Protein AF-Q15386-2-F1 (afdb_monomer)

pLDDT: mean 84.94, std 17.44, range [29.58, 98.19]

Nearest PDB structures (foldseek):
  5a7d-assembly4_D  TM=3.825E-01  e=9.193E-01  Drosophila melanogaster
  2c0m-assembly4_F  TM=2.247E-01  e=6.221E+00  Homo sapiens
  1qqe-assembly1_A  TM=2.413E-01  e=8.661E+00  Saccharomyces cerevisiae

Secondary structure (DSSP, 8-state):
--------SPPP------SS----HHHHHHHHHHHHHHHHHHHHHHHHHHHHHHHHHHHHHHHHHHHHHHHHHHHHHHHHHTT-S--SS-HHHHHHHHHHHHHH--HHHHHHHHHHHHHHHHHTHHHHHGGGGSTTHHHHHHHHHHHHHHHHHHHTTTT-TT--THHHHHHHHHHH-HHHHHHHH--HHHHHHHHHHHHHHHHHTTHHHHHHHHHHHHS-TTS--S-GGG-HHHHHHHHHHHGGGG---TTS-TTHHHHHHHHHIIIIISSPPBHHIIIIIHHHHHSGGG---HHHHHHHHHHHHHH--S--TTHHHHHHHHHHHHHHHGGG--HHHHHHHHHHHHHHHHHSPPPGGGTS--S------------------TTSBPPHHHHHHHHHHHHTSHHHHHHHHHHHHSTT--HHHHHHHHHHHHHHHHTS---GGG-HHHHHHHT-HHHHHHHHHHHHH-EEE-TTS-EEEHHHHHHHT----HHHHHHHHHHHHHHHHHHHHHHHH--HHHHHT-----TT-----S-SS-HHHHHHHHHHHHHHHHHHHHHH-GGG-HHHHHHHHHHHHHTT--SHHHHHHHHHHHHHHHHHHHHHHHHHHHHHHHHHHHS--SPTTTTS-TT------TTHHHHHHTT--

Mean predicted aligned error: 12.51 Å

Sequence (649 aa):
MFSFEGDFKTRPKVSLGGASRKEEKASLLHRTQEERRKREEERRRLKNAIIIQSFIRGYRDRKQQYSIQRSAFDRCATLSQSGGAFPIANGPNLTLLVRQLLFFYKQNEDSKRLIWLYQNLIKHSSLFVKQLDGSERLTCLFQIKRLMSLCCRLLQNCNDDSLNVALPMRMLEVFSSENTYLPVLQDASYVVSVIEQILHYMIHNGYYRSLYLLINSKLPSSIEYSDLSRVPIAKILLENVLKPLHFTYNSCPEGARQQVFTAFTEEFLAAPFTDQIFHFIIPALADAQTVFPYEPFLNALLLIESRCSRKSGGAPWLFYFVLTVGENYLGALSEEGLLVYLRVLQTFLSQLPVSPASASCHDSASDSEEESEEADKPSSPEDGRLSVSYITEECLKKLDTKQQTNTLLNLVWRDSASEEVFTTMASVCHTLMVQHRMMVPKVRLLYSLAFNARFLRHLWFLISSMSTRMITGSMVPLLQVISRGSPMSFEDSSRIIPLFYLFSSLFSHSLISIHDNEFFGDPIEVVGQRQSSMMPFTLEELIMLSRCLRDACLGIIKLAYPETKPEVREEYITAFQSIGVTTSSEMQQCIQMEQKRWIQLFKVITNLVKMLKSRDTRRNFCPPNHWLSEQEDIKADKVLLKDLFNIYH

Solvent-accessible surface area (backbone atoms only — not comparable to full-atom values): 37294 Å² total; per-residue (Å²): 139,86,87,78,90,72,96,82,72,84,75,82,8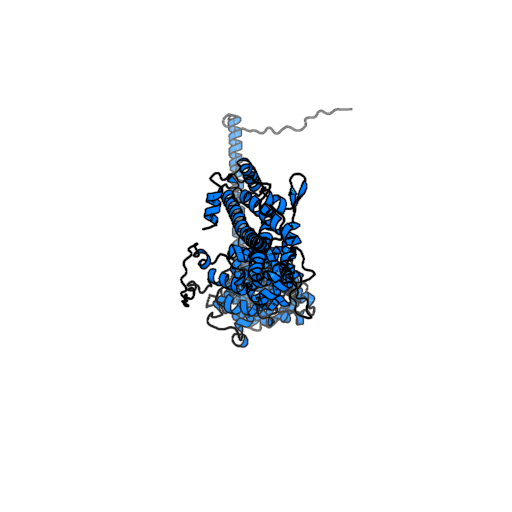3,77,81,89,69,83,91,71,79,93,69,54,70,66,59,53,48,50,51,53,49,51,52,46,50,51,52,51,52,50,52,49,51,50,52,52,49,49,53,53,50,51,50,52,48,53,51,51,52,50,54,50,49,33,52,52,44,51,52,51,47,52,50,50,54,52,32,38,73,72,74,41,99,40,62,69,94,33,35,71,53,45,53,48,51,52,54,43,45,72,72,52,65,42,73,94,82,34,48,71,60,50,53,55,48,49,57,51,45,66,76,38,37,55,48,52,54,46,38,56,80,46,95,51,20,70,58,44,50,52,49,52,39,52,53,49,31,50,35,26,57,55,41,59,45,62,85,42,88,86,56,74,58,66,61,48,51,50,50,53,53,50,79,60,35,62,81,54,40,36,86,63,68,72,41,66,69,58,40,51,39,51,41,41,51,38,49,55,50,25,49,81,46,42,33,51,54,16,50,51,50,39,47,69,73,75,48,69,68,89,61,83,61,87,59,44,86,82,38,59,68,58,44,53,52,50,51,62,65,49,53,68,66,76,51,73,34,83,75,46,63,91,63,44,44,44,52,52,51,47,51,46,39,60,62,68,32,37,50,75,42,40,49,51,45,59,66,37,51,47,55,51,52,23,35,68,89,64,62,58,60,55,60,67,46,53,57,39,48,53,55,52,53,76,69,46,93,57,90,55,91,21,34,45,48,42,42,35,49,51,55,58,30,36,68,65,45,63,87,73,48,50,77,66,39,49,51,51,49,49,52,49,50,39,54,36,59,72,59,44,74,69,54,69,83,69,68,71,71,63,96,66,98,67,97,72,95,73,93,73,94,80,82,76,82,78,78,62,51,96,83,56,29,60,54,70,61,58,43,43,53,50,39,56,55,50,60,52,30,68,66,49,28,52,54,58,49,54,54,67,69,39,92,82,51,48,72,63,56,57,54,46,49,26,43,38,51,30,42,41,39,69,68,65,62,48,54,51,89,83,31,61,52,50,40,55,50,30,75,30,41,68,57,50,50,51,42,52,49,50,53,67,66,38,60,44,72,45,96,86,66,50,77,42,43,45,55,59,38,37,31,72,28,51,89,75,54,71,68,57,51,64,59,46,48,28,40,51,41,42,43,27,47,30,51,44,56,38,57,72,76,52,49,70,53,55,62,74,62,56,83,73,90,52,94,90,60,88,73,80,70,82,47,64,59,53,70,71,55,43,45,56,49,52,45,52,49,54,40,30,47,61,5,33,54,41,57,41,46,51,88,83,40,78,76,56,54,57,56,52,53,52,56,45,47,74,74,66,51,84,44,76,64,59,47,50,51,52,52,52,53,52,26,52,52,36,49,55,40,40,55,38,43,49,50,31,50,51,53,55,50,53,51,32,72,76,55,77,77,62,62,89,67,62,91,57,66,93,88,58,87,80,72,87,74,82,55,66,62,58,63,53,48,69,71,76,110

Structure (mmCIF, N/CA/C/O backbone):
data_AF-Q15386-2-F1
#
_entry.id   AF-Q15386-2-F1
#
loop_
_atom_site.group_PDB
_atom_site.id
_atom_site.type_symbol
_atom_site.label_atom_id
_atom_site.label_alt_id
_atom_site.label_comp_id
_atom_site.label_asym_id
_atom_site.label_entity_id
_atom_site.label_seq_id
_atom_site.pdbx_PDB_ins_code
_atom_site.Cartn_x
_atom_site.Cartn_y
_atom_site.Cartn_z
_atom_site.occupancy
_atom_site.B_iso_or_equiv
_atom_site.auth_seq_id
_atom_site.auth_comp_id
_atom_site.auth_asym_id
_atom_site.auth_atom_id
_atom_site.pdbx_PDB_model_num
ATOM 1 N N . MET A 1 1 ? 17.214 49.643 78.135 1.00 43.56 1 MET A N 1
ATOM 2 C CA . MET A 1 1 ? 18.385 48.926 78.697 1.00 43.56 1 MET A CA 1
ATOM 3 C C . MET A 1 1 ? 17.911 47.542 79.122 1.00 43.56 1 MET A C 1
ATOM 5 O O . MET A 1 1 ? 16.727 47.443 79.390 1.00 43.56 1 MET A O 1
ATOM 9 N N . PHE A 1 2 ? 18.788 46.534 79.162 1.00 44.19 2 PHE A N 1
ATOM 10 C CA . PHE A 1 2 ? 18.537 45.095 79.414 1.00 44.19 2 PHE A CA 1
ATOM 11 C C . PHE A 1 2 ? 18.506 44.201 78.161 1.00 44.19 2 PHE A C 1
ATOM 13 O O . PHE A 1 2 ? 17.491 44.014 77.499 1.00 44.19 2 PHE A O 1
ATOM 20 N N . SER A 1 3 ? 19.699 43.667 77.884 1.00 41.84 3 SER A N 1
ATOM 21 C CA . SER A 1 3 ? 19.974 42.409 77.187 1.00 41.84 3 SER A CA 1
ATOM 22 C C . SER A 1 3 ? 19.427 41.241 78.020 1.00 41.84 3 SER A C 1
ATOM 24 O O . SER A 1 3 ? 19.584 41.256 79.241 1.00 41.84 3 SER A O 1
ATOM 26 N N . PHE A 1 4 ? 18.788 40.255 77.384 1.00 52.22 4 PHE A N 1
ATOM 27 C CA . PHE A 1 4 ? 18.269 39.052 78.042 1.00 52.22 4 PHE A CA 1
ATOM 28 C C . PHE A 1 4 ? 18.776 37.809 77.297 1.00 52.22 4 PHE A C 1
ATOM 30 O O . PHE A 1 4 ? 18.149 37.306 76.366 1.00 52.22 4 PHE A O 1
ATOM 37 N N . GLU A 1 5 ? 19.954 37.340 77.703 1.00 42.62 5 GLU A N 1
ATOM 38 C CA . GLU A 1 5 ? 20.366 35.945 77.555 1.00 42.62 5 GLU A CA 1
ATOM 39 C C . GLU A 1 5 ? 19.415 35.098 78.417 1.00 42.62 5 GLU A C 1
ATOM 41 O O . GLU A 1 5 ? 19.264 35.353 79.610 1.00 42.62 5 GLU A O 1
ATOM 46 N N . GLY A 1 6 ? 18.702 34.137 77.828 1.00 50.94 6 GLY A N 1
ATOM 47 C CA . GLY A 1 6 ? 17.632 33.438 78.542 1.00 50.94 6 GLY A CA 1
ATOM 48 C C . GLY A 1 6 ? 17.259 32.105 77.916 1.00 50.94 6 GLY A C 1
ATOM 49 O O . GLY A 1 6 ? 16.213 31.977 77.283 1.00 50.94 6 GLY A O 1
ATOM 50 N N . ASP A 1 7 ? 18.112 31.106 78.130 1.00 50.28 7 ASP A N 1
ATOM 51 C CA . ASP A 1 7 ? 17.807 29.681 77.984 1.00 50.28 7 ASP A CA 1
ATOM 52 C C . ASP A 1 7 ? 16.589 29.314 78.866 1.00 50.28 7 ASP A C 1
ATOM 54 O O . ASP A 1 7 ? 16.721 29.061 80.061 1.00 50.28 7 ASP A O 1
ATOM 58 N N . PHE A 1 8 ? 15.376 29.317 78.295 1.00 56.50 8 PHE A N 1
ATOM 59 C CA . PHE A 1 8 ? 14.116 29.156 79.052 1.00 56.50 8 PHE A CA 1
ATOM 60 C C . PHE A 1 8 ? 13.284 27.908 78.712 1.00 56.50 8 PHE A C 1
ATOM 62 O O . PHE A 1 8 ? 12.115 27.821 79.092 1.00 56.50 8 PHE A O 1
ATOM 69 N N . LYS A 1 9 ? 13.855 26.893 78.045 1.00 55.59 9 LYS A N 1
ATOM 70 C CA . LYS A 1 9 ? 13.205 25.573 77.923 1.00 55.59 9 LYS A CA 1
ATOM 71 C C . LYS A 1 9 ? 14.201 24.431 78.100 1.00 55.59 9 LYS A C 1
ATOM 73 O O . LYS A 1 9 ? 15.047 24.174 77.248 1.00 55.59 9 LYS A O 1
ATOM 78 N N . THR A 1 10 ? 14.051 23.712 79.209 1.00 55.41 10 THR A N 1
ATOM 79 C CA . THR A 1 10 ? 14.711 22.438 79.501 1.00 55.41 10 THR A CA 1
ATOM 80 C C . THR A 1 10 ? 14.543 21.467 78.329 1.00 55.41 10 THR A C 1
ATOM 82 O O . THR A 1 10 ? 13.433 21.062 77.983 1.00 55.41 10 THR A O 1
ATOM 85 N N . ARG A 1 11 ? 15.660 21.082 77.695 1.00 61.84 11 ARG A N 1
ATOM 86 C CA . ARG A 1 11 ? 15.668 20.023 76.676 1.00 61.84 11 ARG A CA 1
ATOM 87 C C . ARG A 1 11 ? 15.174 18.720 77.322 1.00 61.84 11 ARG A C 1
ATOM 89 O O . ARG A 1 11 ? 15.683 18.365 78.389 1.00 61.84 11 ARG A O 1
ATOM 96 N N . PRO A 1 12 ? 14.226 17.990 76.711 1.00 60.09 12 PRO A N 1
ATOM 97 C CA . PRO A 1 12 ? 13.741 16.745 77.283 1.00 60.09 12 PRO A CA 1
ATOM 98 C C . PRO A 1 12 ? 14.901 15.749 77.400 1.00 60.09 12 PRO A C 1
ATOM 100 O O . PRO A 1 12 ? 15.501 15.361 76.396 1.00 60.09 12 PRO A O 1
ATOM 103 N N . LYS A 1 13 ? 15.233 15.338 78.632 1.00 56.06 13 LYS A N 1
ATOM 104 C CA . LYS A 1 13 ? 16.114 14.192 78.893 1.00 56.06 13 LYS A CA 1
ATOM 105 C C . LYS A 1 13 ? 15.381 12.934 78.432 1.00 56.06 13 LYS A C 1
ATOM 107 O O . LYS A 1 13 ? 14.579 12.368 79.167 1.00 56.06 13 LYS A O 1
ATOM 112 N N . VAL A 1 14 ? 15.639 12.522 77.195 1.00 61.50 14 VAL A N 1
ATOM 113 C CA . VAL A 1 14 ? 15.156 11.255 76.640 1.00 61.50 14 VAL A CA 1
ATOM 114 C C . VAL A 1 14 ? 15.919 10.122 77.332 1.00 61.50 14 VAL A C 1
ATOM 116 O O . VAL A 1 14 ? 17.101 9.905 77.065 1.00 61.50 14 VAL A O 1
ATOM 119 N N . SER A 1 15 ? 15.262 9.424 78.259 1.00 52.19 15 SER A N 1
ATOM 120 C CA . SER A 1 15 ? 15.796 8.242 78.937 1.00 52.19 15 SER A CA 1
ATOM 121 C C . SER A 1 15 ? 15.825 7.045 77.980 1.00 52.19 15 SER A C 1
ATOM 123 O O . SER A 1 15 ? 14.895 6.248 77.890 1.00 52.19 15 SER A O 1
ATOM 125 N N . LEU A 1 16 ? 16.931 6.903 77.253 1.00 56.09 16 LEU A N 1
ATOM 126 C CA . LEU A 1 16 ? 17.274 5.688 76.513 1.00 56.09 16 LEU A CA 1
ATOM 127 C C . LEU A 1 16 ? 17.830 4.645 77.500 1.00 56.09 16 LEU A C 1
ATOM 129 O O . LEU A 1 16 ? 19.042 4.498 77.617 1.00 56.09 16 LEU A O 1
ATOM 133 N N . GLY A 1 17 ? 16.984 3.968 78.282 1.00 48.38 17 GLY A N 1
ATOM 134 C CA . GLY A 1 17 ? 17.501 2.959 79.216 1.00 48.38 17 GLY A CA 1
ATOM 135 C C . GLY A 1 17 ? 16.480 2.347 80.164 1.00 48.38 17 GLY A C 1
ATOM 136 O O . GLY A 1 17 ? 16.483 2.645 81.354 1.00 48.38 17 GLY A O 1
ATOM 137 N N . GLY A 1 18 ? 15.637 1.449 79.655 1.00 51.06 18 GLY A N 1
ATOM 138 C CA . GLY A 1 18 ? 14.900 0.507 80.495 1.00 51.06 18 GLY A CA 1
ATOM 139 C C . GLY A 1 18 ? 15.844 -0.565 81.055 1.00 51.06 18 GLY A C 1
ATOM 140 O O . GLY A 1 18 ? 16.132 -1.541 80.378 1.00 51.06 18 GLY A O 1
ATOM 141 N N . ALA A 1 19 ? 16.346 -0.347 82.270 1.00 48.72 19 ALA A N 1
ATOM 142 C CA . ALA A 1 19 ? 16.799 -1.320 83.279 1.00 48.72 19 ALA A CA 1
ATOM 143 C C . ALA A 1 19 ? 17.746 -2.508 82.941 1.00 48.72 19 ALA A C 1
ATOM 145 O O . ALA A 1 19 ? 18.034 -3.278 83.854 1.00 48.72 19 ALA A O 1
ATOM 146 N N . SER A 1 20 ? 18.304 -2.697 81.738 1.00 50.03 20 SER A N 1
ATOM 147 C CA . SER A 1 20 ? 19.262 -3.803 81.520 1.00 50.03 20 SER A CA 1
ATOM 148 C C . SER A 1 20 ? 20.256 -3.558 80.376 1.00 50.03 20 SER A C 1
ATOM 150 O O . SER A 1 20 ? 19.858 -3.418 79.227 1.00 50.03 20 SER A O 1
ATOM 152 N N . ARG A 1 21 ? 21.555 -3.578 80.727 1.00 57.00 21 ARG A N 1
ATOM 153 C CA . ARG A 1 21 ? 22.778 -3.588 79.886 1.00 57.00 21 ARG A CA 1
ATOM 154 C C . ARG A 1 21 ? 23.115 -2.310 79.083 1.00 57.00 21 ARG A C 1
ATOM 156 O O . ARG A 1 21 ? 22.336 -1.819 78.278 1.00 57.00 21 ARG A O 1
ATOM 163 N N . LYS A 1 22 ? 24.350 -1.810 79.275 1.00 56.09 22 LYS A N 1
ATOM 164 C CA . LYS A 1 22 ? 25.016 -0.804 78.422 1.00 56.09 22 LYS A CA 1
ATOM 165 C C . LYS A 1 22 ? 25.202 -1.390 77.016 1.00 56.09 22 LYS A C 1
ATOM 167 O O . LYS A 1 22 ? 26.171 -2.098 76.769 1.00 56.09 22 LYS A O 1
ATOM 172 N N . GLU A 1 23 ? 24.258 -1.137 76.122 1.00 61.94 23 GLU A N 1
ATOM 173 C CA . GLU A 1 23 ? 24.368 -1.487 74.703 1.00 61.94 23 GLU A CA 1
ATOM 174 C C . GLU A 1 23 ? 25.289 -0.465 74.000 1.00 61.94 23 GLU A C 1
ATOM 176 O O . GLU A 1 23 ? 25.187 0.740 74.246 1.00 61.94 23 GLU A O 1
ATOM 181 N N . GLU A 1 24 ? 26.227 -0.918 73.158 1.00 68.81 24 GLU A N 1
ATOM 182 C CA . GLU A 1 24 ? 27.095 -0.020 72.381 1.00 68.81 24 GLU A CA 1
ATOM 183 C C . GLU A 1 24 ? 26.262 0.869 71.448 1.00 68.81 24 GLU A C 1
ATOM 185 O O . GLU A 1 24 ? 25.329 0.407 70.7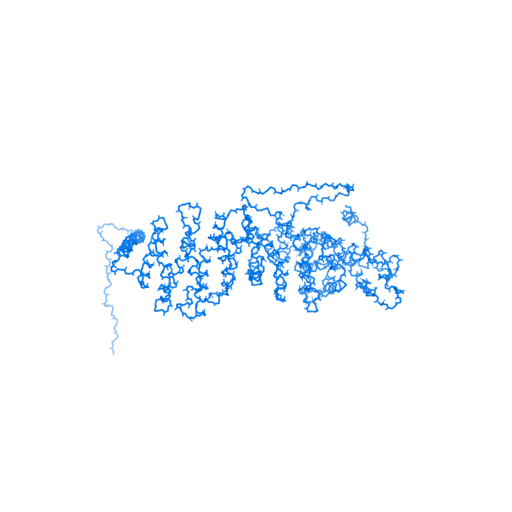89 1.00 68.81 24 GLU A O 1
ATOM 190 N N . LYS A 1 25 ? 26.625 2.157 71.342 1.00 73.75 25 LYS A N 1
ATOM 191 C CA . LYS A 1 25 ? 25.900 3.152 70.530 1.00 73.75 25 LYS A CA 1
ATOM 192 C C . LYS A 1 25 ? 25.688 2.688 69.081 1.00 73.75 25 LYS A C 1
ATOM 194 O O . LYS A 1 25 ? 24.630 2.949 68.516 1.00 73.75 25 LYS A O 1
ATOM 199 N N . ALA A 1 26 ? 26.669 1.997 68.495 1.00 79.00 26 ALA A N 1
ATOM 200 C CA . ALA A 1 26 ? 26.577 1.442 67.144 1.00 79.00 26 ALA A CA 1
ATOM 201 C C . ALA A 1 26 ? 25.516 0.331 67.046 1.00 79.00 26 ALA A C 1
ATOM 203 O O . ALA A 1 26 ? 24.672 0.370 66.152 1.00 79.00 26 ALA A O 1
ATOM 204 N N . SER A 1 27 ? 25.495 -0.595 68.007 1.00 77.69 27 SER A N 1
ATOM 205 C CA . SER A 1 27 ? 24.507 -1.678 68.097 1.00 77.69 27 SER A CA 1
ATOM 206 C C . SER A 1 27 ? 23.089 -1.143 68.310 1.00 77.69 27 SER A C 1
ATOM 208 O O . SER A 1 27 ? 22.155 -1.581 67.639 1.00 77.69 27 SER A O 1
ATOM 210 N N . LEU A 1 28 ? 22.932 -0.120 69.157 1.00 77.62 28 LEU A N 1
ATOM 211 C CA . LEU A 1 28 ? 21.650 0.551 69.382 1.00 77.62 28 LEU A CA 1
ATOM 212 C C . LEU A 1 28 ? 21.147 1.277 68.118 1.00 77.62 28 LEU A C 1
ATOM 214 O O . LEU A 1 28 ? 19.958 1.212 67.791 1.00 77.62 28 LEU A O 1
ATOM 218 N N . LEU A 1 29 ? 22.042 1.933 67.367 1.00 82.00 29 LEU A N 1
ATOM 219 C CA . LEU A 1 29 ? 21.711 2.563 66.083 1.00 82.00 29 LEU A CA 1
ATOM 220 C C . LEU A 1 29 ? 21.320 1.528 65.020 1.00 82.00 29 LEU A C 1
ATOM 222 O O . LEU A 1 29 ? 20.292 1.711 64.366 1.00 82.00 29 LEU A O 1
ATOM 226 N N . HIS A 1 30 ? 22.077 0.433 64.887 1.00 82.69 30 HIS A N 1
ATOM 227 C CA . HIS A 1 30 ? 21.770 -0.652 63.951 1.00 82.69 30 HIS A CA 1
ATOM 228 C C . HIS A 1 30 ? 20.410 -1.286 64.264 1.00 82.69 30 HIS A C 1
ATOM 230 O O . HIS A 1 30 ? 19.563 -1.396 63.379 1.00 82.69 30 HIS A O 1
ATOM 236 N N . ARG A 1 31 ? 20.144 -1.612 65.536 1.00 82.00 31 ARG A N 1
ATOM 237 C CA . ARG A 1 31 ? 18.843 -2.127 65.983 1.00 82.00 31 ARG A CA 1
ATOM 238 C C . ARG A 1 31 ? 17.709 -1.149 65.673 1.00 82.00 31 ARG A C 1
ATOM 240 O O . ARG A 1 31 ? 16.682 -1.549 65.134 1.00 82.00 31 ARG A O 1
ATOM 247 N N . THR A 1 32 ? 17.909 0.143 65.934 1.00 84.31 32 THR A N 1
ATOM 248 C CA . THR A 1 32 ? 16.916 1.184 65.618 1.00 84.31 32 THR A CA 1
ATOM 249 C C . THR A 1 32 ? 16.653 1.282 64.110 1.00 84.31 32 THR A C 1
ATOM 251 O O . THR A 1 32 ? 15.507 1.478 63.697 1.00 84.31 32 THR A O 1
ATOM 254 N N . GLN A 1 33 ? 17.690 1.151 63.277 1.00 85.50 33 GLN A N 1
ATOM 255 C CA . GLN A 1 33 ? 17.581 1.175 61.817 1.00 85.50 33 GLN A CA 1
ATOM 256 C C . GLN A 1 33 ? 16.897 -0.085 61.277 1.00 85.50 33 GLN A C 1
ATOM 258 O O . GLN A 1 33 ? 16.032 0.021 60.410 1.00 85.50 33 GLN A O 1
ATOM 263 N N . GLU A 1 34 ? 17.209 -1.261 61.818 1.00 87.19 34 GLU A N 1
ATOM 264 C CA . GLU A 1 34 ? 16.560 -2.513 61.436 1.00 87.19 34 GLU A CA 1
ATOM 265 C C . GLU A 1 34 ? 15.083 -2.530 61.853 1.00 87.19 34 GLU A C 1
ATOM 267 O O . GLU A 1 34 ? 14.221 -2.913 61.062 1.00 87.19 34 GLU A O 1
ATOM 272 N N . GLU A 1 35 ? 14.752 -2.038 63.051 1.00 87.19 35 GLU A N 1
ATOM 273 C CA . GLU A 1 35 ? 13.362 -1.845 63.469 1.00 87.19 35 GLU A CA 1
ATOM 274 C C . GLU A 1 35 ? 12.635 -0.815 62.588 1.00 87.19 35 GLU A C 1
ATOM 276 O O . GLU A 1 35 ? 11.458 -0.999 62.279 1.00 87.19 35 GLU A O 1
ATOM 281 N N . ARG A 1 36 ? 13.310 0.256 62.135 1.00 87.94 36 ARG A N 1
ATOM 282 C CA . ARG A 1 36 ? 12.749 1.192 61.140 1.00 87.94 36 ARG A CA 1
ATOM 283 C C . ARG A 1 36 ? 12.479 0.498 59.808 1.00 87.94 36 ARG A C 1
ATOM 285 O O . ARG A 1 36 ? 11.365 0.626 59.310 1.00 87.94 36 ARG A O 1
ATOM 292 N N . ARG A 1 37 ? 13.428 -0.288 59.290 1.00 91.06 37 ARG A N 1
ATOM 293 C CA . ARG A 1 37 ? 13.261 -1.060 58.050 1.00 91.06 37 ARG A CA 1
ATOM 294 C C . ARG A 1 37 ? 12.102 -2.053 58.162 1.00 91.06 37 ARG A C 1
ATOM 296 O O . ARG A 1 37 ? 11.261 -2.092 57.274 1.00 91.06 37 ARG A O 1
ATOM 303 N N . LYS A 1 38 ? 11.994 -2.793 59.274 1.00 92.25 38 LYS A N 1
ATOM 304 C CA . LYS A 1 38 ? 10.861 -3.701 59.542 1.00 92.25 38 LYS A CA 1
ATOM 305 C C . LYS A 1 38 ? 9.529 -2.944 59.568 1.00 92.25 38 LYS A C 1
ATOM 307 O O . LYS A 1 38 ? 8.583 -3.366 58.909 1.00 92.25 38 LYS A O 1
ATOM 312 N N . ARG A 1 39 ? 9.469 -1.782 60.235 1.00 91.56 39 ARG A N 1
ATOM 313 C CA . ARG A 1 39 ? 8.275 -0.914 60.244 1.00 91.56 39 ARG A CA 1
ATOM 314 C C . ARG A 1 39 ? 7.925 -0.378 58.850 1.00 91.56 39 ARG A C 1
ATOM 316 O O . ARG A 1 39 ? 6.748 -0.278 58.518 1.00 91.56 39 ARG A O 1
ATOM 323 N N . GLU A 1 40 ? 8.909 -0.030 58.026 1.00 92.25 40 GLU A N 1
ATOM 324 C CA . GLU A 1 40 ? 8.699 0.413 56.639 1.00 92.25 40 GLU A CA 1
ATOM 325 C C . GLU A 1 40 ? 8.229 -0.726 55.728 1.00 92.25 40 GLU A C 1
ATOM 327 O O . GLU A 1 40 ? 7.294 -0.542 54.947 1.00 92.25 40 GLU A O 1
ATOM 332 N N . GLU A 1 41 ? 8.815 -1.916 55.856 1.0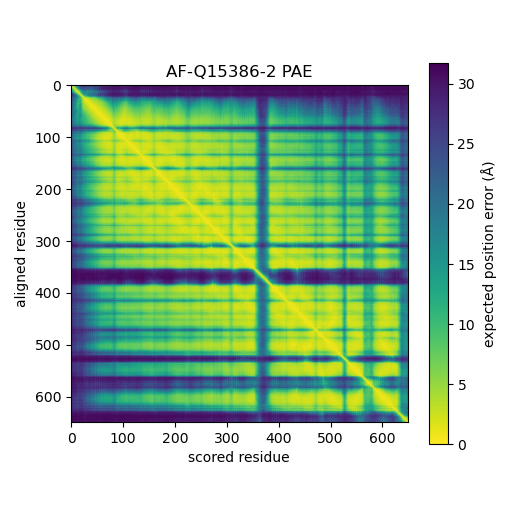0 94.06 41 GLU A N 1
ATOM 333 C CA . GLU A 1 41 ? 8.379 -3.116 55.144 1.00 94.06 41 GLU A CA 1
ATOM 334 C C . GLU A 1 41 ? 6.948 -3.506 55.518 1.00 94.06 41 GLU A C 1
ATOM 336 O O . GLU A 1 41 ? 6.153 -3.822 54.632 1.00 94.06 41 GLU A O 1
ATOM 341 N N . GLU A 1 42 ? 6.590 -3.436 56.799 1.00 94.12 42 GLU A N 1
ATOM 342 C CA . GLU A 1 42 ? 5.235 -3.705 57.277 1.00 94.12 42 GLU A CA 1
ATOM 343 C C . GLU A 1 42 ? 4.238 -2.651 56.784 1.00 94.12 42 GLU A C 1
ATOM 345 O O . GLU A 1 42 ? 3.186 -3.005 56.252 1.00 94.12 42 GLU A O 1
ATOM 350 N N . ARG A 1 43 ? 4.599 -1.359 56.814 1.00 94.75 43 ARG A N 1
ATOM 351 C CA . ARG A 1 43 ? 3.805 -0.287 56.182 1.00 94.75 43 ARG A CA 1
ATOM 352 C C . ARG A 1 43 ? 3.610 -0.529 54.686 1.00 94.75 43 ARG A C 1
ATOM 354 O O . ARG A 1 43 ? 2.507 -0.332 54.178 1.00 94.75 43 ARG A O 1
ATOM 361 N N . ARG A 1 44 ? 4.648 -0.979 53.973 1.00 94.50 44 ARG A N 1
ATOM 362 C CA . ARG A 1 44 ? 4.569 -1.320 52.545 1.00 94.50 44 ARG A CA 1
ATOM 363 C C . ARG A 1 44 ? 3.655 -2.523 52.309 1.00 94.50 44 ARG A C 1
ATOM 365 O O . ARG A 1 44 ? 2.823 -2.472 51.408 1.00 94.50 44 ARG A O 1
ATOM 372 N N . ARG A 1 45 ? 3.759 -3.575 53.129 1.00 95.75 45 ARG A N 1
ATOM 373 C CA . ARG A 1 45 ? 2.865 -4.746 53.075 1.00 95.75 45 ARG A CA 1
ATOM 374 C C . ARG A 1 45 ? 1.411 -4.348 53.320 1.00 95.75 45 ARG A C 1
ATOM 376 O O . ARG A 1 45 ? 0.554 -4.732 52.533 1.00 95.75 45 ARG A O 1
ATOM 383 N N . LEU A 1 46 ? 1.145 -3.529 54.339 1.00 96.62 46 LEU A N 1
ATOM 384 C CA . LEU A 1 46 ? -0.192 -3.008 54.639 1.00 96.62 46 LEU A CA 1
ATOM 385 C C . LEU A 1 46 ? -0.739 -2.153 53.491 1.00 96.62 46 LEU A C 1
ATOM 387 O O . LEU A 1 46 ? -1.868 -2.367 53.061 1.00 96.62 46 LEU A O 1
ATOM 391 N N . LYS A 1 47 ? 0.067 -1.242 52.930 1.00 96.69 47 LYS A N 1
ATOM 392 C CA . LYS A 1 47 ? -0.323 -0.437 51.762 1.00 96.69 47 LYS A CA 1
ATOM 393 C C . LYS A 1 47 ? -0.687 -1.319 50.564 1.00 96.69 47 LYS A C 1
ATOM 395 O O . LYS A 1 47 ? -1.730 -1.110 49.951 1.00 96.69 47 LYS A O 1
ATOM 400 N N . ASN A 1 48 ? 0.131 -2.326 50.257 1.00 96.75 48 ASN A N 1
ATOM 401 C CA . ASN A 1 48 ? -0.135 -3.264 49.165 1.00 96.75 48 ASN A CA 1
ATOM 402 C C . ASN A 1 48 ? -1.401 -4.094 49.424 1.00 96.75 48 ASN A C 1
ATOM 404 O O . ASN A 1 48 ? -2.223 -4.254 48.523 1.00 96.75 48 ASN A O 1
ATOM 408 N N . ALA A 1 49 ? -1.598 -4.569 50.657 1.00 97.50 49 ALA A N 1
ATOM 409 C CA . ALA A 1 49 ? -2.809 -5.280 51.052 1.00 97.50 49 ALA A CA 1
ATOM 410 C C . ALA A 1 49 ? -4.059 -4.403 50.878 1.00 97.50 49 ALA A C 1
ATOM 412 O O . ALA A 1 49 ? -5.053 -4.875 50.331 1.00 97.50 49 ALA A O 1
ATOM 413 N N . ILE A 1 50 ? -4.000 -3.121 51.258 1.00 97.19 50 ILE A N 1
ATOM 414 C CA . ILE A 1 50 ? -5.098 -2.162 51.062 1.00 97.19 50 ILE A CA 1
ATOM 415 C C . ILE A 1 50 ? -5.415 -1.981 49.574 1.00 97.19 50 ILE A C 1
ATOM 417 O O . ILE A 1 50 ? -6.590 -1.984 49.219 1.00 97.19 50 ILE A O 1
ATOM 421 N N . ILE A 1 51 ? -4.407 -1.867 48.701 1.00 97.00 51 ILE A N 1
ATOM 422 C CA . ILE A 1 51 ? -4.604 -1.731 47.245 1.00 97.00 51 ILE A CA 1
ATOM 423 C C . ILE A 1 51 ? -5.298 -2.970 46.663 1.00 97.00 51 ILE A C 1
ATOM 425 O O . ILE A 1 51 ? -6.265 -2.850 45.913 1.00 97.00 51 ILE A O 1
ATOM 429 N N . ILE A 1 52 ? -4.843 -4.171 47.032 1.00 96.88 52 ILE A N 1
ATOM 430 C CA . ILE A 1 52 ? -5.453 -5.424 46.563 1.00 96.88 52 ILE A CA 1
ATOM 431 C C . ILE A 1 52 ? -6.892 -5.539 47.082 1.00 96.88 52 ILE A C 1
ATOM 433 O O . ILE A 1 52 ? -7.814 -5.843 46.325 1.00 96.88 52 ILE A O 1
ATOM 437 N N . GLN A 1 53 ? -7.109 -5.268 48.370 1.00 97.56 53 GLN A N 1
ATOM 438 C CA . GLN A 1 53 ? -8.433 -5.346 48.980 1.00 97.56 53 GLN A CA 1
ATOM 439 C C . GLN A 1 53 ? -9.398 -4.308 48.402 1.00 97.56 53 GLN A C 1
ATOM 441 O O . GLN A 1 53 ? -10.555 -4.648 48.161 1.00 97.56 53 GLN A O 1
ATOM 446 N N . SER A 1 54 ? -8.957 -3.070 48.162 1.00 97.00 54 SER A N 1
ATOM 447 C CA . SER A 1 54 ? -9.798 -2.027 47.565 1.00 97.00 54 SER A CA 1
ATOM 448 C C . SER A 1 54 ? -10.176 -2.376 46.127 1.00 97.00 54 SER A C 1
ATOM 450 O O . SER A 1 54 ? -11.339 -2.220 45.757 1.00 97.00 54 SER A O 1
ATOM 452 N N . PHE A 1 55 ? -9.249 -2.952 45.354 1.00 97.06 55 PHE A N 1
ATOM 453 C CA . PHE A 1 55 ? -9.531 -3.461 44.014 1.00 97.06 55 PHE A CA 1
ATOM 454 C C . PHE A 1 55 ? -10.566 -4.597 44.038 1.00 97.06 55 PHE A C 1
ATOM 456 O O . PHE A 1 55 ? -11.545 -4.556 43.293 1.00 97.06 55 PHE A O 1
ATOM 463 N N . ILE A 1 56 ? -10.407 -5.583 44.933 1.00 97.06 56 ILE A N 1
ATOM 464 C CA . ILE A 1 56 ? -11.353 -6.704 45.074 1.00 97.06 56 ILE A CA 1
ATOM 465 C C . ILE A 1 56 ? -12.737 -6.214 45.518 1.00 97.06 56 ILE A C 1
ATOM 467 O O . ILE A 1 56 ? -13.742 -6.661 44.961 1.00 97.06 56 ILE A O 1
ATOM 471 N N . ARG A 1 57 ? -12.811 -5.302 46.499 1.00 97.56 57 ARG A N 1
ATOM 472 C CA . ARG A 1 57 ? -14.080 -4.696 46.942 1.00 97.56 57 ARG A CA 1
ATOM 473 C C . ARG A 1 57 ? -14.749 -3.956 45.785 1.00 97.56 57 ARG A C 1
ATOM 475 O O . ARG A 1 57 ? -15.880 -4.280 45.452 1.00 97.56 57 ARG A O 1
ATOM 482 N N . GLY A 1 58 ? -14.012 -3.096 45.078 1.00 97.38 58 GLY A N 1
ATOM 483 C CA . GLY A 1 58 ? -14.532 -2.372 43.916 1.00 97.38 58 GLY A CA 1
ATOM 484 C C . GLY A 1 58 ? -15.013 -3.290 42.785 1.00 97.38 58 GLY A C 1
ATOM 485 O O . GLY A 1 58 ? -16.022 -3.004 42.140 1.00 97.38 58 GLY A O 1
ATOM 486 N N . TYR A 1 59 ? -14.342 -4.423 42.556 1.00 96.06 59 TYR A N 1
ATOM 487 C CA . TYR A 1 59 ? -14.802 -5.431 41.598 1.00 96.06 59 TYR A CA 1
ATOM 488 C C . TYR A 1 59 ? -16.107 -6.108 42.048 1.00 96.06 59 TYR A C 1
ATOM 490 O O . TYR A 1 59 ? -17.031 -6.260 41.243 1.00 96.06 59 TYR A O 1
ATOM 498 N N . ARG A 1 60 ? -16.208 -6.497 43.328 1.00 97.06 60 ARG A N 1
ATOM 499 C CA . ARG A 1 60 ? -17.428 -7.091 43.901 1.00 97.06 60 ARG A CA 1
ATOM 500 C C . ARG A 1 60 ? -18.603 -6.121 43.834 1.00 97.06 60 ARG A C 1
ATOM 502 O O . ARG A 1 60 ? -19.659 -6.509 43.337 1.00 97.06 60 ARG A O 1
ATOM 509 N N . ASP A 1 61 ? -18.388 -4.870 44.225 1.00 96.75 61 ASP A N 1
ATOM 510 C CA . ASP A 1 61 ? -19.403 -3.817 44.188 1.00 96.75 61 ASP A CA 1
ATOM 511 C C . ASP A 1 61 ? -19.878 -3.576 42.752 1.00 96.75 61 ASP A C 1
ATOM 513 O O . ASP A 1 61 ? -21.079 -3.539 42.491 1.00 96.75 61 ASP A O 1
ATOM 517 N N . ARG A 1 62 ? -18.961 -3.519 41.776 1.00 95.06 62 ARG A N 1
ATOM 518 C CA . ARG A 1 62 ? -19.321 -3.399 40.354 1.00 95.06 62 ARG A CA 1
ATOM 519 C C . ARG A 1 62 ? -20.164 -4.579 39.874 1.00 95.06 62 ARG A C 1
ATOM 521 O O . ARG A 1 62 ? -21.165 -4.370 39.194 1.00 95.06 62 ARG A O 1
ATOM 528 N N . LYS A 1 63 ? -19.801 -5.815 40.237 1.00 94.88 63 LYS A N 1
ATOM 529 C CA . LYS A 1 63 ? -20.575 -7.018 39.880 1.00 94.88 63 LYS A CA 1
ATOM 530 C C . LYS A 1 63 ? -21.966 -7.004 40.524 1.00 94.88 63 LYS A C 1
ATOM 532 O O . LYS A 1 63 ? -22.940 -7.365 39.863 1.00 94.88 63 LYS A O 1
ATOM 537 N N . GLN A 1 64 ? -22.071 -6.554 41.774 1.00 96.88 64 GLN A N 1
ATOM 538 C CA . GLN A 1 64 ? -23.353 -6.364 42.451 1.00 96.88 64 GLN A CA 1
ATOM 539 C C . GLN A 1 64 ? -24.200 -5.308 41.731 1.00 96.88 64 GLN A C 1
ATOM 541 O O . GLN A 1 64 ? -25.359 -5.574 41.421 1.00 96.88 64 GLN A O 1
ATOM 546 N N . GLN A 1 65 ? -23.617 -4.159 41.379 1.00 97.00 65 GLN A N 1
ATOM 547 C CA . GLN A 1 65 ? -24.306 -3.121 40.612 1.00 97.00 65 GLN A CA 1
ATOM 548 C C . GLN A 1 65 ? -24.752 -3.621 39.236 1.00 97.00 65 GLN A C 1
ATOM 550 O O . GLN A 1 65 ? -25.875 -3.346 38.830 1.00 97.00 65 GLN A O 1
ATOM 555 N N . TYR A 1 66 ? -23.946 -4.427 38.540 1.00 96.81 66 TYR A N 1
ATOM 556 C CA . TYR A 1 66 ? -24.373 -5.068 37.293 1.00 96.81 66 TYR A CA 1
ATOM 557 C C . TYR A 1 66 ? -25.587 -5.974 37.491 1.00 96.81 66 TYR A C 1
ATOM 559 O O . TYR A 1 66 ? -26.501 -5.936 36.676 1.00 96.81 66 TYR A O 1
ATOM 567 N N . SER A 1 67 ? -25.632 -6.759 38.569 1.00 96.62 67 SER A N 1
ATOM 568 C CA . SER A 1 67 ? -26.798 -7.593 38.887 1.00 96.62 67 SER A CA 1
ATOM 569 C C . SER A 1 67 ? -28.052 -6.752 39.169 1.00 96.62 67 SER A C 1
ATOM 571 O O . SER A 1 67 ? -29.126 -7.033 38.633 1.00 96.62 67 SER A O 1
ATOM 573 N N . ILE A 1 68 ? -27.905 -5.669 39.944 1.00 97.31 68 ILE A N 1
ATOM 574 C CA . ILE A 1 68 ? -28.994 -4.736 40.269 1.00 97.31 68 ILE A CA 1
ATOM 575 C C . ILE A 1 68 ? -29.534 -4.074 38.997 1.00 97.31 68 ILE A C 1
ATOM 577 O O . ILE A 1 68 ? -30.743 -4.092 38.765 1.00 97.31 68 ILE A O 1
ATOM 581 N N . GLN A 1 69 ? -28.651 -3.521 38.161 1.00 96.75 69 GLN A N 1
ATOM 582 C CA . GLN A 1 69 ? -29.038 -2.831 36.930 1.00 96.75 69 GLN A CA 1
ATOM 583 C C . GLN A 1 69 ? -29.611 -3.793 35.886 1.00 96.75 69 GLN A C 1
ATOM 585 O O . GLN A 1 69 ? -30.590 -3.449 35.232 1.00 96.75 69 GLN A O 1
ATOM 590 N N . ARG A 1 70 ? -29.085 -5.020 35.780 1.00 97.00 70 ARG A N 1
ATOM 591 C CA . ARG A 1 70 ? -29.657 -6.071 34.922 1.00 97.00 70 ARG A CA 1
ATOM 592 C C . ARG A 1 70 ? -31.071 -6.442 35.363 1.00 97.00 70 ARG A C 1
ATOM 594 O O . ARG A 1 70 ? -31.979 -6.468 34.543 1.00 97.00 70 ARG A O 1
ATOM 601 N N . SER A 1 71 ? -31.284 -6.617 36.666 1.00 96.81 71 SER A N 1
ATOM 602 C CA . SER A 1 71 ? -32.620 -6.873 37.219 1.00 96.81 71 SER A CA 1
ATOM 603 C C . SER A 1 71 ? -33.570 -5.690 36.996 1.00 96.81 71 SER A C 1
ATOM 605 O O . SER A 1 71 ? -34.754 -5.887 36.740 1.00 96.81 71 SER A O 1
ATOM 607 N N . ALA A 1 72 ? -33.076 -4.451 37.093 1.00 95.69 72 ALA A N 1
ATOM 608 C CA . ALA A 1 72 ? -33.867 -3.253 36.812 1.00 95.69 72 ALA A CA 1
ATOM 609 C C . ALA A 1 72 ? -34.266 -3.157 35.333 1.00 95.69 72 ALA A C 1
ATOM 611 O O . ALA A 1 72 ? -35.430 -2.878 35.046 1.00 95.69 72 ALA A O 1
ATOM 612 N N . PHE A 1 73 ? -33.334 -3.450 34.424 1.00 96.50 73 PHE A N 1
ATOM 613 C CA . PHE A 1 73 ? -33.591 -3.543 32.990 1.00 96.50 73 PHE A CA 1
ATOM 614 C C . PHE A 1 73 ? -34.660 -4.601 32.695 1.00 96.50 73 PHE A C 1
ATOM 616 O O . PHE A 1 73 ? -35.652 -4.295 32.040 1.00 96.50 73 PHE A O 1
ATOM 623 N N . ASP A 1 74 ? -34.515 -5.811 33.246 1.00 95.69 74 ASP A N 1
ATOM 624 C CA . ASP A 1 74 ? -35.455 -6.917 33.024 1.00 95.69 74 ASP A CA 1
ATOM 625 C C . ASP A 1 74 ? -36.862 -6.593 33.548 1.00 95.69 74 ASP A C 1
ATOM 627 O O . ASP A 1 74 ? -37.858 -6.899 32.888 1.00 95.69 74 ASP A O 1
ATOM 631 N N . ARG A 1 75 ? -36.967 -5.903 34.694 1.00 94.38 75 ARG A N 1
ATOM 632 C CA . ARG A 1 75 ? -38.253 -5.395 35.199 1.00 94.38 75 ARG A CA 1
ATOM 633 C C . ARG A 1 75 ? -38.885 -4.395 34.232 1.00 94.38 75 ARG A C 1
ATOM 635 O O . ARG A 1 75 ? -40.063 -4.535 33.919 1.00 94.38 75 ARG A O 1
ATOM 642 N N . CYS A 1 76 ? -38.122 -3.417 33.742 1.00 93.00 76 CYS A N 1
ATOM 643 C CA . CYS A 1 76 ? -38.630 -2.422 32.791 1.00 93.00 76 CYS A CA 1
ATOM 644 C C . CYS A 1 76 ? -39.052 -3.077 31.465 1.00 93.00 76 CYS A C 1
ATOM 646 O O . CYS A 1 76 ? -40.121 -2.770 30.939 1.00 93.00 76 CYS A O 1
ATOM 648 N N . ALA A 1 77 ? -38.260 -4.029 30.963 1.00 91.44 77 ALA A N 1
ATOM 649 C CA . ALA A 1 77 ? -38.574 -4.795 29.762 1.00 91.44 77 ALA A CA 1
ATOM 650 C C . ALA A 1 77 ? -39.869 -5.607 29.931 1.00 91.44 77 ALA A C 1
ATOM 652 O O . ALA A 1 77 ? -40.746 -5.544 29.072 1.00 91.44 77 ALA A O 1
ATOM 653 N N . THR A 1 78 ? -40.044 -6.288 31.067 1.00 91.12 78 THR A N 1
ATOM 654 C CA . THR A 1 78 ? -41.263 -7.061 31.368 1.00 91.12 78 THR A CA 1
ATOM 655 C C . THR A 1 78 ? -42.497 -6.158 31.461 1.00 91.12 78 THR A C 1
ATOM 657 O O . THR A 1 78 ? -43.516 -6.446 30.839 1.00 91.12 78 THR A O 1
ATOM 660 N N . LEU A 1 79 ? -42.396 -5.026 32.171 1.00 90.44 79 LEU A N 1
ATOM 661 C CA . LEU A 1 79 ? -43.487 -4.049 32.299 1.00 90.44 79 LEU A CA 1
ATOM 662 C C . LEU A 1 79 ? -43.897 -3.437 30.954 1.00 90.44 79 LEU A C 1
ATOM 664 O O . LEU A 1 79 ? -45.067 -3.121 30.757 1.00 90.44 79 LEU A O 1
ATOM 668 N N . SER A 1 80 ? -42.951 -3.281 30.026 1.00 86.62 80 SER A N 1
ATOM 669 C CA . SER A 1 80 ? -43.248 -2.764 28.688 1.00 86.62 80 SER A CA 1
ATOM 670 C C . SER A 1 80 ? -44.023 -3.754 27.812 1.00 86.62 80 SER A C 1
ATOM 672 O O . SER A 1 80 ? -44.813 -3.337 26.969 1.00 86.62 80 SER A O 1
ATOM 674 N N . GLN A 1 81 ? -43.832 -5.062 28.023 1.00 80.88 81 GLN A N 1
ATOM 675 C CA . GLN A 1 81 ? -44.505 -6.114 27.254 1.00 80.88 81 GLN A CA 1
ATOM 676 C C . GLN A 1 81 ? -45.939 -6.359 27.736 1.00 80.88 81 GLN A C 1
ATOM 678 O O . GLN A 1 81 ? -46.802 -6.694 26.932 1.00 80.88 81 GLN A O 1
ATOM 683 N N . SER A 1 82 ? -46.213 -6.158 29.027 1.00 77.81 82 SER A N 1
ATOM 684 C CA . SER A 1 82 ? -47.540 -6.354 29.624 1.00 77.81 82 SER A CA 1
ATOM 685 C C . SER A 1 82 ? -48.484 -5.150 29.480 1.00 77.81 82 SER A C 1
ATOM 687 O O . SER A 1 82 ? -49.538 -5.128 30.110 1.00 77.81 82 SER A O 1
ATOM 689 N N . GLY A 1 83 ? -48.118 -4.137 28.681 1.00 70.75 83 GLY A N 1
ATOM 690 C CA . GLY A 1 83 ? -48.884 -2.889 28.555 1.00 70.75 83 GLY A CA 1
ATOM 691 C C . GLY A 1 83 ? -48.862 -2.024 29.823 1.00 70.75 83 GLY A C 1
ATOM 692 O O . GLY A 1 83 ? -49.753 -1.204 30.026 1.00 70.75 83 GLY A O 1
ATOM 693 N N . GLY A 1 84 ? -47.874 -2.233 30.699 1.00 66.25 84 GLY A N 1
ATOM 694 C CA . GLY A 1 84 ? -47.775 -1.583 32.001 1.00 66.25 84 GLY A CA 1
ATOM 695 C C . GLY A 1 84 ? -47.257 -0.139 31.965 1.00 66.25 84 GLY A C 1
ATOM 696 O O . GLY A 1 84 ? -47.051 0.468 30.917 1.00 66.25 84 GLY A O 1
ATOM 697 N N . ALA A 1 85 ? -46.986 0.400 33.158 1.00 78.00 85 ALA A N 1
ATOM 698 C CA . ALA A 1 85 ? -46.613 1.799 33.419 1.00 78.00 85 ALA A CA 1
ATOM 699 C C . ALA A 1 85 ? -45.271 2.278 32.812 1.00 78.00 85 ALA A C 1
ATOM 701 O O . ALA A 1 85 ? -44.866 3.415 33.049 1.00 78.00 85 ALA A O 1
ATOM 702 N N . PHE A 1 86 ? -44.564 1.438 32.047 1.00 84.12 86 PHE A N 1
ATOM 703 C CA . PHE A 1 86 ? -43.303 1.792 31.391 1.00 84.12 86 PHE A CA 1
ATOM 704 C C . PHE A 1 86 ? -43.466 1.762 29.860 1.00 84.12 86 PHE A C 1
ATOM 706 O O . PHE A 1 86 ? -43.192 0.737 29.229 1.00 84.12 86 PHE A O 1
ATOM 713 N N . PRO A 1 87 ? -43.921 2.865 29.232 1.00 87.12 87 PRO A N 1
ATOM 714 C CA . PRO A 1 87 ? -44.121 2.903 27.789 1.00 87.12 87 PRO A CA 1
ATOM 715 C C . PRO A 1 87 ? -42.768 2.887 27.070 1.00 87.12 87 PRO A C 1
ATOM 717 O O . PRO A 1 87 ? -41.958 3.802 27.234 1.00 87.12 87 PRO A O 1
ATOM 720 N N . ILE A 1 88 ? -42.528 1.855 26.257 1.00 87.50 88 ILE A N 1
ATOM 721 C CA . ILE A 1 88 ? -41.295 1.726 25.462 1.00 87.50 88 ILE A CA 1
ATOM 722 C C . ILE A 1 88 ? -41.218 2.763 24.334 1.00 87.50 88 ILE A C 1
ATOM 724 O O . ILE A 1 88 ? -40.131 3.190 23.955 1.00 87.50 88 ILE A O 1
ATOM 728 N N . ALA A 1 89 ? -42.371 3.225 23.841 1.00 88.06 89 ALA A N 1
ATOM 729 C CA . ALA A 1 89 ? -42.500 4.291 22.849 1.00 88.06 89 ALA A CA 1
ATOM 730 C C . ALA A 1 89 ? -42.290 5.684 23.480 1.00 88.06 89 ALA A C 1
ATOM 732 O O . ALA A 1 89 ? -43.099 6.592 23.304 1.00 88.06 89 ALA A O 1
ATOM 733 N N . ASN A 1 90 ? -41.218 5.842 24.259 1.00 90.62 90 ASN A N 1
ATOM 734 C CA . ASN A 1 90 ? -40.846 7.085 24.923 1.00 90.62 90 ASN A CA 1
ATOM 735 C C . ASN A 1 90 ? -39.316 7.250 24.907 1.00 90.62 90 ASN A C 1
ATOM 737 O O . ASN A 1 90 ? -38.590 6.374 25.378 1.00 90.62 90 ASN A O 1
ATOM 741 N N . GLY A 1 91 ? -38.823 8.374 24.377 1.00 90.94 91 GLY A N 1
ATOM 742 C CA . GLY A 1 91 ? -37.391 8.631 24.164 1.00 90.94 91 GLY A CA 1
ATOM 743 C C . GLY A 1 91 ? -36.538 8.472 25.433 1.00 90.94 91 GLY A C 1
ATOM 744 O O . GLY A 1 91 ? -35.658 7.614 25.447 1.00 90.94 91 GLY A O 1
ATOM 745 N N . PRO A 1 92 ? -36.828 9.200 26.529 1.00 92.12 92 PRO A N 1
ATOM 746 C CA . PRO A 1 92 ? -36.144 9.043 27.816 1.00 92.12 92 PRO A CA 1
ATOM 747 C C . PRO A 1 92 ? -36.120 7.611 28.372 1.00 92.12 92 PRO A C 1
ATOM 749 O O . PRO A 1 92 ? -35.114 7.186 28.943 1.00 92.12 92 PRO A O 1
ATOM 752 N N . ASN A 1 93 ? -37.193 6.838 28.179 1.00 93.50 93 ASN A N 1
ATOM 753 C CA . ASN A 1 93 ? -37.250 5.441 28.619 1.00 93.50 93 ASN A CA 1
ATOM 754 C C . ASN A 1 93 ? -36.293 4.558 27.806 1.00 93.50 93 ASN A C 1
ATOM 756 O O . ASN A 1 93 ? -35.585 3.730 28.381 1.00 93.50 93 ASN A O 1
ATOM 760 N N . LEU A 1 94 ? -36.221 4.765 26.486 1.00 93.88 94 LEU A N 1
ATOM 761 C CA . LEU A 1 94 ? -35.229 4.109 25.629 1.00 93.88 94 LEU A CA 1
ATOM 762 C C . LEU A 1 94 ? -33.807 4.504 26.044 1.00 93.88 94 LEU A C 1
ATOM 764 O O . LEU A 1 94 ? -32.971 3.624 26.245 1.00 93.88 94 LEU A O 1
ATOM 768 N N . THR A 1 95 ? -33.544 5.795 26.272 1.00 93.69 95 THR A N 1
ATOM 769 C CA . THR A 1 95 ? -32.248 6.294 26.763 1.00 93.69 95 THR A CA 1
ATOM 770 C C . THR A 1 95 ? -31.836 5.631 28.076 1.00 93.69 95 THR A C 1
ATOM 772 O O . THR A 1 95 ? -30.665 5.269 28.241 1.00 93.69 95 THR A O 1
ATOM 775 N N . LEU A 1 96 ? -32.775 5.438 29.009 1.00 93.94 96 LEU A N 1
ATOM 776 C CA . LEU A 1 96 ? -32.534 4.753 30.278 1.00 93.94 96 LEU A CA 1
ATOM 777 C C . LEU A 1 96 ? -32.170 3.279 30.068 1.00 93.94 96 LEU A C 1
ATOM 779 O O . LEU A 1 96 ? -31.160 2.824 30.606 1.00 93.94 96 LEU A O 1
ATOM 783 N N . LEU A 1 97 ? -32.950 2.546 29.268 1.00 95.75 97 LEU A N 1
ATOM 784 C CA . LEU A 1 97 ? -32.691 1.134 28.968 1.00 95.75 97 LEU A CA 1
ATOM 785 C C . LEU A 1 97 ? -31.338 0.941 28.278 1.00 95.75 97 LEU A C 1
ATOM 787 O O . LEU A 1 97 ? -30.574 0.051 28.652 1.00 95.75 97 LEU A O 1
ATOM 791 N N . VAL A 1 98 ? -31.005 1.809 27.320 1.00 96.69 98 VAL A N 1
ATOM 792 C CA . VAL A 1 98 ? -29.699 1.820 26.651 1.00 96.69 98 VAL A CA 1
ATOM 793 C C . VAL A 1 98 ? -28.581 2.085 27.658 1.00 96.69 98 VAL A C 1
ATOM 795 O O . VAL A 1 98 ? -27.588 1.359 27.676 1.00 96.69 98 VAL A O 1
ATOM 798 N N . ARG A 1 99 ? -28.739 3.083 28.537 1.00 95.50 99 ARG A N 1
ATOM 799 C CA . ARG A 1 99 ? -27.755 3.415 29.582 1.00 95.50 99 ARG A CA 1
ATOM 800 C C . ARG A 1 99 ? -27.503 2.230 30.513 1.00 95.50 99 ARG A C 1
ATOM 802 O O . ARG A 1 99 ? -26.348 1.920 30.797 1.00 95.50 99 ARG A O 1
ATOM 809 N N . GLN A 1 100 ? -28.569 1.568 30.961 1.00 96.06 100 GLN A N 1
ATOM 810 C CA . GLN A 1 100 ? -28.481 0.385 31.812 1.00 96.06 100 GLN A CA 1
ATOM 811 C C . GLN A 1 100 ? -27.772 -0.758 31.089 1.00 96.06 100 GLN A C 1
ATOM 813 O O . GLN A 1 100 ? -26.776 -1.263 31.604 1.00 96.06 100 GLN A O 1
ATOM 818 N N . LEU A 1 101 ? -28.231 -1.122 29.886 1.00 96.94 101 LEU A N 1
ATOM 819 C CA . LEU A 1 101 ? -27.649 -2.227 29.129 1.00 96.94 101 LEU A CA 1
ATOM 820 C C . LEU A 1 101 ? -26.160 -1.987 28.868 1.00 96.94 101 LEU A C 1
ATOM 822 O O . LEU A 1 101 ? -25.344 -2.837 29.208 1.00 96.94 101 LEU A O 1
ATOM 826 N N . LEU A 1 102 ? -25.782 -0.813 28.352 1.00 96.88 102 LEU A N 1
ATOM 827 C CA . LEU A 1 102 ? -24.382 -0.479 28.069 1.00 96.88 102 LEU A CA 1
ATOM 828 C C . LEU A 1 102 ? -23.480 -0.526 29.313 1.00 96.88 102 LEU A C 1
ATOM 830 O O . LEU A 1 102 ? -22.279 -0.759 29.172 1.00 96.88 102 LEU A O 1
ATOM 834 N N . PHE A 1 103 ? -24.033 -0.311 30.510 1.00 95.94 103 PHE A N 1
ATOM 835 C CA . PHE A 1 103 ? -23.286 -0.370 31.764 1.00 95.94 103 PHE A CA 1
ATOM 836 C C . PHE A 1 103 ? -22.927 -1.805 32.171 1.00 95.94 103 PHE A C 1
ATOM 838 O O . PHE A 1 103 ? -21.796 -2.034 32.601 1.00 95.94 103 PHE A O 1
ATOM 845 N N . PHE A 1 104 ? -23.854 -2.764 32.034 1.00 95.75 104 PHE A N 1
ATOM 846 C CA . PHE A 1 104 ? -23.653 -4.150 32.489 1.00 95.75 104 PHE A CA 1
ATOM 847 C C . PHE A 1 104 ? -23.359 -5.169 31.378 1.00 95.75 104 PHE A C 1
ATOM 849 O O . PHE A 1 104 ? -23.057 -6.318 31.711 1.00 95.75 104 PHE A O 1
ATOM 856 N N . TYR A 1 105 ? -23.474 -4.780 30.101 1.00 95.88 105 TYR A N 1
ATOM 857 C CA . TYR A 1 105 ? -23.469 -5.692 28.954 1.00 95.88 105 TYR A CA 1
ATOM 858 C C . TYR A 1 105 ? -22.259 -6.623 28.928 1.00 95.88 105 TYR A C 1
ATOM 860 O O . TYR A 1 105 ? -21.103 -6.188 28.881 1.00 95.88 105 TYR A O 1
ATOM 868 N N . LYS A 1 106 ? -22.545 -7.919 28.835 1.00 93.12 106 LYS A N 1
ATOM 869 C CA . LYS A 1 106 ? -21.586 -8.948 28.449 1.00 93.12 106 LYS A CA 1
ATOM 870 C C . LYS A 1 106 ? -22.168 -9.798 27.334 1.00 93.12 106 LYS A C 1
ATOM 872 O O . LYS A 1 106 ? -23.246 -10.360 27.490 1.00 93.12 106 LYS A O 1
ATOM 877 N N . GLN A 1 107 ? -21.404 -9.970 26.261 1.00 89.19 107 GLN A N 1
ATOM 878 C CA . GLN A 1 107 ? -21.796 -10.728 25.070 1.00 89.19 107 GLN A CA 1
ATOM 879 C C . GLN A 1 107 ? -22.439 -12.087 25.409 1.00 89.19 107 GLN A C 1
ATOM 881 O O . GLN A 1 107 ? -23.568 -12.356 25.008 1.00 89.19 107 GLN A O 1
ATOM 886 N N . ASN A 1 108 ? -21.770 -12.899 26.227 1.00 87.44 108 ASN A N 1
ATOM 887 C CA . ASN A 1 108 ? -22.203 -14.270 26.524 1.00 87.44 108 ASN A CA 1
ATOM 888 C C . ASN A 1 108 ? -23.468 -14.346 27.402 1.00 87.44 108 ASN A C 1
ATOM 890 O O . ASN A 1 108 ? -24.151 -15.363 27.397 1.00 87.44 108 ASN A O 1
ATOM 894 N N . GLU A 1 109 ? -23.783 -13.296 28.169 1.00 92.06 109 GLU A N 1
ATOM 895 C CA . GLU A 1 109 ? -24.906 -13.286 29.124 1.00 92.06 109 GLU A CA 1
ATOM 896 C C . GLU A 1 109 ? -26.105 -12.462 28.609 1.00 92.06 109 GLU A C 1
ATOM 898 O O . GLU A 1 109 ? -27.259 -12.769 28.910 1.00 92.06 109 GLU A O 1
ATOM 903 N N . ASP A 1 110 ? -25.845 -11.403 27.835 1.00 94.56 110 ASP A N 1
ATOM 904 C CA . ASP A 1 110 ? -26.804 -10.329 27.556 1.00 94.56 110 ASP A CA 1
ATOM 905 C C . ASP A 1 110 ? -27.138 -10.149 26.069 1.00 94.56 110 ASP A C 1
ATOM 907 O O . ASP A 1 110 ? -27.921 -9.258 25.737 1.00 94.56 110 ASP A O 1
ATOM 911 N N . SER A 1 111 ? -26.620 -10.993 25.167 1.00 91.31 111 SER A N 1
ATOM 912 C CA . SER A 1 111 ? -26.922 -10.898 23.725 1.00 91.31 111 SER A CA 1
ATOM 913 C C . SER A 1 111 ? -28.428 -10.862 23.443 1.00 91.31 111 SER A C 1
ATOM 915 O O . SER A 1 111 ? -28.891 -10.017 22.684 1.00 91.31 111 SER A O 1
ATOM 917 N N . LYS A 1 112 ? -29.231 -11.691 24.128 1.00 92.06 112 LYS A N 1
ATOM 918 C CA . LYS A 1 112 ? -30.701 -11.687 23.984 1.00 92.06 112 LYS A CA 1
ATOM 919 C C . LYS A 1 112 ? -31.336 -10.350 24.393 1.00 92.06 112 LYS A C 1
ATOM 921 O O . LYS A 1 112 ? -32.247 -9.880 23.716 1.00 92.06 112 LYS A O 1
ATOM 926 N N . ARG A 1 113 ? -30.837 -9.714 25.464 1.00 95.38 113 ARG A N 1
ATOM 927 C CA . ARG A 1 113 ? -31.302 -8.388 25.919 1.00 95.38 113 ARG A CA 1
ATOM 928 C C . ARG A 1 113 ? -30.953 -7.303 24.906 1.00 95.38 113 ARG A C 1
ATOM 930 O O . ARG A 1 113 ? -31.768 -6.422 24.656 1.00 95.38 113 ARG A O 1
ATOM 937 N N . LEU A 1 114 ? -29.763 -7.385 24.311 1.00 95.38 114 LEU A N 1
ATOM 938 C CA . LEU A 1 114 ? -29.325 -6.454 23.275 1.00 95.38 114 LEU A CA 1
ATOM 939 C C . LEU A 1 114 ? -30.154 -6.589 21.997 1.00 95.38 114 LEU A C 1
ATOM 941 O O . LEU A 1 114 ? -30.624 -5.580 21.485 1.00 95.38 114 LEU A O 1
ATOM 945 N N . ILE A 1 115 ? -30.408 -7.815 21.537 1.00 93.88 115 ILE A N 1
ATOM 946 C CA . ILE A 1 115 ? -31.302 -8.092 20.404 1.00 93.88 115 ILE A CA 1
ATOM 947 C C . ILE A 1 115 ? -32.708 -7.541 20.682 1.00 93.88 115 ILE A C 1
ATOM 949 O O . ILE A 1 115 ? -33.253 -6.812 19.858 1.00 93.88 115 ILE A O 1
ATOM 953 N N . TRP A 1 116 ? -33.278 -7.791 21.864 1.00 94.62 116 TRP A N 1
ATOM 954 C CA . TRP A 1 116 ? -34.572 -7.211 22.239 1.00 94.62 116 TRP A CA 1
ATOM 955 C C . TRP A 1 116 ? -34.550 -5.673 22.224 1.00 94.62 116 TRP A C 1
ATOM 957 O O . TRP A 1 116 ? -35.471 -5.034 21.712 1.00 94.62 116 TRP A O 1
ATOM 967 N N . LEU A 1 117 ? -33.483 -5.055 22.738 1.00 95.81 117 LEU A N 1
ATOM 968 C CA . LEU A 1 117 ? -33.347 -3.601 22.726 1.00 95.81 117 LEU A CA 1
ATOM 969 C C . LEU A 1 117 ? -33.237 -3.054 21.295 1.00 95.81 117 LEU A C 1
ATOM 971 O O . LEU A 1 117 ? -33.904 -2.075 20.977 1.00 95.81 117 LEU A O 1
ATOM 975 N N . TYR A 1 118 ? -32.463 -3.699 20.418 1.00 96.31 118 TYR A N 1
ATOM 976 C CA . TYR A 1 118 ? -32.358 -3.329 19.004 1.00 96.31 118 TYR A CA 1
ATOM 977 C C . TYR A 1 118 ? -33.709 -3.373 18.291 1.00 96.31 118 TYR A C 1
ATOM 979 O O . TYR A 1 118 ? -34.034 -2.424 17.583 1.00 96.31 118 TYR A O 1
ATOM 987 N N . GLN A 1 119 ? -34.538 -4.400 18.518 1.00 95.38 119 GLN A N 1
ATOM 988 C CA . GLN A 1 119 ? -35.892 -4.452 17.941 1.00 95.38 119 GLN A CA 1
ATOM 989 C C . GLN A 1 119 ? -36.711 -3.209 18.309 1.00 95.38 119 GLN A C 1
ATOM 991 O O . GLN A 1 119 ? -37.344 -2.599 17.447 1.00 95.38 119 GLN A O 1
ATOM 996 N N . ASN A 1 120 ? -36.665 -2.800 19.579 1.00 95.38 120 ASN A N 1
ATOM 997 C CA . ASN A 1 120 ? -37.403 -1.634 20.058 1.00 95.38 120 ASN A CA 1
ATOM 998 C C . ASN A 1 120 ? -36.811 -0.311 19.554 1.00 95.38 120 ASN A C 1
ATOM 1000 O O . ASN A 1 120 ? -37.564 0.586 19.181 1.00 95.38 120 ASN A O 1
ATOM 1004 N N . LEU A 1 121 ? -35.482 -0.197 19.489 1.00 96.62 121 LEU A N 1
ATOM 1005 C CA . LEU A 1 121 ? -34.803 0.984 18.954 1.00 96.62 121 LEU A CA 1
ATOM 1006 C C . LEU A 1 121 ? -35.070 1.178 17.462 1.00 96.62 121 LEU A C 1
ATOM 1008 O O . LEU A 1 121 ? -35.276 2.305 17.033 1.00 96.62 121 LEU A O 1
ATOM 1012 N N . ILE A 1 122 ? -35.109 0.100 16.678 1.00 96.19 122 ILE A N 1
ATOM 1013 C CA . ILE A 1 122 ? -35.442 0.162 15.250 1.00 96.19 122 ILE A CA 1
ATOM 1014 C C . ILE A 1 122 ? -36.907 0.573 15.066 1.00 96.19 122 ILE A C 1
ATOM 1016 O O . ILE A 1 122 ? -37.199 1.459 14.266 1.00 96.19 122 ILE A O 1
ATOM 1020 N N . LYS A 1 123 ? -37.827 -0.022 15.837 1.00 95.19 123 LYS A N 1
ATOM 1021 C CA . LYS A 1 123 ? -39.264 0.297 15.784 1.00 95.19 123 LYS A CA 1
ATOM 1022 C C . LYS A 1 123 ? -39.570 1.747 16.179 1.00 95.19 123 LYS A C 1
ATOM 1024 O O . LYS A 1 123 ? -40.499 2.345 15.643 1.00 95.19 123 LYS A O 1
ATOM 1029 N N . HIS A 1 124 ? -38.808 2.303 17.118 1.00 95.00 124 HIS A N 1
ATOM 1030 C CA . HIS A 1 124 ? -39.015 3.639 17.683 1.00 95.00 124 HIS A CA 1
ATOM 1031 C C . HIS A 1 124 ? -37.833 4.581 17.410 1.00 95.00 124 HIS A C 1
ATOM 1033 O O . HIS A 1 124 ? -37.526 5.453 18.227 1.00 95.00 124 HIS A O 1
ATOM 1039 N N . SER A 1 125 ? -37.176 4.412 16.259 1.00 95.81 125 SER A N 1
ATOM 1040 C CA . SER A 1 125 ? -35.944 5.127 15.906 1.00 95.81 125 SER A CA 1
ATOM 1041 C C . SER A 1 125 ? -36.115 6.642 15.970 1.00 95.81 125 SER A C 1
ATOM 1043 O O . SER A 1 125 ? -35.285 7.318 16.572 1.00 95.81 125 SER A O 1
ATOM 1045 N N . SER A 1 126 ? -37.233 7.172 15.466 1.00 95.06 126 SER A N 1
ATOM 1046 C CA . SER A 1 126 ? -37.523 8.609 15.475 1.00 95.06 126 SER A CA 1
ATOM 1047 C C . SER A 1 126 ? -37.577 9.210 16.884 1.00 95.06 126 SER A C 1
ATOM 1049 O O . SER A 1 126 ? -37.055 10.299 17.113 1.00 95.06 126 SER A O 1
ATOM 1051 N N . LEU A 1 127 ? -38.147 8.490 17.856 1.00 94.44 127 LEU A N 1
ATOM 1052 C CA . LEU A 1 127 ? -38.250 8.944 19.247 1.00 94.44 127 LEU A CA 1
ATOM 1053 C C . LEU A 1 127 ? -36.889 8.966 19.946 1.00 94.44 127 LEU A C 1
ATOM 1055 O O . LEU A 1 127 ? -36.616 9.868 20.743 1.00 94.44 127 LEU A O 1
ATOM 1059 N N . PHE A 1 128 ? -36.045 7.975 19.652 1.00 94.88 128 PHE A N 1
ATOM 1060 C CA . PHE A 1 128 ? -34.697 7.903 20.203 1.00 94.88 128 PHE A CA 1
ATOM 1061 C C . PHE A 1 128 ? -33.774 8.944 19.559 1.00 94.88 128 PHE A C 1
ATOM 1063 O O . PHE A 1 128 ? -33.080 9.666 20.268 1.00 94.88 128 PHE A O 1
ATOM 1070 N N . VAL A 1 129 ? -33.837 9.106 18.235 1.00 95.69 129 VAL A N 1
ATOM 1071 C CA . VAL A 1 129 ? -33.078 10.123 17.493 1.00 95.69 129 VAL A CA 1
ATOM 1072 C C . VAL A 1 129 ? -33.459 11.540 17.915 1.00 95.69 129 VAL A C 1
ATOM 1074 O O . VAL A 1 129 ? -32.579 12.389 18.014 1.00 95.69 129 VAL A O 1
ATOM 1077 N N . LYS A 1 130 ? -34.725 11.801 18.265 1.00 95.00 130 LYS A N 1
ATOM 1078 C CA . LYS A 1 130 ? -35.168 13.114 18.768 1.00 95.00 130 LYS A CA 1
ATOM 1079 C C . LYS A 1 130 ? -34.403 13.572 20.019 1.00 95.00 130 LYS A C 1
ATOM 1081 O O . LYS A 1 130 ? -34.320 14.767 20.281 1.00 95.00 130 LYS A O 1
ATOM 1086 N N . GLN A 1 131 ? -33.794 12.654 20.776 1.00 94.06 131 GLN A N 1
ATOM 1087 C CA . GLN A 1 131 ? -32.951 13.013 21.924 1.00 94.06 131 GLN A CA 1
ATOM 1088 C C . GLN A 1 131 ? -31.652 13.742 21.517 1.00 94.06 131 GLN A C 1
ATOM 1090 O O . GLN A 1 131 ? -31.017 14.367 22.365 1.00 94.06 131 GLN A O 1
ATOM 1095 N N . LEU A 1 132 ? -31.265 13.710 20.234 1.00 94.69 132 LEU A N 1
ATOM 1096 C CA . LEU A 1 132 ? -30.129 14.464 19.686 1.00 94.69 132 LEU A CA 1
ATOM 1097 C C . LEU A 1 132 ? -30.396 15.966 19.511 1.00 94.69 132 LEU A C 1
ATOM 1099 O O . LEU A 1 132 ? -29.439 16.705 19.279 1.00 94.69 132 LEU A O 1
ATOM 1103 N N . ASP A 1 133 ? -31.650 16.405 19.627 1.00 91.62 133 ASP A N 1
ATOM 1104 C CA . ASP A 1 133 ? -32.063 17.816 19.562 1.00 91.62 133 ASP A CA 1
ATOM 1105 C C . ASP A 1 133 ? -32.213 18.452 20.965 1.00 91.62 133 ASP A C 1
ATOM 1107 O O . ASP A 1 133 ? -32.440 19.646 21.124 1.00 91.62 133 ASP A O 1
ATOM 1111 N N . GLY A 1 134 ? -32.078 17.647 22.026 1.00 87.56 134 GLY A N 1
ATOM 1112 C CA . GLY A 1 134 ? -32.279 18.075 23.410 1.00 87.56 134 GLY A CA 1
ATOM 1113 C C . GLY A 1 134 ? -30.992 18.300 24.209 1.00 87.56 134 GLY A C 1
ATOM 1114 O O . GLY A 1 134 ? -29.868 18.162 23.724 1.00 87.56 134 GLY A O 1
ATOM 1115 N N . SER A 1 135 ? -31.161 18.559 25.508 1.00 89.06 135 SER A N 1
ATOM 1116 C CA . SER A 1 135 ? -30.058 18.695 26.473 1.00 89.06 135 SER A CA 1
ATOM 1117 C C . SER A 1 135 ? -29.200 17.428 26.609 1.00 89.06 135 SER A C 1
ATOM 1119 O O . SER A 1 135 ? -28.021 17.511 26.948 1.00 89.06 135 SER A O 1
ATOM 1121 N N . GLU A 1 136 ? -29.755 16.250 26.305 1.00 86.00 136 GLU A N 1
ATOM 1122 C CA . GLU A 1 136 ? -29.040 14.968 26.343 1.00 86.00 136 GLU A CA 1
ATOM 1123 C C . GLU A 1 136 ? -28.290 14.627 25.038 1.00 86.00 136 GLU A C 1
ATOM 1125 O O . GLU A 1 136 ? -27.759 13.518 24.924 1.00 86.00 136 GLU A O 1
ATOM 1130 N N . ARG A 1 137 ? -28.176 15.559 24.076 1.00 92.44 137 ARG A N 1
ATOM 1131 C CA . ARG A 1 137 ? -27.564 15.345 22.746 1.00 92.44 137 ARG A CA 1
ATOM 1132 C C . ARG A 1 137 ? -26.258 14.550 22.777 1.00 92.44 137 ARG A C 1
ATOM 1134 O O . ARG A 1 137 ? -26.134 13.535 22.095 1.00 92.44 137 ARG A O 1
ATOM 1141 N N . LEU A 1 138 ? -25.285 14.978 23.587 1.00 93.50 138 LEU A N 1
ATOM 1142 C CA . LEU A 1 138 ? -23.975 14.316 23.673 1.00 93.50 138 LEU A CA 1
ATOM 1143 C C . LEU A 1 138 ? -24.079 12.889 24.232 1.00 93.50 138 LEU A C 1
ATOM 1145 O O . LEU A 1 138 ? -23.390 11.982 23.763 1.00 93.50 138 LEU A O 1
ATOM 1149 N N . THR A 1 139 ? -24.970 12.679 25.203 1.00 93.50 139 THR A N 1
ATOM 1150 C CA . THR A 1 139 ? -25.213 11.364 25.808 1.00 93.50 139 THR A CA 1
ATOM 1151 C C . THR A 1 139 ? -25.868 10.424 24.806 1.00 93.50 139 THR A C 1
ATOM 1153 O O . THR A 1 139 ? -25.410 9.294 24.648 1.00 93.50 139 THR A O 1
ATOM 1156 N N . CYS A 1 140 ? -26.899 10.888 24.096 1.00 95.50 140 CYS A N 1
ATOM 1157 C CA . CYS A 1 140 ? -27.574 10.106 23.064 1.00 95.50 140 CYS A CA 1
ATOM 1158 C C . CYS A 1 140 ? -26.605 9.724 21.933 1.00 95.50 140 CYS A C 1
ATOM 1160 O O . CYS A 1 140 ? -26.515 8.553 21.563 1.00 95.50 140 CYS A O 1
ATOM 1162 N N . LEU A 1 141 ? -25.788 10.668 21.452 1.00 96.44 141 LEU A N 1
ATOM 1163 C CA . LEU A 1 141 ? -24.790 10.389 20.418 1.00 96.44 141 LEU A CA 1
ATOM 1164 C C . LEU A 1 141 ? -23.763 9.342 20.874 1.00 96.44 141 LEU A C 1
ATOM 1166 O O . LEU A 1 141 ? -23.447 8.411 20.132 1.00 96.44 141 LEU A O 1
ATOM 1170 N N . PHE A 1 142 ? -23.260 9.459 22.107 1.00 96.25 142 PHE A N 1
ATOM 1171 C CA . PHE A 1 142 ? -22.359 8.463 22.687 1.00 96.25 142 PHE A CA 1
ATOM 1172 C C . PHE A 1 142 ? -23.022 7.084 22.791 1.00 96.25 142 PHE A C 1
ATOM 1174 O O . PHE A 1 142 ? -22.403 6.068 22.469 1.00 96.25 142 PHE A O 1
ATOM 1181 N N . GLN A 1 143 ? -24.289 7.039 23.204 1.00 96.88 143 GLN A N 1
ATOM 1182 C CA . GLN A 1 143 ? -25.062 5.805 23.277 1.00 96.88 143 GLN A CA 1
ATOM 1183 C C . GLN A 1 143 ? -25.218 5.144 21.906 1.00 96.88 143 GLN A C 1
ATOM 1185 O O . GLN A 1 143 ? -24.948 3.949 21.796 1.00 96.88 143 GLN A O 1
ATOM 1190 N N . ILE A 1 144 ? -25.574 5.901 20.862 1.00 97.25 144 ILE A N 1
ATOM 1191 C CA . ILE A 1 144 ? -25.667 5.386 19.488 1.00 97.25 144 ILE A CA 1
ATOM 1192 C C . ILE A 1 144 ? -24.315 4.810 19.056 1.00 97.25 144 ILE A C 1
ATOM 1194 O O . ILE A 1 144 ? -24.242 3.636 18.703 1.00 97.25 144 ILE A O 1
ATOM 1198 N N . LYS A 1 145 ? -23.221 5.575 19.185 1.00 97.44 145 LYS A N 1
ATOM 1199 C CA . LYS A 1 145 ? -21.857 5.114 18.859 1.00 97.44 145 LYS A CA 1
ATOM 1200 C C . LYS A 1 145 ? -21.520 3.780 19.541 1.00 97.44 145 LYS A C 1
ATOM 1202 O O . LYS A 1 145 ? -21.073 2.830 18.897 1.00 97.44 145 LYS A O 1
ATOM 1207 N N . ARG A 1 146 ? -21.784 3.674 20.848 1.00 97.12 146 ARG A N 1
ATOM 1208 C CA . ARG A 1 146 ? -21.544 2.456 21.640 1.00 97.12 146 ARG A CA 1
ATOM 1209 C C . ARG A 1 146 ? -22.409 1.279 21.197 1.00 97.12 146 ARG A C 1
ATOM 1211 O O . ARG A 1 146 ? -21.890 0.170 21.097 1.00 97.12 146 ARG A O 1
ATOM 1218 N N . LEU A 1 147 ? -23.692 1.507 20.926 1.00 97.25 147 LEU A N 1
ATOM 1219 C CA . LEU A 1 147 ? -24.599 0.477 20.419 1.00 97.25 147 LEU A CA 1
ATOM 1220 C C . LEU A 1 147 ? -24.144 -0.047 19.056 1.00 97.25 147 LEU A C 1
ATOM 1222 O O . LEU A 1 147 ? -24.178 -1.256 18.848 1.00 97.25 147 LEU A O 1
ATOM 1226 N N . MET A 1 148 ? -23.668 0.828 18.170 1.00 96.50 148 MET A N 1
ATOM 1227 C CA . MET A 1 148 ? -23.165 0.435 16.853 1.00 96.50 148 MET A CA 1
ATOM 1228 C C . MET A 1 148 ? -21.853 -0.356 16.944 1.00 96.50 148 MET A C 1
ATOM 1230 O O . MET A 1 148 ? -21.692 -1.351 16.249 1.00 96.50 148 MET A O 1
ATOM 1234 N N . SER A 1 149 ? -20.949 -0.004 17.866 1.00 95.69 149 SER A N 1
ATOM 1235 C CA . SER A 1 149 ? -19.746 -0.812 18.151 1.00 95.69 149 SER A CA 1
ATOM 1236 C C . SER A 1 149 ? -20.090 -2.211 18.685 1.00 95.69 149 SER A C 1
ATOM 1238 O O . SER A 1 149 ? -19.496 -3.203 18.257 1.00 95.69 149 SER A O 1
ATOM 1240 N N . LEU A 1 150 ? -21.091 -2.331 19.570 1.00 95.44 150 LEU A N 1
ATOM 1241 C CA . LEU A 1 150 ? -21.598 -3.645 19.992 1.00 95.44 150 LEU A CA 1
ATOM 1242 C C . LEU A 1 150 ? -22.224 -4.421 18.827 1.00 95.44 150 LEU A C 1
ATOM 1244 O O . LEU A 1 150 ? -22.075 -5.639 18.771 1.00 95.44 150 LEU A O 1
ATOM 1248 N N . CYS A 1 151 ? -22.866 -3.723 17.890 1.00 95.31 151 CYS A N 1
ATOM 1249 C CA . CYS A 1 151 ? -23.442 -4.317 16.690 1.00 95.31 151 CYS A CA 1
ATOM 1250 C C . CYS A 1 151 ? -22.359 -4.915 15.780 1.00 95.31 151 CYS A C 1
ATOM 1252 O O . CYS A 1 151 ? -22.475 -6.070 15.379 1.00 95.31 151 CYS A O 1
ATOM 1254 N N . CYS A 1 152 ? -21.269 -4.182 15.528 1.00 95.06 152 CYS A N 1
ATOM 1255 C CA . CYS A 1 152 ? -20.100 -4.698 14.808 1.00 95.06 152 CYS A CA 1
ATOM 1256 C C . CYS A 1 152 ? -19.538 -5.954 15.494 1.00 95.06 152 CYS A C 1
ATOM 1258 O O . CYS A 1 152 ? -19.376 -6.994 14.865 1.00 95.06 152 CYS A O 1
ATOM 1260 N N . ARG A 1 153 ? -19.328 -5.903 16.816 1.00 93.56 153 ARG A N 1
ATOM 1261 C CA . ARG A 1 153 ? -18.804 -7.047 17.582 1.00 93.56 153 ARG A CA 1
ATOM 1262 C C . ARG A 1 153 ? -19.715 -8.274 17.532 1.00 93.56 153 ARG A C 1
ATOM 1264 O O . ARG A 1 153 ? -19.214 -9.390 17.465 1.00 93.56 153 ARG A O 1
ATOM 1271 N N . LEU A 1 154 ? -21.034 -8.080 17.585 1.00 92.75 154 LEU A N 1
ATOM 1272 C CA . LEU A 1 154 ? -22.004 -9.159 17.388 1.00 92.75 154 LEU A CA 1
ATOM 1273 C C . LEU A 1 154 ? -21.815 -9.804 16.012 1.00 92.75 154 LEU A C 1
ATOM 1275 O O . LEU A 1 154 ? -21.697 -11.020 15.927 1.00 92.75 154 LEU A O 1
ATOM 1279 N N . LEU A 1 155 ? -21.748 -8.988 14.959 1.00 93.50 155 LEU A N 1
ATOM 1280 C CA . LEU A 1 155 ? -21.639 -9.444 13.573 1.00 93.50 155 LEU A CA 1
ATOM 1281 C C . LEU A 1 155 ? -20.319 -10.152 13.255 1.00 93.50 155 LEU A C 1
ATOM 1283 O O . LEU A 1 155 ? -20.304 -11.016 12.389 1.00 93.50 155 LEU A O 1
ATOM 1287 N N . GLN A 1 156 ? -19.237 -9.860 13.978 1.00 93.00 156 GLN A N 1
ATOM 1288 C CA . GLN A 1 156 ? -17.979 -10.609 13.852 1.00 93.00 156 GLN A CA 1
ATOM 1289 C C . GLN A 1 156 ? -18.114 -12.088 14.258 1.00 93.00 156 GLN A C 1
ATOM 1291 O O . GLN A 1 156 ? -17.302 -12.904 13.835 1.00 93.00 156 GLN A O 1
ATOM 1296 N N . ASN A 1 157 ? -19.151 -12.457 15.019 1.00 91.12 157 ASN A N 1
ATOM 1297 C CA . ASN A 1 157 ? -19.459 -13.846 15.371 1.00 91.12 157 ASN A CA 1
ATOM 1298 C C . ASN A 1 157 ? -20.443 -14.499 14.377 1.00 91.12 157 ASN A C 1
ATOM 1300 O O . ASN A 1 157 ? -21.171 -15.412 14.746 1.00 91.12 157 ASN A O 1
ATOM 1304 N N . CYS A 1 158 ? -20.509 -14.042 13.122 1.00 89.56 158 CYS A N 1
ATOM 1305 C CA . CYS A 1 158 ? -21.447 -14.538 12.102 1.00 89.56 158 CYS A CA 1
ATOM 1306 C C . CYS A 1 158 ? -21.302 -16.025 11.730 1.00 89.56 158 CYS A C 1
ATOM 1308 O O . CYS A 1 158 ? -22.213 -16.573 11.102 1.00 89.56 158 CYS A O 1
ATOM 1310 N N . ASN A 1 159 ? -20.179 -16.645 12.103 1.00 86.56 159 ASN A N 1
ATOM 1311 C CA . ASN A 1 159 ? -19.912 -18.076 11.941 1.00 86.56 159 ASN A CA 1
ATOM 1312 C C . ASN A 1 159 ? -20.587 -18.932 13.027 1.00 86.56 159 ASN A C 1
ATOM 1314 O O . ASN A 1 159 ? -20.606 -20.150 12.912 1.00 86.56 159 ASN A O 1
ATOM 1318 N N . ASP A 1 160 ? -21.109 -18.314 14.089 1.00 86.00 160 ASP A N 1
ATOM 1319 C CA . ASP A 1 160 ? -21.952 -18.996 15.066 1.00 86.00 160 ASP A CA 1
ATOM 1320 C C . ASP A 1 160 ? -23.374 -19.110 14.498 1.00 86.00 160 ASP A C 1
ATOM 1322 O O . ASP A 1 160 ? -24.092 -18.112 14.389 1.00 86.00 160 ASP A O 1
ATOM 1326 N N . ASP A 1 161 ? -23.787 -20.329 14.146 1.00 79.19 161 ASP A N 1
ATOM 1327 C CA . ASP A 1 161 ? -25.113 -20.620 13.584 1.00 79.19 161 ASP A CA 1
ATOM 1328 C C . ASP A 1 161 ? -26.271 -20.202 14.506 1.00 79.19 161 ASP A C 1
ATOM 1330 O O . ASP A 1 161 ? -27.402 -20.018 14.051 1.00 79.19 161 ASP A O 1
ATOM 1334 N N . SER A 1 162 ? -26.012 -20.004 15.805 1.00 82.81 162 SER A N 1
ATOM 1335 C CA . SER A 1 162 ? -27.022 -19.524 16.751 1.00 82.81 162 SER A CA 1
ATOM 1336 C C . SER A 1 162 ? -27.346 -18.030 16.600 1.00 82.81 162 SER A C 1
ATOM 1338 O O . SER A 1 162 ? -28.391 -17.567 17.078 1.00 82.81 162 SER A O 1
ATOM 1340 N N . LEU A 1 163 ? -26.483 -17.255 15.931 1.00 84.31 163 LEU A N 1
ATOM 1341 C CA . LEU A 1 163 ? -26.652 -15.818 15.756 1.00 84.31 163 LEU A CA 1
ATOM 1342 C C . LEU A 1 163 ? -27.487 -15.495 14.511 1.00 84.31 163 LEU A C 1
ATOM 1344 O O . LEU A 1 163 ? -27.029 -15.582 13.372 1.00 84.31 163 LEU A O 1
ATOM 1348 N N . ASN A 1 164 ? -28.692 -14.966 14.726 1.00 87.81 164 ASN A N 1
ATOM 1349 C CA . ASN A 1 164 ? -29.450 -14.338 13.648 1.00 87.81 164 ASN A CA 1
ATOM 1350 C C . ASN A 1 164 ? -28.880 -12.941 13.329 1.00 87.81 164 ASN A C 1
ATOM 1352 O O . ASN A 1 164 ? -29.136 -11.968 14.044 1.00 87.81 164 ASN A O 1
ATOM 1356 N N . VAL A 1 165 ? -28.129 -12.845 12.229 1.00 91.19 165 VAL A N 1
ATOM 1357 C CA . VAL A 1 165 ? -27.485 -11.602 11.765 1.00 91.19 165 VAL A CA 1
ATOM 1358 C C . VAL A 1 165 ? -28.464 -10.546 11.240 1.00 91.19 165 VAL A C 1
ATOM 1360 O O . VAL A 1 165 ? -28.089 -9.379 11.153 1.00 91.19 165 VAL A O 1
ATOM 1363 N N . ALA A 1 166 ? -29.718 -10.904 10.932 1.00 91.38 166 ALA A N 1
ATOM 1364 C CA . ALA A 1 166 ? -30.667 -9.998 10.281 1.00 91.38 166 ALA A CA 1
ATOM 1365 C C . ALA A 1 166 ? -30.966 -8.749 11.122 1.00 91.38 166 ALA A C 1
ATOM 1367 O O . ALA A 1 166 ? -31.016 -7.639 10.597 1.00 91.38 166 ALA A O 1
ATOM 1368 N N . LEU A 1 167 ? -31.132 -8.907 12.439 1.00 92.75 167 LEU A N 1
ATOM 1369 C CA . LEU A 1 167 ? -31.443 -7.771 13.302 1.00 92.75 167 LEU A CA 1
ATOM 1370 C C . LEU A 1 167 ? -30.234 -6.845 13.532 1.00 92.75 167 LEU A C 1
ATOM 1372 O O . LEU A 1 167 ? -30.409 -5.635 13.383 1.00 92.75 167 LEU A O 1
ATOM 1376 N N . PRO A 1 168 ? -29.023 -7.343 13.858 1.00 93.69 168 PRO A N 1
ATOM 1377 C CA . PRO A 1 168 ? -27.832 -6.496 13.873 1.00 93.69 168 PRO A CA 1
ATOM 1378 C C . PRO A 1 168 ? -27.581 -5.792 12.527 1.00 93.69 168 PRO A C 1
ATOM 1380 O O . PRO A 1 168 ? -27.311 -4.595 12.511 1.00 93.69 168 PRO A O 1
ATOM 1383 N N . MET A 1 169 ? -27.762 -6.471 11.390 1.00 93.25 169 MET A N 1
ATOM 1384 C CA . MET A 1 169 ? -27.671 -5.828 10.069 1.00 93.25 169 MET A CA 1
ATOM 1385 C C . MET A 1 169 ? -28.697 -4.702 9.908 1.00 93.25 169 MET A C 1
ATOM 1387 O O . MET A 1 169 ? -28.343 -3.588 9.529 1.00 93.25 169 MET A O 1
ATOM 1391 N N . ARG A 1 170 ? -29.954 -4.935 10.306 1.00 94.12 170 ARG A N 1
ATOM 1392 C CA . ARG A 1 170 ? -30.986 -3.895 10.255 1.00 94.12 170 ARG A CA 1
ATOM 1393 C C . ARG A 1 170 ? -30.675 -2.712 11.174 1.00 94.12 170 ARG A C 1
ATOM 1395 O O . ARG A 1 170 ? -30.971 -1.572 10.824 1.00 94.12 170 ARG A O 1
ATOM 1402 N N . MET A 1 171 ? -30.069 -2.964 12.334 1.00 95.81 171 MET A N 1
ATOM 1403 C CA . MET A 1 171 ? -29.587 -1.914 13.234 1.00 95.81 171 MET A CA 1
ATOM 1404 C C . MET A 1 171 ? -28.507 -1.063 12.550 1.00 95.81 171 MET A C 1
ATOM 1406 O O . MET A 1 171 ? -28.599 0.165 12.592 1.00 95.81 171 MET A O 1
ATOM 1410 N N . LEU A 1 172 ? -27.534 -1.700 11.879 1.00 94.44 172 LEU A N 1
ATOM 1411 C CA . LEU A 1 172 ? -26.507 -1.004 11.098 1.00 94.44 172 LEU A CA 1
ATOM 1412 C C . LEU A 1 172 ? -27.119 -0.120 10.010 1.00 94.44 172 LEU A C 1
ATOM 1414 O O . LEU A 1 172 ? -26.769 1.055 9.909 1.00 94.44 172 LEU A O 1
ATOM 1418 N N . GLU A 1 173 ? -28.053 -0.655 9.226 1.00 93.25 173 GLU A N 1
ATOM 1419 C CA . GLU A 1 173 ? -28.727 0.079 8.152 1.00 93.25 173 GLU A CA 1
ATOM 1420 C C . GLU A 1 173 ? -29.480 1.305 8.680 1.00 93.25 173 GLU A C 1
ATOM 1422 O O . GLU A 1 173 ? -29.284 2.418 8.192 1.00 93.25 173 GLU A O 1
ATOM 1427 N N . VAL A 1 174 ? -30.327 1.117 9.697 1.00 95.62 174 VAL A N 1
ATOM 1428 C CA . VAL A 1 174 ? -31.212 2.171 10.209 1.00 95.62 174 VAL A CA 1
ATOM 1429 C C . VAL A 1 174 ? -30.404 3.279 10.877 1.00 95.62 174 VAL A C 1
ATOM 1431 O O . VAL A 1 174 ? -30.584 4.446 10.543 1.00 95.62 174 VAL A O 1
ATOM 1434 N N . PHE A 1 175 ? -29.478 2.946 11.776 1.00 96.31 175 PHE A N 1
ATOM 1435 C CA . PHE A 1 175 ? -28.745 3.949 12.560 1.00 96.31 175 PHE A CA 1
ATOM 1436 C C . PHE A 1 175 ? -27.500 4.509 11.868 1.00 96.31 175 PHE A C 1
ATOM 1438 O O . PHE A 1 175 ? -26.858 5.409 12.402 1.00 96.31 175 PHE A O 1
ATOM 1445 N N . SER A 1 176 ? -27.162 4.030 10.670 1.00 94.31 176 SER A N 1
ATOM 1446 C CA . SER A 1 176 ? -26.205 4.721 9.802 1.00 94.31 176 SER A CA 1
ATOM 1447 C C . SER A 1 176 ? -26.891 5.589 8.744 1.00 94.31 176 SER A C 1
ATOM 1449 O O . SER A 1 176 ? -26.219 6.380 8.090 1.00 94.31 176 SER A O 1
ATOM 1451 N N . SER A 1 177 ? -28.188 5.406 8.467 1.00 94.69 177 SER A N 1
ATOM 1452 C CA . SER A 1 177 ? -28.885 6.066 7.351 1.00 94.69 177 SER A CA 1
ATOM 1453 C C . SER A 1 177 ? -29.313 7.488 7.683 1.00 94.69 177 SER A C 1
ATOM 1455 O O . SER A 1 177 ? -30.041 7.697 8.648 1.00 94.69 177 SER A O 1
ATOM 1457 N N . GLU A 1 178 ? -28.960 8.445 6.824 1.00 94.81 178 GLU A N 1
ATOM 1458 C CA . GLU A 1 178 ? -29.434 9.832 6.907 1.00 94.81 178 GLU A CA 1
ATOM 1459 C C . GLU A 1 178 ? -30.969 9.920 6.927 1.00 94.81 178 GLU A C 1
ATOM 1461 O O . GLU A 1 178 ? -31.522 10.741 7.657 1.00 94.81 178 GLU A O 1
ATOM 1466 N N . ASN A 1 179 ? -31.665 9.003 6.239 1.00 95.00 179 ASN A N 1
ATOM 1467 C CA . ASN A 1 179 ? -33.133 8.931 6.196 1.00 95.00 179 ASN A CA 1
ATOM 1468 C C . ASN A 1 179 ? -33.775 8.710 7.574 1.00 95.00 179 ASN A C 1
ATOM 1470 O O . ASN A 1 179 ? -34.940 9.047 7.772 1.00 95.00 179 ASN A O 1
ATOM 1474 N N . THR A 1 180 ? -33.036 8.151 8.534 1.00 96.00 180 THR A N 1
ATOM 1475 C CA . THR A 1 180 ? -33.514 7.965 9.911 1.00 96.00 180 THR A CA 1
ATOM 1476 C C . THR A 1 180 ? -33.435 9.262 10.720 1.00 96.00 180 THR A C 1
ATOM 1478 O O . THR A 1 180 ? -34.229 9.464 11.639 1.00 96.00 180 THR A O 1
ATOM 1481 N N . TYR A 1 181 ? -32.494 10.148 10.385 1.00 97.19 181 TYR A N 1
ATOM 1482 C CA . TYR A 1 181 ? -32.189 11.350 11.163 1.00 97.19 181 TYR A CA 1
ATOM 1483 C C . TYR A 1 181 ? -32.803 12.613 10.567 1.00 97.19 181 TYR A C 1
ATOM 1485 O O . TYR A 1 181 ? -33.341 13.433 11.311 1.00 97.19 181 TYR A O 1
ATOM 1493 N N . LEU A 1 182 ? -32.771 12.755 9.241 1.00 96.38 182 LEU A N 1
ATOM 1494 C CA . LEU A 1 182 ? -33.208 13.958 8.538 1.00 96.38 182 LEU A CA 1
ATOM 1495 C C . LEU A 1 182 ? -34.669 14.348 8.828 1.00 96.38 182 LEU A C 1
ATOM 1497 O O . LEU A 1 182 ? -34.892 15.513 9.156 1.00 96.38 182 LEU A O 1
ATOM 1501 N N . PRO A 1 183 ? -35.656 13.426 8.834 1.00 95.44 183 PRO A N 1
ATOM 1502 C CA . PRO A 1 183 ? -37.041 13.787 9.153 1.00 95.44 183 PRO A CA 1
ATOM 1503 C C . PRO A 1 183 ? -37.240 14.293 10.590 1.00 95.44 183 PRO A C 1
ATOM 1505 O O . PRO A 1 183 ? -38.228 14.967 10.875 1.00 95.44 183 PRO A O 1
ATOM 1508 N N . VAL A 1 184 ? -36.330 13.939 11.505 1.00 95.06 184 VAL A N 1
ATOM 1509 C CA . VAL A 1 184 ? -36.439 14.242 12.939 1.00 95.06 184 VAL A CA 1
ATOM 1510 C C . VAL A 1 184 ? -35.680 15.512 13.305 1.00 95.06 184 VAL A C 1
ATOM 1512 O O . VAL A 1 184 ? -36.214 16.330 14.045 1.00 95.06 184 VAL A O 1
ATOM 1515 N N . LEU A 1 185 ? -34.448 15.664 12.810 1.00 94.69 185 LEU A N 1
ATOM 1516 C CA . LEU A 1 185 ? -33.560 16.781 13.151 1.00 94.69 185 LEU A CA 1
ATOM 1517 C C . LEU A 1 185 ? -33.704 17.975 12.205 1.00 94.69 185 LEU A C 1
ATOM 1519 O O . LEU A 1 185 ? -33.336 19.078 12.585 1.00 94.69 185 LEU A O 1
ATOM 1523 N N . GLN A 1 186 ? -34.219 17.763 10.988 1.00 93.25 186 GLN A N 1
ATOM 1524 C CA . GLN A 1 186 ? -34.532 18.799 9.990 1.00 93.25 186 GLN A CA 1
ATOM 1525 C C . GLN A 1 186 ? -33.351 19.685 9.527 1.00 93.25 186 GLN A C 1
ATOM 1527 O O . GLN A 1 186 ? -33.537 20.534 8.661 1.00 93.25 186 GLN A O 1
ATOM 1532 N N . ASP A 1 187 ? -32.133 19.451 10.023 1.00 94.62 187 ASP A N 1
ATOM 1533 C CA . ASP A 1 187 ? -30.887 20.096 9.596 1.00 94.62 187 ASP A CA 1
ATOM 1534 C C . ASP A 1 187 ? -29.957 19.072 8.928 1.00 94.62 187 ASP A C 1
ATOM 1536 O O . ASP A 1 187 ? -29.346 18.228 9.590 1.00 94.62 187 ASP A O 1
ATOM 1540 N N . ALA A 1 188 ? -29.831 19.157 7.601 1.00 95.50 188 ALA A N 1
ATOM 1541 C CA . ALA A 1 188 ? -29.005 18.246 6.811 1.00 95.50 188 ALA A CA 1
ATOM 1542 C C . ALA A 1 188 ? -27.513 18.314 7.186 1.00 95.50 188 ALA A C 1
ATOM 1544 O O . ALA A 1 188 ? -26.849 17.280 7.240 1.00 95.50 188 ALA A O 1
ATOM 1545 N N . SER A 1 189 ? -26.988 19.503 7.500 1.00 95.62 189 SER A N 1
ATOM 1546 C CA . SER A 1 189 ? -25.573 19.677 7.854 1.00 95.62 189 SER A CA 1
ATOM 1547 C C . SER A 1 189 ? -25.249 19.006 9.190 1.00 95.62 189 SER A C 1
ATOM 1549 O O . SER A 1 189 ? -24.245 18.298 9.325 1.00 95.62 189 SER A O 1
ATOM 1551 N N . TYR A 1 190 ? -26.155 19.142 10.161 1.00 95.62 190 TYR A N 1
ATOM 1552 C CA . TYR A 1 190 ? -26.029 18.479 11.449 1.00 95.62 190 TYR A CA 1
ATOM 1553 C C . TYR A 1 190 ? -26.193 16.958 11.327 1.00 95.62 190 TYR A C 1
ATOM 1555 O O . TYR A 1 190 ? -25.438 16.210 11.951 1.00 95.62 190 TYR A O 1
ATOM 1563 N N . VAL A 1 191 ? -27.119 16.484 10.487 1.00 96.75 191 VAL A N 1
ATOM 1564 C CA . VAL A 1 191 ? -27.297 15.048 10.212 1.00 96.75 191 VAL A CA 1
ATOM 1565 C C . VAL A 1 191 ? -26.022 14.441 9.634 1.00 96.75 191 VAL A C 1
ATOM 1567 O O . VAL A 1 191 ? -25.540 13.444 10.175 1.00 96.75 191 VAL A O 1
ATOM 1570 N N . VAL A 1 192 ? -25.428 15.065 8.611 1.00 96.19 192 VAL A N 1
ATOM 1571 C CA . VAL A 1 192 ? -24.146 14.623 8.037 1.00 96.19 192 VAL A CA 1
ATOM 1572 C C . VAL A 1 192 ? -23.076 14.556 9.126 1.00 96.19 192 VAL A C 1
ATOM 1574 O O . VAL A 1 192 ? -22.414 13.531 9.267 1.00 96.19 192 VAL A O 1
ATOM 1577 N N . SER A 1 193 ? -22.976 15.579 9.981 1.00 96.31 193 SER A N 1
ATOM 1578 C CA . SER A 1 193 ? -22.027 15.595 11.101 1.00 96.31 193 SER A CA 1
ATOM 1579 C C . SER A 1 193 ? -22.212 14.432 12.084 1.00 96.31 193 SER A C 1
ATOM 1581 O O . SER A 1 193 ? -21.238 13.824 12.540 1.00 96.31 193 SER A O 1
ATOM 1583 N N . VAL A 1 194 ? -23.460 14.095 12.418 1.00 96.62 194 VAL A N 1
ATOM 1584 C CA . VAL A 1 194 ? -23.787 12.964 13.297 1.00 96.62 194 VAL A CA 1
ATOM 1585 C C . VAL A 1 194 ? -23.398 11.639 12.645 1.00 96.62 194 VAL A C 1
ATOM 1587 O O . VAL A 1 194 ? -22.770 10.806 13.304 1.00 96.62 194 VAL A O 1
ATOM 1590 N N . ILE A 1 195 ? -23.728 11.448 11.366 1.00 97.12 195 ILE A N 1
ATOM 1591 C CA . ILE A 1 195 ? -23.411 10.220 10.630 1.00 97.12 195 ILE A CA 1
ATOM 1592 C C . ILE A 1 195 ? -21.898 10.053 10.460 1.00 97.12 195 ILE A C 1
ATOM 1594 O O . ILE A 1 195 ? -21.389 8.976 10.771 1.00 97.12 195 ILE A O 1
ATOM 1598 N N . GLU A 1 196 ? -21.164 11.105 10.079 1.00 97.38 196 GLU A N 1
ATOM 1599 C CA . GLU A 1 196 ? -19.694 11.095 10.001 1.00 97.38 196 GLU A CA 1
ATOM 1600 C C . GLU A 1 196 ? -19.082 10.595 11.315 1.00 97.38 196 GLU A C 1
ATOM 1602 O O . GLU A 1 196 ? -18.268 9.672 11.332 1.00 97.38 196 GLU A O 1
ATOM 1607 N N . GLN A 1 197 ? -19.537 11.147 12.440 1.00 97.00 197 GLN A N 1
ATOM 1608 C CA . GLN A 1 197 ? -19.048 10.775 13.761 1.00 97.00 197 GLN A CA 1
ATOM 1609 C C . GLN A 1 197 ? -19.409 9.341 14.177 1.00 97.00 197 GLN A C 1
ATOM 1611 O O . GLN A 1 197 ? -18.643 8.704 14.908 1.00 97.00 197 GLN A O 1
ATOM 1616 N N . ILE A 1 198 ? -20.584 8.841 13.786 1.00 97.25 198 ILE A N 1
ATOM 1617 C CA . ILE A 1 198 ? -21.002 7.457 14.052 1.00 97.25 198 ILE A CA 1
ATOM 1618 C C . ILE A 1 198 ? -20.155 6.493 13.219 1.00 97.25 198 ILE A C 1
ATOM 1620 O O . ILE A 1 198 ? -19.580 5.561 13.782 1.00 97.25 198 ILE A O 1
ATOM 1624 N N . LEU A 1 199 ? -20.026 6.742 11.914 1.00 97.44 199 LEU A N 1
ATOM 1625 C CA . LEU A 1 199 ? -19.252 5.907 10.996 1.00 97.44 199 LEU A CA 1
ATOM 1626 C C . LEU A 1 199 ? -17.769 5.881 11.378 1.00 97.44 199 LEU A C 1
ATOM 1628 O O . LEU A 1 199 ? -17.193 4.800 11.482 1.00 97.44 199 LEU A O 1
ATOM 1632 N N . HIS A 1 200 ? -17.166 7.039 11.674 1.00 97.38 200 HIS A N 1
ATOM 1633 C CA . HIS A 1 200 ? -15.770 7.123 12.122 1.00 97.38 200 HIS A CA 1
ATOM 1634 C C . HIS A 1 200 ? -15.537 6.300 13.395 1.00 97.38 200 HIS A C 1
ATOM 1636 O O . HIS A 1 200 ? -14.598 5.503 13.466 1.00 97.38 200 HIS A O 1
ATOM 1642 N N . TYR A 1 201 ? -16.451 6.395 14.369 1.00 97.12 201 TYR A N 1
ATOM 1643 C CA . TYR A 1 201 ? -16.386 5.576 15.579 1.00 97.12 201 TYR A CA 1
ATOM 1644 C C . TYR A 1 201 ? -16.509 4.079 15.271 1.00 97.12 201 TYR A C 1
ATOM 1646 O O . TYR A 1 201 ? -15.752 3.277 15.814 1.00 97.12 201 TYR A O 1
ATOM 1654 N N . MET A 1 202 ? -17.447 3.680 14.411 1.00 97.00 202 MET A N 1
ATOM 1655 C CA . MET A 1 202 ? -17.652 2.278 14.039 1.00 97.00 202 MET A CA 1
ATOM 1656 C C . MET A 1 202 ? -16.430 1.680 13.340 1.00 97.00 202 MET A C 1
ATOM 1658 O O . MET A 1 202 ? -16.044 0.557 13.664 1.00 97.00 202 MET A O 1
ATOM 1662 N N . ILE A 1 203 ? -15.799 2.428 12.433 1.00 97.19 203 ILE A N 1
ATOM 1663 C CA . ILE A 1 203 ? -14.593 2.003 11.711 1.00 97.19 203 ILE A CA 1
ATOM 1664 C C . ILE A 1 203 ? -13.464 1.688 12.687 1.00 97.19 203 ILE A C 1
ATOM 1666 O O . ILE A 1 203 ? -12.933 0.579 12.660 1.00 97.19 203 ILE A O 1
ATOM 1670 N N . HIS A 1 204 ? -13.200 2.581 13.645 1.00 95.19 204 HIS A N 1
ATOM 1671 C CA . HIS A 1 204 ? -12.209 2.345 14.700 1.00 95.19 204 HIS A CA 1
ATOM 1672 C C . HIS A 1 204 ? -12.576 1.160 15.627 1.00 95.19 204 HIS A C 1
ATOM 1674 O O . HIS A 1 204 ? -11.752 0.663 16.393 1.00 95.19 204 HIS A O 1
ATOM 1680 N N . ASN A 1 205 ? -13.824 0.688 15.586 1.00 95.06 205 ASN A N 1
ATOM 1681 C CA . ASN A 1 205 ? -14.316 -0.450 16.362 1.00 95.06 205 ASN A CA 1
ATOM 1682 C C . ASN A 1 205 ? -14.547 -1.710 15.498 1.00 95.06 205 ASN A C 1
ATOM 1684 O O . ASN A 1 205 ? -15.322 -2.585 15.887 1.00 95.06 205 ASN A O 1
ATOM 1688 N N . GLY A 1 206 ? -13.874 -1.827 14.347 1.00 95.12 206 GLY A N 1
ATOM 1689 C CA . GLY A 1 206 ? -13.873 -3.044 13.528 1.00 95.12 206 GLY A CA 1
ATOM 1690 C C . GLY A 1 206 ? -15.084 -3.186 12.604 1.00 95.12 206 GLY A C 1
ATOM 1691 O O . GLY A 1 206 ? -15.549 -4.301 12.366 1.00 95.12 206 GLY A O 1
ATOM 1692 N N . TYR A 1 207 ? -15.625 -2.078 12.090 1.00 97.12 207 TYR A N 1
ATOM 1693 C CA . TYR A 1 207 ? -16.727 -2.100 11.120 1.00 97.12 207 TYR A CA 1
ATOM 1694 C C . TYR A 1 207 ? -16.377 -2.879 9.847 1.00 97.12 207 TYR A C 1
ATOM 1696 O O . TYR A 1 207 ? -17.045 -3.868 9.551 1.00 97.12 207 TYR A O 1
ATOM 1704 N N . TYR A 1 208 ? -15.297 -2.504 9.150 1.00 97.50 208 TYR A N 1
ATOM 1705 C CA . TYR A 1 208 ? -14.873 -3.197 7.928 1.00 97.50 208 TYR A CA 1
ATOM 1706 C C . TYR A 1 208 ? -14.530 -4.663 8.188 1.00 97.50 208 TYR A C 1
ATOM 1708 O O . TYR A 1 208 ? -14.961 -5.517 7.423 1.00 97.50 208 TYR A O 1
ATOM 1716 N N . ARG A 1 209 ? -13.902 -4.980 9.329 1.00 96.44 209 ARG A N 1
ATOM 1717 C CA . ARG A 1 209 ? -13.698 -6.369 9.765 1.00 96.44 209 ARG A CA 1
ATOM 1718 C C . ARG A 1 209 ? -15.007 -7.157 9.840 1.00 96.44 209 ARG A C 1
ATOM 1720 O O . ARG A 1 209 ? -15.077 -8.299 9.398 1.00 96.44 209 ARG A O 1
ATOM 1727 N N . SER A 1 210 ? -16.048 -6.548 10.406 1.00 95.69 210 SER A N 1
ATOM 1728 C CA . SER A 1 210 ? -17.370 -7.174 10.543 1.00 95.69 210 SER A CA 1
ATOM 1729 C C . SER A 1 210 ? -18.002 -7.431 9.175 1.00 95.69 210 SER A C 1
ATOM 1731 O O . SER A 1 210 ? -18.514 -8.521 8.937 1.00 95.69 210 SER A O 1
ATOM 1733 N N . LEU A 1 211 ? -17.927 -6.454 8.264 1.00 96.62 211 LEU A N 1
ATOM 1734 C CA . LEU A 1 211 ? -18.428 -6.595 6.895 1.00 96.62 211 LEU A CA 1
ATOM 1735 C C . LEU A 1 211 ? -17.652 -7.654 6.108 1.00 96.62 211 LEU A C 1
ATOM 1737 O O . LEU A 1 211 ? -18.270 -8.483 5.451 1.00 96.62 211 LEU A O 1
ATOM 1741 N N . TYR A 1 212 ? -16.323 -7.674 6.220 1.00 96.00 212 TYR A N 1
ATOM 1742 C CA . TYR A 1 212 ? -15.469 -8.675 5.585 1.00 96.00 212 TYR A CA 1
ATOM 1743 C C . TYR A 1 212 ? -15.847 -10.097 6.026 1.00 96.00 212 TYR A C 1
ATOM 1745 O O . TYR A 1 212 ? -16.019 -10.984 5.191 1.00 96.00 212 TYR A O 1
ATOM 1753 N N . LEU A 1 213 ? -16.034 -10.325 7.331 1.00 95.06 213 LEU A N 1
ATOM 1754 C CA . LEU A 1 213 ? -16.450 -11.633 7.851 1.00 95.06 213 LEU A CA 1
ATOM 1755 C C . LEU A 1 213 ? -17.861 -12.020 7.383 1.00 95.06 213 LEU A C 1
ATOM 1757 O O . LEU A 1 213 ? -18.096 -13.172 7.021 1.00 95.06 213 LEU A O 1
ATOM 1761 N N . LEU A 1 214 ? -18.795 -11.068 7.338 1.00 94.31 214 LEU A N 1
ATOM 1762 C CA . LEU A 1 214 ? -20.148 -11.306 6.829 1.00 94.31 214 LEU A CA 1
ATOM 1763 C C . LEU A 1 214 ? -20.160 -11.656 5.342 1.00 94.31 214 LEU A C 1
ATOM 1765 O O . LEU A 1 214 ? -20.849 -12.594 4.954 1.00 94.31 214 LEU A O 1
ATOM 1769 N N . ILE A 1 215 ? -19.389 -10.937 4.526 1.00 94.38 215 ILE A N 1
ATOM 1770 C CA . ILE A 1 215 ? -19.248 -11.200 3.091 1.00 94.38 215 ILE A CA 1
ATOM 1771 C C . ILE A 1 215 ? -18.732 -12.622 2.882 1.00 94.38 215 ILE A C 1
ATOM 1773 O O . ILE A 1 215 ? -19.384 -13.411 2.212 1.00 94.38 215 ILE A O 1
ATOM 1777 N N . ASN A 1 216 ? -17.629 -12.993 3.530 1.00 92.81 216 ASN A N 1
ATOM 1778 C CA . ASN A 1 216 ? -17.031 -14.313 3.329 1.00 92.81 216 ASN A CA 1
ATOM 1779 C C . ASN A 1 216 ? -17.850 -15.470 3.930 1.00 92.81 216 ASN A C 1
ATOM 1781 O O . ASN A 1 216 ? -17.720 -16.599 3.473 1.00 92.81 216 ASN A O 1
ATOM 1785 N N . SER A 1 217 ? -18.690 -15.218 4.942 1.00 91.69 217 SER A N 1
ATOM 1786 C CA . SER A 1 217 ? -19.499 -16.268 5.587 1.00 91.69 217 SER A CA 1
ATOM 1787 C C . SER A 1 217 ? -20.912 -16.419 5.021 1.00 91.69 217 SER A C 1
ATOM 1789 O O . SER A 1 217 ? -21.462 -17.517 5.053 1.00 91.69 217 SER A O 1
ATOM 1791 N N . LYS A 1 218 ? -21.542 -15.333 4.554 1.00 89.75 218 LYS A N 1
ATOM 1792 C CA . LYS A 1 218 ? -22.949 -15.333 4.110 1.00 89.75 218 LYS A CA 1
ATOM 1793 C C . LYS A 1 218 ? -23.113 -15.264 2.596 1.00 89.75 218 LYS A C 1
ATOM 1795 O O . LYS A 1 218 ? -24.213 -15.537 2.119 1.00 89.75 218 LYS A O 1
ATOM 1800 N N . LEU A 1 219 ? -22.067 -14.911 1.846 1.00 90.88 219 LEU A N 1
ATOM 1801 C CA . LEU A 1 219 ? -22.100 -14.887 0.385 1.00 90.88 219 LEU A CA 1
ATOM 1802 C C . LEU A 1 219 ? -21.368 -16.119 -0.182 1.00 90.88 219 LEU A C 1
ATOM 1804 O O . LEU A 1 219 ? -20.168 -16.274 0.055 1.00 90.88 219 LEU A O 1
ATOM 1808 N N . PRO A 1 220 ? -22.062 -17.017 -0.904 1.00 87.81 220 PRO A N 1
ATOM 1809 C CA . PRO A 1 220 ? -21.438 -18.201 -1.496 1.00 87.81 220 PRO A CA 1
ATOM 1810 C C . PRO A 1 220 ? -20.511 -17.830 -2.663 1.00 87.81 220 PRO A C 1
ATOM 1812 O O . PRO A 1 220 ? -20.911 -17.111 -3.570 1.00 87.81 220 PRO A O 1
ATOM 1815 N N . SER A 1 221 ? -19.295 -18.379 -2.699 1.00 82.75 221 SER A N 1
ATOM 1816 C CA . SER A 1 221 ? -18.313 -18.094 -3.761 1.00 82.75 221 SER A CA 1
ATOM 1817 C C . SER A 1 221 ? -18.746 -18.550 -5.161 1.00 82.75 221 SER A C 1
ATOM 1819 O O . SER A 1 221 ? -18.262 -18.022 -6.154 1.00 82.75 221 SER A O 1
ATOM 1821 N N . SER A 1 222 ? -19.682 -19.499 -5.260 1.00 77.12 222 SER A N 1
ATOM 1822 C CA . SER A 1 222 ? -20.128 -20.098 -6.525 1.00 77.12 222 SER A CA 1
ATOM 1823 C C . SER A 1 222 ? -21.180 -19.289 -7.295 1.00 77.12 222 SER A C 1
ATOM 1825 O O . SER A 1 222 ? -21.661 -19.762 -8.324 1.00 77.12 222 SER A O 1
ATOM 1827 N N . ILE A 1 223 ? -21.624 -18.138 -6.781 1.00 79.69 223 ILE A N 1
ATOM 1828 C CA . ILE A 1 223 ? -22.671 -17.321 -7.411 1.00 79.69 223 ILE A CA 1
ATOM 1829 C C . ILE A 1 223 ? -22.042 -16.139 -8.148 1.00 79.69 223 ILE A C 1
ATOM 1831 O O . ILE A 1 223 ? -21.197 -15.434 -7.607 1.00 79.69 223 ILE A O 1
ATOM 1835 N N . GLU A 1 224 ? -22.510 -15.876 -9.367 1.00 81.81 224 GLU A N 1
ATOM 1836 C CA . GLU A 1 224 ? -22.212 -14.633 -10.076 1.00 81.81 224 GLU A CA 1
ATOM 1837 C C . GLU A 1 224 ? -23.066 -13.482 -9.527 1.00 81.81 224 GLU A C 1
ATOM 1839 O O . GLU A 1 224 ? -24.296 -13.555 -9.488 1.00 81.81 224 GLU A O 1
ATOM 1844 N N . TYR A 1 225 ? -22.417 -12.387 -9.133 1.00 81.75 225 TYR A N 1
ATOM 1845 C CA . TYR A 1 225 ? -23.066 -11.223 -8.515 1.00 81.75 225 TYR A CA 1
ATOM 1846 C C . TYR A 1 225 ? -23.399 -10.100 -9.506 1.00 81.75 225 TYR A C 1
ATOM 1848 O O . TYR A 1 225 ? -23.572 -8.950 -9.107 1.00 81.75 225 TYR A O 1
ATOM 1856 N N . SER A 1 226 ? -23.499 -10.425 -10.796 1.00 79.50 226 SER A N 1
ATOM 1857 C CA . SER A 1 226 ? -23.799 -9.463 -11.863 1.00 79.50 226 SER A CA 1
ATOM 1858 C C . SER A 1 226 ? -25.177 -8.809 -11.703 1.00 79.50 226 SER A C 1
ATOM 1860 O O . SER A 1 226 ? -25.326 -7.617 -11.953 1.00 79.50 226 SER A O 1
ATOM 1862 N N . ASP A 1 227 ? -26.176 -9.559 -11.227 1.00 82.31 227 ASP A N 1
ATOM 1863 C CA . ASP A 1 227 ? -27.525 -9.060 -10.944 1.00 82.31 227 ASP A CA 1
ATOM 1864 C C . ASP A 1 227 ? -27.816 -9.060 -9.434 1.00 82.31 227 ASP A C 1
ATOM 1866 O O . ASP A 1 227 ? -28.362 -10.014 -8.866 1.00 82.31 227 ASP A O 1
ATOM 1870 N N . LEU A 1 228 ? -27.478 -7.949 -8.770 1.00 83.25 228 LEU A N 1
ATOM 1871 C CA . LEU A 1 228 ? -27.680 -7.769 -7.327 1.00 83.25 228 LEU A CA 1
ATOM 1872 C C . LEU A 1 228 ? -29.150 -7.793 -6.894 1.00 83.25 228 LEU A C 1
ATOM 1874 O O . LEU A 1 228 ? -29.425 -7.961 -5.703 1.00 83.25 228 LEU A O 1
ATOM 1878 N N . SER A 1 229 ? -30.105 -7.669 -7.823 1.00 81.38 229 SER A N 1
ATOM 1879 C CA . SER A 1 229 ? -31.527 -7.805 -7.491 1.00 81.38 229 SER A CA 1
ATOM 1880 C C . SER A 1 229 ? -31.876 -9.221 -7.012 1.00 81.38 229 SER A C 1
ATOM 1882 O O . SER A 1 229 ? -32.775 -9.385 -6.186 1.00 81.38 229 SER A O 1
ATOM 1884 N N . ARG A 1 230 ? -31.114 -10.234 -7.452 1.00 83.25 230 ARG A N 1
ATOM 1885 C CA . ARG A 1 230 ? -31.293 -11.646 -7.075 1.00 83.25 230 ARG A CA 1
ATOM 1886 C C . ARG A 1 230 ? -30.704 -11.986 -5.712 1.00 83.25 230 ARG A C 1
ATOM 1888 O O . ARG A 1 230 ? -31.106 -12.979 -5.110 1.00 83.25 230 ARG A O 1
ATOM 1895 N N . VAL A 1 231 ? -29.773 -11.171 -5.212 1.00 87.38 231 VAL A N 1
ATOM 1896 C CA . VAL A 1 231 ? -29.090 -11.402 -3.932 1.00 87.38 231 VAL A CA 1
ATOM 1897 C C . VAL A 1 231 ? -29.157 -10.138 -3.061 1.00 87.38 231 VAL A C 1
ATOM 1899 O O . VAL A 1 231 ? -28.160 -9.429 -2.912 1.00 87.38 231 VAL A O 1
ATOM 1902 N N . PRO A 1 232 ? -30.313 -9.844 -2.427 1.00 88.69 232 PRO A N 1
ATOM 1903 C CA . PRO A 1 232 ? -30.515 -8.603 -1.670 1.00 88.69 232 PRO A CA 1
ATOM 1904 C C . PRO A 1 232 ? -29.482 -8.364 -0.561 1.00 88.69 232 PRO A C 1
ATOM 1906 O O . PRO A 1 232 ? -29.073 -7.230 -0.324 1.00 88.69 232 PRO A O 1
ATOM 1909 N N . ILE A 1 233 ? -29.017 -9.431 0.100 1.00 89.94 233 ILE A N 1
ATOM 1910 C CA . ILE A 1 233 ? -27.976 -9.336 1.132 1.00 89.94 233 ILE A CA 1
ATOM 1911 C C . ILE A 1 233 ? -26.634 -8.854 0.563 1.00 89.94 233 ILE A C 1
ATOM 1913 O O . ILE A 1 233 ? -25.947 -8.080 1.224 1.00 89.94 233 ILE A O 1
ATOM 1917 N N . ALA A 1 234 ? -26.281 -9.249 -0.665 1.00 92.56 234 ALA A N 1
ATOM 1918 C CA . ALA A 1 234 ? -25.063 -8.788 -1.325 1.00 92.56 234 ALA A CA 1
ATOM 1919 C C . ALA A 1 234 ? -25.148 -7.283 -1.599 1.00 92.56 234 ALA A C 1
ATOM 1921 O O . ALA A 1 234 ? -24.230 -6.548 -1.241 1.00 92.56 234 ALA A O 1
ATOM 1922 N N . LYS A 1 235 ? -26.293 -6.808 -2.115 1.00 91.94 235 LYS A N 1
ATOM 1923 C CA . LYS A 1 235 ? -26.555 -5.374 -2.312 1.00 91.94 235 LYS A CA 1
ATOM 1924 C C . LYS A 1 235 ? -26.376 -4.576 -1.016 1.00 91.94 235 LYS A C 1
ATOM 1926 O O . LYS A 1 235 ? -25.640 -3.597 -0.997 1.00 91.94 235 LYS A O 1
ATOM 1931 N N . ILE A 1 236 ? -26.995 -5.029 0.075 1.00 92.31 236 ILE A N 1
ATOM 1932 C CA . ILE A 1 236 ? -26.903 -4.372 1.388 1.00 92.31 236 ILE A CA 1
ATOM 1933 C C . ILE A 1 236 ? -25.454 -4.331 1.890 1.00 92.31 236 ILE A C 1
ATOM 1935 O O . ILE A 1 236 ? -25.005 -3.308 2.411 1.00 92.31 236 ILE A O 1
ATOM 1939 N N . LEU A 1 237 ? -24.713 -5.435 1.764 1.00 94.62 237 LEU A N 1
ATOM 1940 C CA . LEU A 1 237 ? -23.317 -5.498 2.198 1.00 94.62 237 LEU A CA 1
ATOM 1941 C C . LEU A 1 237 ? -22.436 -4.548 1.382 1.00 94.62 237 LEU A C 1
ATOM 1943 O O . LEU A 1 237 ? -21.645 -3.820 1.975 1.00 94.62 237 LEU A O 1
ATOM 1947 N N . LEU A 1 238 ? -22.618 -4.492 0.061 1.00 94.38 238 LEU A N 1
ATOM 1948 C CA . LEU A 1 238 ? -21.903 -3.559 -0.811 1.00 94.38 238 LEU A CA 1
ATOM 1949 C C . LEU A 1 238 ? -22.204 -2.097 -0.456 1.00 94.38 238 LEU A C 1
ATOM 1951 O O . LEU A 1 238 ? -21.277 -1.305 -0.308 1.00 94.38 238 LEU A O 1
ATOM 1955 N N . GLU A 1 239 ? -23.475 -1.745 -0.247 1.00 93.94 239 GLU A N 1
ATOM 1956 C CA . GLU A 1 239 ? -23.870 -0.399 0.189 1.00 93.94 239 GLU A CA 1
ATOM 1957 C C . GLU A 1 239 ? -23.205 -0.022 1.523 1.00 93.94 239 GLU A C 1
ATOM 1959 O O . GLU A 1 239 ? -22.738 1.103 1.694 1.00 93.94 239 GLU A O 1
ATOM 1964 N N . ASN A 1 240 ? -23.099 -0.969 2.461 1.00 94.81 240 ASN A N 1
ATOM 1965 C CA . ASN A 1 240 ? -22.409 -0.762 3.737 1.00 94.81 240 ASN A CA 1
ATOM 1966 C C . ASN A 1 240 ? -20.881 -0.640 3.584 1.00 94.81 240 ASN A C 1
ATOM 1968 O O . ASN A 1 240 ? -20.260 0.102 4.342 1.00 94.81 240 ASN A O 1
ATOM 1972 N N . VAL A 1 241 ? -20.268 -1.321 2.611 1.00 96.44 241 VAL A N 1
ATOM 1973 C CA . VAL A 1 241 ? -18.838 -1.149 2.295 1.00 96.44 241 VAL A CA 1
ATOM 1974 C C . VAL A 1 241 ? -18.577 0.233 1.691 1.00 96.44 241 VAL A C 1
ATOM 1976 O O . VAL A 1 241 ? -17.638 0.908 2.103 1.00 96.44 241 VAL A O 1
ATOM 1979 N N . LEU A 1 242 ? -19.416 0.671 0.750 1.00 95.81 242 LEU A N 1
ATOM 1980 C CA . LEU A 1 242 ? -19.251 1.935 0.029 1.00 95.81 242 LEU A CA 1
ATOM 1981 C C . LEU A 1 242 ? -19.529 3.157 0.899 1.00 95.81 242 LEU A C 1
ATOM 1983 O O . LEU A 1 242 ? -18.792 4.141 0.857 1.00 95.81 242 LEU A O 1
ATOM 1987 N N . LYS A 1 243 ? -20.597 3.106 1.695 1.00 95.06 243 LYS A N 1
ATOM 1988 C CA . LYS A 1 243 ? -21.144 4.272 2.387 1.00 95.06 243 LYS A CA 1
ATOM 1989 C C . LYS A 1 243 ? -20.114 5.102 3.156 1.00 95.06 243 LYS A C 1
ATOM 1991 O O . LYS A 1 243 ? -20.104 6.311 2.938 1.00 95.06 243 LYS A O 1
ATOM 1996 N N . PRO A 1 244 ? -19.243 4.540 4.017 1.00 96.94 244 PRO A N 1
ATOM 1997 C CA . PRO A 1 244 ? -18.286 5.362 4.746 1.00 96.94 244 PRO A CA 1
ATOM 1998 C C . PRO A 1 244 ? -17.254 6.035 3.831 1.00 96.94 244 PRO A C 1
ATOM 2000 O O . PRO A 1 244 ? -16.774 7.113 4.151 1.00 96.94 244 PRO A O 1
ATOM 2003 N N . LEU A 1 245 ? -16.944 5.461 2.666 1.00 97.25 245 LEU A N 1
ATOM 2004 C CA . LEU A 1 245 ? -15.949 6.009 1.740 1.00 97.25 245 LEU A CA 1
ATOM 2005 C C . LEU A 1 245 ? -16.403 7.331 1.094 1.00 97.25 245 LEU A C 1
ATOM 2007 O O . LEU A 1 245 ? -15.567 8.178 0.766 1.00 97.25 245 LEU A O 1
ATOM 2011 N N . HIS A 1 246 ? -17.715 7.539 0.947 1.00 95.81 246 HIS A N 1
ATOM 2012 C CA . HIS A 1 246 ? -18.278 8.750 0.340 1.00 95.81 246 HIS A CA 1
ATOM 2013 C C . HIS A 1 246 ? -18.301 9.969 1.272 1.00 95.81 246 HIS A C 1
ATOM 2015 O O . HIS A 1 246 ? -18.442 11.093 0.791 1.00 95.81 246 HIS A O 1
ATOM 2021 N N . PHE A 1 247 ? -18.133 9.786 2.585 1.00 95.75 247 PHE A N 1
ATOM 2022 C CA . PHE A 1 247 ? -18.123 10.905 3.527 1.00 95.75 247 PHE A CA 1
ATOM 2023 C C . PHE A 1 247 ? -16.783 11.652 3.527 1.00 95.75 247 PHE A C 1
ATOM 2025 O O . PHE A 1 247 ? -15.704 11.083 3.343 1.00 95.75 247 PHE A O 1
ATOM 2032 N N . THR A 1 248 ? -16.853 12.961 3.769 1.00 95.62 248 THR A N 1
ATOM 2033 C CA . THR A 1 248 ? -15.677 13.836 3.882 1.00 95.62 248 THR A CA 1
ATOM 2034 C C . THR A 1 248 ? -15.029 13.799 5.263 1.00 95.62 248 THR A C 1
ATOM 2036 O O . THR A 1 248 ? -13.824 14.006 5.364 1.00 95.62 248 THR A O 1
ATOM 2039 N N . TYR A 1 249 ? -15.805 13.488 6.306 1.00 97.12 249 TYR A N 1
ATOM 2040 C CA . TYR A 1 249 ? -15.401 13.475 7.716 1.00 97.12 249 TYR A CA 1
ATOM 2041 C C . TYR A 1 249 ? -14.938 14.834 8.256 1.00 97.12 249 TYR A C 1
ATOM 2043 O O . TYR A 1 249 ? -14.096 14.893 9.152 1.00 97.12 249 TYR A O 1
ATOM 2051 N N . ASN A 1 250 ? -15.535 15.925 7.769 1.00 95.44 250 ASN A N 1
ATOM 2052 C CA . ASN A 1 250 ? -15.201 17.292 8.193 1.00 95.44 250 ASN A CA 1
ATOM 2053 C C . ASN A 1 250 ? -15.532 17.548 9.675 1.00 95.44 250 ASN A C 1
ATOM 2055 O O . ASN A 1 250 ? -14.954 18.430 10.301 1.00 95.44 250 ASN A O 1
ATOM 2059 N N . SER A 1 251 ? -16.454 16.770 10.249 1.00 94.81 251 SER A N 1
ATOM 2060 C CA . SER A 1 251 ? -16.852 16.856 11.662 1.00 94.81 251 SER A CA 1
ATOM 2061 C C . SER A 1 251 ? -15.982 16.028 12.614 1.00 94.81 251 SER A C 1
ATOM 2063 O O . SER A 1 251 ? -16.283 15.936 13.807 1.00 94.81 251 SER A O 1
ATOM 2065 N N . CYS A 1 252 ? -14.963 15.348 12.092 1.00 96.00 252 CYS A N 1
ATOM 2066 C CA . CYS A 1 252 ? -14.078 14.453 12.834 1.00 96.00 252 CYS A CA 1
ATOM 2067 C C . CYS A 1 252 ? -12.662 15.057 12.930 1.00 96.00 252 CYS A C 1
ATOM 2069 O O . CYS A 1 252 ? -12.387 16.072 12.292 1.00 96.00 252 CYS A O 1
ATOM 2071 N N . PRO A 1 253 ? -11.750 14.477 13.739 1.00 94.50 253 PRO A N 1
ATOM 2072 C CA . PRO A 1 253 ? -10.367 14.945 13.798 1.00 94.50 253 PRO A CA 1
ATOM 2073 C C . PRO A 1 253 ? -9.698 14.955 12.419 1.00 94.50 253 PRO A C 1
ATOM 2075 O O . PRO A 1 253 ? -9.995 14.112 11.570 1.00 94.50 253 PRO A O 1
ATOM 2078 N N . GLU A 1 254 ? -8.760 15.878 12.215 1.00 93.12 254 GLU A N 1
ATOM 2079 C CA . GLU A 1 254 ? -7.971 15.948 10.985 1.00 93.12 254 GLU A CA 1
ATOM 2080 C C . GLU A 1 254 ? -7.323 14.586 10.678 1.00 93.12 254 GLU A C 1
ATOM 2082 O O . GLU A 1 254 ? -6.794 13.910 11.565 1.00 93.12 254 GLU A O 1
ATOM 2087 N N . GLY A 1 255 ? -7.414 14.143 9.423 1.00 92.69 255 GLY A N 1
ATOM 2088 C CA . GLY A 1 255 ? -6.958 12.812 9.018 1.00 92.69 255 GLY A CA 1
ATOM 2089 C C . GLY A 1 255 ? -8.015 11.701 9.115 1.00 92.69 255 GLY A C 1
ATOM 2090 O O . GLY A 1 255 ? -7.723 10.563 8.745 1.00 92.69 255 GLY A O 1
ATOM 2091 N N . ALA A 1 256 ? -9.236 11.980 9.595 1.00 96.00 256 ALA A N 1
ATOM 2092 C CA . ALA A 1 256 ? -10.283 10.963 9.752 1.00 96.00 256 ALA A CA 1
ATOM 2093 C C . ALA A 1 256 ? -10.650 10.262 8.434 1.00 96.00 256 ALA A C 1
ATOM 2095 O O . ALA A 1 256 ? -10.788 9.039 8.410 1.00 96.00 256 ALA A O 1
ATOM 2096 N N . ARG A 1 257 ? -10.749 11.005 7.324 1.00 95.75 257 ARG A N 1
ATOM 2097 C CA . ARG A 1 257 ? -11.032 10.422 6.003 1.00 95.75 257 ARG A CA 1
ATOM 2098 C C . ARG A 1 257 ? -9.935 9.452 5.562 1.00 95.75 257 ARG A C 1
ATOM 2100 O O . ARG A 1 257 ? -10.226 8.374 5.054 1.00 95.75 257 ARG A O 1
ATOM 2107 N N . GLN A 1 258 ? -8.677 9.803 5.805 1.00 94.25 258 GLN A N 1
ATOM 2108 C CA . GLN A 1 258 ? -7.528 8.951 5.515 1.00 94.25 258 GLN A CA 1
ATOM 2109 C C . GLN A 1 258 ? -7.580 7.680 6.362 1.00 94.25 258 GLN A C 1
ATOM 2111 O O . GLN A 1 258 ? -7.420 6.599 5.815 1.00 94.25 258 GLN A O 1
ATOM 2116 N N . GLN A 1 259 ? -7.897 7.784 7.657 1.00 94.25 259 GLN A N 1
ATOM 2117 C CA . GLN A 1 259 ? -8.080 6.615 8.529 1.00 94.25 259 GLN A CA 1
ATOM 2118 C C . GLN A 1 259 ? -9.186 5.677 8.025 1.00 94.25 259 GLN A C 1
ATOM 2120 O O . GLN A 1 259 ? -9.041 4.461 8.120 1.00 94.25 259 GLN A O 1
ATOM 2125 N N . VAL A 1 260 ? -10.275 6.223 7.470 1.00 97.25 260 VAL A N 1
ATOM 2126 C CA . VAL A 1 260 ? -11.350 5.425 6.861 1.00 97.25 260 VAL A CA 1
ATOM 2127 C C . VAL A 1 260 ? -10.837 4.635 5.659 1.00 97.25 260 VAL A C 1
ATOM 2129 O O . VAL A 1 260 ? -11.073 3.428 5.589 1.00 97.25 260 VAL A O 1
ATOM 2132 N N . PHE A 1 261 ? -10.098 5.280 4.752 1.00 96.69 261 PHE A N 1
ATOM 2133 C CA . PHE A 1 261 ? -9.477 4.595 3.617 1.00 96.69 261 PHE A CA 1
ATOM 2134 C C . PHE A 1 261 ? -8.416 3.582 4.057 1.00 96.69 261 PHE A C 1
ATOM 2136 O O . PHE A 1 261 ? -8.386 2.485 3.507 1.00 96.69 261 PHE A O 1
ATOM 2143 N N . THR A 1 262 ? -7.596 3.887 5.066 1.00 94.44 262 THR A N 1
ATOM 2144 C CA . THR A 1 262 ? -6.619 2.944 5.633 1.00 94.44 262 THR A CA 1
ATOM 2145 C C . THR A 1 262 ? -7.309 1.699 6.183 1.00 94.44 262 THR A C 1
ATOM 2147 O O . THR A 1 262 ? -6.951 0.596 5.793 1.00 94.44 262 THR A O 1
ATOM 2150 N N . ALA A 1 263 ? -8.353 1.855 6.999 1.00 95.31 263 ALA A N 1
ATOM 2151 C CA . ALA A 1 263 ? -9.079 0.719 7.565 1.00 95.31 263 ALA A CA 1
ATOM 2152 C C . ALA A 1 263 ? -9.772 -0.139 6.490 1.00 95.31 263 ALA A C 1
ATOM 2154 O O . ALA A 1 263 ? -9.816 -1.361 6.607 1.00 95.31 263 ALA A O 1
ATOM 2155 N N . PHE A 1 264 ? -10.304 0.486 5.432 1.00 96.94 264 PHE A N 1
ATOM 2156 C CA . PHE A 1 264 ? -10.843 -0.235 4.274 1.00 96.94 264 PHE A CA 1
ATOM 2157 C C . PHE A 1 264 ? -9.745 -1.033 3.556 1.00 96.94 264 PHE A C 1
ATOM 2159 O O . PHE A 1 264 ? -9.901 -2.225 3.305 1.00 96.94 264 PHE A O 1
ATOM 2166 N N . THR A 1 265 ? -8.616 -0.379 3.288 1.00 94.94 265 THR A N 1
ATOM 2167 C CA . THR A 1 265 ? -7.446 -0.946 2.608 1.00 94.94 265 THR A CA 1
ATOM 2168 C C . THR A 1 265 ? -6.886 -2.151 3.367 1.00 94.94 265 THR A C 1
ATOM 2170 O O . THR A 1 265 ? -6.682 -3.207 2.774 1.00 94.94 265 THR A O 1
ATOM 2173 N N . GLU A 1 266 ? -6.683 -2.024 4.679 1.00 92.81 266 GLU A N 1
ATOM 2174 C CA . GLU A 1 266 ? -6.134 -3.079 5.538 1.00 92.81 266 GLU A CA 1
ATOM 2175 C C . GLU A 1 266 ? -7.035 -4.321 5.598 1.00 92.81 266 GLU A C 1
ATOM 2177 O O . GLU A 1 266 ? -6.535 -5.441 5.526 1.00 92.81 266 GLU A O 1
ATOM 2182 N N . GLU A 1 267 ? -8.355 -4.138 5.699 1.00 93.94 267 GLU A N 1
ATOM 2183 C CA . GLU A 1 267 ? -9.294 -5.256 5.862 1.00 93.94 267 GLU A CA 1
ATOM 2184 C C . GLU A 1 267 ? -9.680 -5.925 4.537 1.00 93.94 267 GLU A C 1
ATOM 2186 O O . GLU A 1 267 ? -9.803 -7.148 4.484 1.00 93.94 267 GLU A O 1
ATOM 2191 N N . PHE A 1 268 ? -9.892 -5.148 3.470 1.00 94.94 268 PHE A N 1
ATOM 2192 C CA . PHE A 1 268 ? -10.398 -5.671 2.195 1.00 94.94 268 PHE A CA 1
ATOM 2193 C C . PHE A 1 268 ? -9.307 -5.919 1.156 1.00 94.94 268 PHE A C 1
ATOM 2195 O O . PHE A 1 268 ? -9.483 -6.799 0.315 1.00 94.94 268 PHE A O 1
ATOM 2202 N N . LEU A 1 269 ? -8.214 -5.144 1.175 1.00 94.31 269 LEU A N 1
ATOM 2203 C CA . LEU A 1 269 ? -7.317 -5.041 0.021 1.00 94.31 269 LEU A CA 1
ATOM 2204 C C . LEU A 1 269 ? -5.853 -5.415 0.282 1.00 94.31 269 LEU A C 1
ATOM 2206 O O . LEU A 1 269 ? -5.112 -5.626 -0.673 1.00 94.31 269 LEU A O 1
ATOM 2210 N N . ALA A 1 270 ? -5.422 -5.506 1.541 1.00 87.12 270 ALA A N 1
ATOM 2211 C CA . ALA A 1 270 ? -4.028 -5.791 1.892 1.00 87.12 270 ALA A CA 1
ATOM 2212 C C . ALA A 1 270 ? -3.704 -7.293 2.022 1.00 87.12 270 ALA A C 1
ATOM 2214 O O . ALA A 1 270 ? -2.532 -7.667 2.071 1.00 87.12 270 ALA A O 1
ATOM 2215 N N . ALA A 1 271 ? -4.717 -8.158 2.100 1.00 89.44 271 ALA A N 1
ATOM 2216 C CA . ALA A 1 271 ? -4.563 -9.609 2.203 1.00 89.44 271 ALA A CA 1
ATOM 2217 C C . ALA A 1 271 ? -4.888 -10.301 0.866 1.00 89.44 271 ALA A C 1
ATOM 2219 O O . ALA A 1 271 ? -5.582 -9.711 0.036 1.00 89.44 271 ALA A O 1
ATOM 2220 N N . PRO A 1 272 ? -4.451 -11.562 0.660 1.00 93.00 272 PRO A N 1
ATOM 2221 C CA . PRO A 1 272 ? -4.871 -12.340 -0.498 1.00 93.00 272 PRO A CA 1
ATOM 2222 C C . PRO A 1 272 ? -6.391 -12.376 -0.631 1.00 93.00 272 PRO A C 1
ATOM 2224 O O . PRO A 1 272 ? -7.093 -12.716 0.328 1.00 93.00 272 PRO A O 1
ATOM 2227 N N . PHE A 1 273 ? -6.886 -12.010 -1.812 1.00 94.06 273 PHE A N 1
ATOM 2228 C CA . PHE A 1 273 ? -8.319 -11.931 -2.062 1.00 94.06 273 PHE A CA 1
ATOM 2229 C C . PHE A 1 273 ? -8.977 -13.300 -1.920 1.00 94.06 273 PHE A C 1
ATOM 2231 O O . PHE A 1 273 ? -8.456 -14.309 -2.402 1.00 94.06 273 PHE A O 1
ATOM 2238 N N . THR A 1 274 ? -10.141 -13.306 -1.281 1.00 93.19 274 THR A N 1
ATOM 2239 C CA . THR A 1 274 ? -11.102 -14.404 -1.385 1.00 93.19 274 THR A CA 1
ATOM 2240 C C . THR A 1 274 ? -11.917 -14.243 -2.664 1.00 93.19 274 THR A C 1
ATOM 2242 O O . THR A 1 274 ? -11.997 -13.140 -3.219 1.00 93.19 274 THR A O 1
ATOM 2245 N N . ASP A 1 275 ? -12.576 -15.315 -3.096 1.00 91.56 275 ASP A N 1
ATOM 2246 C CA . ASP A 1 275 ? -13.461 -15.300 -4.263 1.00 91.56 275 ASP A CA 1
ATOM 2247 C C . ASP A 1 275 ? -14.519 -14.190 -4.185 1.00 91.56 275 ASP A C 1
ATOM 2249 O O . ASP A 1 275 ? -14.756 -13.489 -5.162 1.00 91.56 275 ASP A O 1
ATOM 2253 N N . GLN A 1 276 ? -15.120 -13.952 -3.015 1.00 92.75 276 GLN A N 1
ATOM 2254 C CA . GLN A 1 276 ? -16.128 -12.903 -2.830 1.00 92.75 276 GLN A CA 1
ATOM 2255 C C . GLN A 1 276 ? -15.531 -11.498 -2.982 1.00 92.75 276 GLN A C 1
ATOM 2257 O O . GLN A 1 276 ? -16.172 -10.598 -3.523 1.00 92.75 276 GLN A O 1
ATOM 2262 N N . ILE A 1 277 ? -14.302 -11.273 -2.515 1.00 94.38 277 ILE A N 1
ATOM 2263 C CA . ILE A 1 277 ? -13.646 -9.980 -2.729 1.00 94.38 277 ILE A CA 1
ATOM 2264 C C . ILE A 1 277 ? -13.321 -9.806 -4.213 1.00 94.38 277 ILE A C 1
ATOM 2266 O O . ILE A 1 277 ? -13.648 -8.772 -4.794 1.00 94.38 277 ILE A O 1
ATOM 2270 N N . PHE A 1 278 ? -12.741 -10.830 -4.837 1.00 93.31 278 PHE A N 1
ATOM 2271 C CA . PHE A 1 278 ? -12.257 -10.766 -6.211 1.00 93.31 278 PHE A CA 1
ATOM 2272 C C . PHE A 1 278 ? -13.368 -10.738 -7.270 1.00 93.31 278 PHE A C 1
ATOM 2274 O O . PHE A 1 278 ? -13.281 -9.956 -8.212 1.00 93.31 278 PHE A O 1
ATOM 2281 N N . HIS A 1 279 ? -14.414 -11.552 -7.122 1.00 91.19 279 HIS A N 1
ATOM 2282 C CA . HIS A 1 279 ? -15.494 -11.700 -8.106 1.00 91.19 279 HIS A CA 1
ATOM 2283 C C . HIS A 1 279 ? -16.724 -10.833 -7.822 1.00 91.19 279 HIS A C 1
ATOM 2285 O O . HIS A 1 279 ? -17.566 -10.680 -8.705 1.00 91.19 279 HIS A O 1
ATOM 2291 N N . PHE A 1 280 ? -16.844 -10.253 -6.623 1.00 93.56 280 PHE A N 1
ATOM 2292 C CA . PHE A 1 280 ? -17.981 -9.402 -6.273 1.00 93.56 280 PHE A CA 1
ATOM 2293 C C . PHE A 1 280 ? -17.573 -7.992 -5.854 1.00 93.56 280 PHE A C 1
ATOM 2295 O O . PHE A 1 280 ? -17.954 -7.040 -6.532 1.00 93.56 280 PHE A O 1
ATOM 2302 N N . ILE A 1 281 ? -16.791 -7.830 -4.782 1.00 95.00 281 ILE A N 1
ATOM 2303 C CA . ILE A 1 281 ? -16.498 -6.486 -4.259 1.00 95.00 281 ILE A CA 1
ATOM 2304 C C . ILE A 1 281 ? -15.685 -5.657 -5.256 1.00 95.00 281 ILE A C 1
ATOM 2306 O O . ILE A 1 281 ? -16.084 -4.540 -5.566 1.00 95.00 281 ILE A O 1
ATOM 2310 N N . ILE A 1 282 ? -14.582 -6.181 -5.797 1.00 95.38 282 ILE A N 1
ATOM 2311 C CA . ILE A 1 282 ? -13.738 -5.415 -6.730 1.00 95.38 282 ILE A CA 1
ATOM 2312 C C . ILE A 1 282 ? -14.503 -5.039 -8.015 1.00 95.38 282 ILE A C 1
ATOM 2314 O O . ILE A 1 282 ? -14.503 -3.853 -8.349 1.00 95.38 282 ILE A O 1
ATOM 2318 N N . PRO A 1 283 ? -15.197 -5.965 -8.711 1.00 93.94 283 PRO A N 1
ATOM 2319 C CA . PRO A 1 283 ? -15.981 -5.618 -9.895 1.00 93.94 283 PRO A CA 1
ATOM 2320 C C . PRO A 1 283 ? -17.094 -4.614 -9.600 1.00 93.94 283 PRO A C 1
ATOM 2322 O O . PRO A 1 283 ? -17.307 -3.699 -10.389 1.00 93.94 283 PRO A O 1
ATOM 2325 N N . ALA A 1 284 ? -17.762 -4.733 -8.448 1.00 93.81 284 ALA A N 1
ATOM 2326 C CA . ALA A 1 284 ? -18.787 -3.777 -8.053 1.00 93.81 284 ALA A CA 1
ATOM 2327 C C . ALA A 1 284 ? -18.206 -2.372 -7.845 1.00 93.81 284 ALA A C 1
ATOM 2329 O O . ALA A 1 284 ? -18.774 -1.405 -8.331 1.00 93.81 284 ALA A O 1
ATOM 2330 N N . LEU A 1 285 ? -17.052 -2.247 -7.183 1.00 95.12 285 LEU A N 1
ATOM 2331 C CA . LEU A 1 285 ? -16.383 -0.953 -6.991 1.00 95.12 285 LEU A CA 1
ATOM 2332 C C . LEU A 1 285 ? -15.822 -0.373 -8.299 1.00 95.12 285 LEU A C 1
ATOM 2334 O O . LEU A 1 285 ? -15.691 0.845 -8.424 1.00 95.12 285 LEU A O 1
ATOM 2338 N N . ALA A 1 286 ? -15.501 -1.229 -9.270 1.00 94.00 286 ALA A N 1
ATOM 2339 C CA . ALA A 1 286 ? -15.084 -0.816 -10.604 1.00 94.00 286 ALA A CA 1
ATOM 2340 C C . ALA A 1 286 ? -16.251 -0.284 -11.451 1.00 94.00 286 ALA A C 1
ATOM 2342 O O . ALA A 1 286 ? -16.010 0.495 -12.369 1.00 94.00 286 ALA A O 1
ATOM 2343 N N . ASP A 1 287 ? -17.501 -0.663 -11.170 1.00 91.94 287 ASP A N 1
ATOM 2344 C CA . ASP A 1 287 ? -18.665 -0.152 -11.898 1.00 91.94 287 ASP A CA 1
ATOM 2345 C C . ASP A 1 287 ? -18.818 1.360 -11.675 1.00 91.94 287 ASP A C 1
ATOM 2347 O O . ASP A 1 287 ? -18.961 1.829 -10.543 1.00 91.94 287 ASP A O 1
ATOM 2351 N N . ALA A 1 288 ? -18.832 2.124 -12.771 1.00 88.50 288 ALA A N 1
ATOM 2352 C CA . ALA A 1 288 ? -18.987 3.574 -12.763 1.00 88.50 288 ALA A CA 1
ATOM 2353 C C . ALA A 1 288 ? -20.274 4.042 -12.054 1.00 88.50 288 ALA A C 1
ATOM 2355 O O . ALA A 1 288 ? -20.303 5.147 -11.510 1.00 88.50 288 ALA A O 1
ATOM 2356 N N . GLN A 1 289 ? -21.325 3.212 -12.014 1.00 89.44 289 GLN A N 1
ATOM 2357 C CA . GLN A 1 289 ? -22.571 3.526 -11.307 1.00 89.44 289 GLN A CA 1
ATOM 2358 C C . GLN A 1 289 ? -22.404 3.584 -9.785 1.00 89.44 289 GLN A C 1
ATOM 2360 O O . GLN A 1 289 ? -23.206 4.232 -9.113 1.00 89.44 289 GLN A O 1
ATOM 2365 N N . THR A 1 290 ? -21.376 2.936 -9.227 1.00 89.00 290 THR A N 1
ATOM 2366 C CA . THR A 1 290 ? -21.112 2.981 -7.779 1.00 89.00 290 THR A CA 1
ATOM 2367 C C . THR A 1 290 ? -20.437 4.273 -7.330 1.00 89.00 290 THR A C 1
ATOM 2369 O O . THR A 1 290 ? -20.491 4.603 -6.147 1.00 89.00 290 THR A O 1
ATOM 2372 N N . VAL A 1 291 ? -19.858 5.039 -8.264 1.00 91.75 291 VAL A N 1
ATOM 2373 C CA . VAL A 1 291 ? -19.223 6.344 -8.011 1.00 91.75 291 VAL A CA 1
ATOM 2374 C C . VAL A 1 291 ? -18.145 6.259 -6.918 1.00 91.75 291 VAL A C 1
ATOM 2376 O O . VAL A 1 291 ? -18.034 7.136 -6.058 1.00 91.75 291 VAL A O 1
ATOM 2379 N N . PHE A 1 292 ? -17.340 5.191 -6.918 1.00 95.56 292 PHE A N 1
ATOM 2380 C CA . PHE A 1 292 ? -16.257 5.018 -5.951 1.00 95.56 292 PHE A CA 1
ATOM 2381 C C . PHE A 1 292 ? -15.353 6.270 -5.924 1.00 95.56 292 PHE A C 1
ATOM 2383 O O . PHE A 1 292 ? -14.941 6.748 -6.985 1.00 95.56 292 PHE A O 1
ATOM 2390 N N . PRO A 1 293 ? -15.019 6.828 -4.740 1.00 95.94 293 PRO A N 1
ATOM 2391 C CA . PRO A 1 293 ? -14.212 8.045 -4.610 1.00 95.94 293 PRO A CA 1
ATOM 2392 C C . PRO A 1 293 ? -12.728 7.759 -4.896 1.00 95.94 293 PRO A C 1
ATOM 2394 O O . PRO A 1 293 ? -11.877 7.812 -4.005 1.00 95.94 293 PRO A O 1
ATOM 2397 N N . TYR A 1 294 ? -12.429 7.459 -6.160 1.00 96.69 294 TYR A N 1
ATOM 2398 C CA . TYR A 1 294 ? -11.150 6.933 -6.620 1.00 96.69 294 TYR A CA 1
ATOM 2399 C C . TYR A 1 294 ? -9.991 7.916 -6.407 1.00 96.69 294 TYR A C 1
ATOM 2401 O O . TYR A 1 294 ? -8.971 7.543 -5.837 1.00 96.69 294 TYR A O 1
ATOM 2409 N N . GLU A 1 295 ? -10.156 9.192 -6.763 1.00 95.81 295 GLU A N 1
ATOM 2410 C CA . GLU A 1 295 ? -9.111 10.208 -6.566 1.00 95.81 295 GLU A CA 1
ATOM 2411 C C . GLU A 1 295 ? -8.777 10.452 -5.075 1.00 95.81 295 GLU A C 1
ATOM 2413 O O . GLU A 1 295 ? -7.597 10.392 -4.712 1.00 95.81 295 GLU A O 1
ATOM 2418 N N . PRO A 1 296 ? -9.757 10.640 -4.160 1.00 95.56 296 PRO A N 1
ATOM 2419 C CA . PRO A 1 296 ? -9.483 10.660 -2.720 1.00 95.56 296 PRO A CA 1
ATOM 2420 C C . PRO A 1 296 ? -8.801 9.389 -2.196 1.00 95.56 296 PRO A C 1
ATOM 2422 O O . PRO A 1 296 ? -7.933 9.480 -1.325 1.00 95.56 296 PRO A O 1
ATOM 2425 N N . PHE A 1 297 ? -9.168 8.218 -2.724 1.00 96.88 297 PHE A N 1
ATOM 2426 C CA . PHE A 1 297 ? -8.548 6.946 -2.357 1.00 96.88 297 PHE A CA 1
ATOM 2427 C C . PHE A 1 297 ? -7.071 6.885 -2.778 1.00 96.88 297 PHE A C 1
ATOM 2429 O O . PHE A 1 297 ? -6.226 6.553 -1.948 1.00 96.88 297 PHE A O 1
ATOM 2436 N N . LEU A 1 298 ? -6.732 7.273 -4.014 1.00 96.44 298 LEU A N 1
ATOM 2437 C CA . LEU A 1 298 ? -5.343 7.310 -4.493 1.00 96.44 298 LEU A CA 1
ATOM 2438 C C . LEU A 1 298 ? -4.462 8.235 -3.636 1.00 96.44 298 LEU A C 1
ATOM 2440 O O . LEU A 1 298 ? -3.340 7.875 -3.277 1.00 96.44 298 LEU A O 1
ATOM 2444 N N . ASN A 1 299 ? -4.991 9.401 -3.255 1.00 94.62 299 ASN A N 1
ATOM 2445 C CA . ASN A 1 299 ? -4.304 10.333 -2.359 1.00 94.62 299 ASN A CA 1
ATOM 2446 C C . ASN A 1 299 ? -4.040 9.716 -0.976 1.00 94.62 299 ASN A C 1
ATOM 2448 O O . ASN A 1 299 ? -2.939 9.838 -0.436 1.00 94.62 299 ASN A O 1
ATOM 2452 N N . ALA A 1 300 ? -5.030 9.024 -0.402 1.00 93.75 300 ALA A N 1
ATOM 2453 C CA . ALA A 1 300 ? -4.854 8.316 0.864 1.00 93.75 300 ALA A CA 1
ATOM 2454 C C . ALA A 1 300 ? -3.813 7.189 0.748 1.00 93.75 300 ALA A C 1
ATOM 2456 O O . ALA A 1 300 ? -3.011 7.009 1.663 1.00 93.75 300 ALA A O 1
ATOM 2457 N N . LEU A 1 301 ? -3.780 6.479 -0.382 1.00 93.50 301 LEU A N 1
ATOM 2458 C CA . LEU A 1 301 ? -2.856 5.373 -0.624 1.00 93.50 301 LEU A CA 1
ATOM 2459 C C . LEU A 1 301 ? -1.388 5.830 -0.652 1.00 93.50 301 LEU A C 1
ATOM 2461 O O . LEU A 1 301 ? -0.554 5.221 0.015 1.00 93.50 301 LEU A O 1
ATOM 2465 N N . LEU A 1 302 ? -1.071 6.940 -1.334 1.00 89.50 302 LEU A N 1
ATOM 2466 C CA . LEU A 1 302 ? 0.291 7.502 -1.322 1.00 89.50 302 LEU A CA 1
ATOM 2467 C C . LEU A 1 302 ? 0.737 7.932 0.083 1.00 89.50 302 LEU A C 1
ATOM 2469 O O . LEU A 1 302 ? 1.896 7.738 0.452 1.00 89.50 302 LEU A O 1
ATOM 2473 N N . LEU A 1 303 ? -0.174 8.485 0.892 1.00 87.88 303 LEU A N 1
ATOM 2474 C CA . LEU A 1 303 ? 0.131 8.856 2.277 1.00 87.88 303 LEU A CA 1
ATOM 2475 C C . LEU A 1 303 ? 0.437 7.628 3.146 1.00 87.88 303 LEU A C 1
ATOM 2477 O O . LEU A 1 303 ? 1.325 7.703 3.997 1.00 87.88 303 LEU A O 1
ATOM 2481 N N . ILE A 1 304 ? -0.259 6.506 2.931 1.00 83.62 304 ILE A N 1
ATOM 2482 C CA . ILE A 1 304 ? -0.007 5.242 3.643 1.00 83.62 304 ILE A CA 1
ATOM 2483 C C . ILE A 1 304 ? 1.382 4.711 3.275 1.00 83.62 304 ILE A C 1
ATOM 2485 O O . ILE A 1 304 ? 2.199 4.482 4.167 1.00 83.62 304 ILE A O 1
ATOM 2489 N N . GLU A 1 305 ? 1.683 4.607 1.979 1.00 81.75 305 GLU A N 1
ATOM 2490 C CA . GLU A 1 305 ? 2.984 4.118 1.502 1.00 81.75 305 GLU A CA 1
ATOM 2491 C C . GLU A 1 305 ? 4.145 5.008 1.968 1.00 81.75 305 GLU A C 1
ATOM 2493 O O . GLU A 1 305 ? 5.165 4.495 2.419 1.00 81.75 305 GLU A O 1
ATOM 2498 N N . SER A 1 306 ? 3.979 6.337 1.994 1.00 77.81 306 SER A N 1
ATOM 2499 C CA . SER A 1 306 ? 5.029 7.246 2.487 1.00 77.81 306 SER A CA 1
ATOM 2500 C C . SER A 1 306 ? 5.396 7.037 3.966 1.00 77.81 306 SER A C 1
ATOM 2502 O O . SER A 1 306 ? 6.487 7.411 4.396 1.00 77.81 306 SER A O 1
ATOM 2504 N N . ARG A 1 307 ? 4.494 6.439 4.760 1.00 70.75 307 ARG A N 1
ATOM 2505 C CA . ARG A 1 307 ? 4.720 6.126 6.182 1.00 70.75 307 ARG A CA 1
ATOM 2506 C C . ARG A 1 307 ? 5.272 4.717 6.388 1.00 70.75 307 ARG A C 1
ATOM 2508 O O . ARG A 1 307 ? 5.871 4.440 7.429 1.00 70.75 307 ARG A O 1
ATOM 2515 N N . CYS A 1 308 ? 5.079 3.824 5.422 1.00 61.56 308 CYS A N 1
ATOM 2516 C CA . CYS A 1 308 ? 5.485 2.431 5.506 1.00 61.56 308 CYS A CA 1
ATOM 2517 C C . CYS A 1 308 ? 6.870 2.232 4.877 1.00 61.56 308 CYS A C 1
ATOM 2519 O O . CYS A 1 308 ? 7.010 1.964 3.695 1.00 61.56 308 CYS A O 1
ATOM 2521 N N . SER A 1 309 ? 7.925 2.264 5.695 1.00 54.06 309 SER A N 1
ATOM 2522 C CA . SER A 1 309 ? 9.302 1.991 5.233 1.00 54.06 309 SER A CA 1
ATOM 2523 C C . SER A 1 309 ? 9.559 0.526 4.821 1.00 54.06 309 SER A C 1
ATOM 2525 O O . SER A 1 309 ? 10.674 0.190 4.419 1.00 54.06 309 SER A O 1
ATOM 2527 N N . ARG A 1 310 ? 8.586 -0.382 4.962 1.00 52.22 310 ARG A N 1
ATOM 2528 C CA . ARG A 1 310 ? 8.757 -1.811 4.663 1.00 52.22 310 ARG A CA 1
ATOM 2529 C C . ARG A 1 310 ? 7.865 -2.203 3.498 1.00 52.22 310 ARG A C 1
ATOM 2531 O O . ARG A 1 310 ? 6.667 -1.951 3.561 1.00 52.22 310 ARG A O 1
ATOM 2538 N N . LYS A 1 311 ? 8.453 -2.883 2.504 1.00 59.44 311 LYS A N 1
ATOM 2539 C CA . LYS A 1 311 ? 7.732 -3.534 1.400 1.00 59.44 311 LYS A CA 1
ATOM 2540 C C . LYS A 1 311 ? 6.586 -4.356 1.984 1.00 59.44 311 LYS A C 1
ATOM 2542 O O . LYS A 1 311 ? 6.826 -5.346 2.681 1.00 59.44 311 LYS A O 1
ATOM 2547 N N . SER A 1 312 ? 5.360 -3.899 1.765 1.00 61.94 312 SER A N 1
ATOM 2548 C CA . SER A 1 312 ? 4.178 -4.557 2.300 1.00 61.94 312 SER A CA 1
ATOM 2549 C C . SER A 1 312 ? 3.880 -5.786 1.451 1.00 61.94 312 SER A C 1
ATOM 2551 O O . SE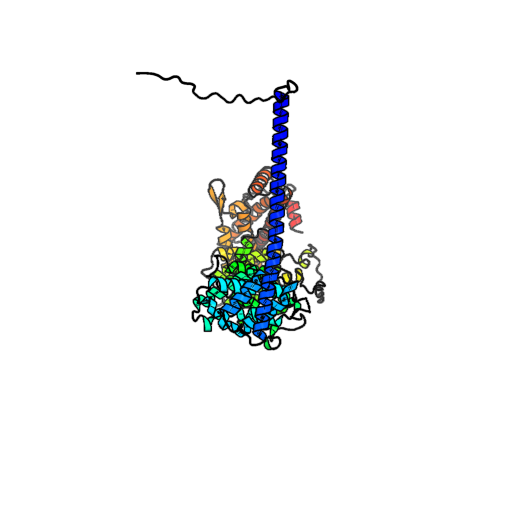R A 1 312 ? 3.770 -5.687 0.230 1.00 61.94 312 SER A O 1
ATOM 2553 N N . GLY A 1 313 ? 3.686 -6.950 2.079 1.00 76.25 313 GLY A N 1
ATOM 2554 C CA . GLY A 1 313 ? 3.181 -8.140 1.380 1.00 76.25 313 GLY A CA 1
ATOM 2555 C C . GLY A 1 313 ? 1.809 -7.917 0.719 1.00 76.25 313 GLY A C 1
ATOM 2556 O O . GLY A 1 313 ? 1.399 -8.713 -0.123 1.00 76.25 313 GLY A O 1
ATOM 2557 N N . GLY A 1 314 ? 1.125 -6.820 1.072 1.00 86.06 314 GLY A N 1
ATOM 2558 C CA . GLY A 1 314 ? -0.142 -6.382 0.497 1.00 86.06 314 GLY A CA 1
ATOM 2559 C C . GLY A 1 314 ? -0.047 -5.690 -0.868 1.00 86.06 314 GLY A C 1
ATOM 2560 O O . GLY A 1 314 ? -1.066 -5.554 -1.541 1.00 86.06 314 GLY A O 1
ATOM 2561 N N . ALA A 1 315 ? 1.146 -5.261 -1.300 1.00 89.75 315 ALA A N 1
ATOM 2562 C CA . ALA A 1 315 ? 1.302 -4.408 -2.481 1.00 89.75 315 ALA A CA 1
ATOM 2563 C C . ALA A 1 315 ? 0.709 -4.992 -3.784 1.00 89.75 315 ALA A C 1
ATOM 2565 O O . ALA A 1 315 ? 0.029 -4.244 -4.486 1.00 89.75 315 ALA A O 1
ATOM 2566 N N . PRO A 1 316 ? 0.863 -6.294 -4.115 1.00 93.56 316 PRO A N 1
ATOM 2567 C CA . PRO A 1 316 ? 0.297 -6.845 -5.352 1.00 93.56 316 PRO A CA 1
ATOM 2568 C C . PRO A 1 316 ? -1.231 -6.772 -5.413 1.00 93.56 316 PRO A C 1
ATOM 2570 O O . PRO A 1 316 ? -1.800 -6.444 -6.451 1.00 93.56 316 PRO A O 1
ATOM 2573 N N . TRP A 1 317 ? -1.888 -7.033 -4.285 1.00 95.00 317 TRP A N 1
ATOM 2574 C CA . TRP A 1 317 ? -3.344 -7.019 -4.144 1.00 95.00 317 TRP A CA 1
ATOM 2575 C C . TRP A 1 317 ? -3.886 -5.598 -4.286 1.00 95.00 317 TRP A C 1
ATOM 2577 O O . TRP A 1 317 ? -4.780 -5.333 -5.089 1.00 95.00 317 TRP A O 1
ATOM 2587 N N . LEU A 1 318 ? -3.264 -4.656 -3.578 1.00 94.88 318 LEU A N 1
ATOM 2588 C CA . LEU A 1 318 ? -3.591 -3.238 -3.675 1.00 94.88 318 LEU A CA 1
ATOM 2589 C C . LEU A 1 318 ? -3.405 -2.700 -5.086 1.00 94.88 318 LEU A C 1
ATOM 2591 O O . LEU A 1 318 ? -4.254 -1.966 -5.589 1.00 94.88 318 LEU A O 1
ATOM 2595 N N . PHE A 1 319 ? -2.321 -3.098 -5.744 1.00 95.50 319 PHE A N 1
ATOM 2596 C CA . PHE A 1 319 ? -2.051 -2.658 -7.097 1.00 95.50 319 PHE A CA 1
ATOM 2597 C C . PHE A 1 319 ? -3.078 -3.188 -8.093 1.00 95.50 319 PHE A C 1
ATOM 2599 O O . PHE A 1 319 ? -3.582 -2.430 -8.921 1.00 95.50 319 PHE A O 1
ATOM 2606 N N . TYR A 1 320 ? -3.463 -4.457 -7.959 1.00 96.69 320 TYR A N 1
ATOM 2607 C CA . TYR A 1 320 ? -4.538 -5.034 -8.758 1.00 96.69 320 TYR A CA 1
ATOM 2608 C C . TYR A 1 320 ? -5.849 -4.273 -8.577 1.00 96.69 320 TYR A C 1
ATOM 2610 O O . TYR A 1 320 ? -6.520 -3.965 -9.563 1.00 96.69 320 TYR A O 1
ATOM 2618 N N . PHE A 1 321 ? -6.204 -3.932 -7.335 1.00 96.81 321 PHE A N 1
ATOM 2619 C CA . PHE A 1 321 ? -7.392 -3.131 -7.048 1.00 96.81 321 PHE A CA 1
ATOM 2620 C C . PHE A 1 321 ? -7.337 -1.767 -7.746 1.00 96.81 321 PHE A C 1
ATOM 2622 O O . PHE A 1 321 ? -8.280 -1.407 -8.448 1.00 96.81 321 PHE A O 1
ATOM 2629 N N . VAL A 1 322 ? -6.219 -1.044 -7.603 1.00 96.69 322 VAL A N 1
ATOM 2630 C CA . VAL A 1 322 ? -5.987 0.258 -8.248 1.00 96.69 322 VAL A CA 1
ATOM 2631 C C . VAL A 1 322 ? -6.172 0.153 -9.761 1.00 96.69 322 VAL A C 1
ATOM 2633 O O . VAL A 1 322 ? -6.933 0.923 -10.336 1.00 96.69 322 VAL A O 1
ATOM 2636 N N . LEU A 1 323 ? -5.537 -0.823 -10.412 1.00 97.00 323 LEU A N 1
ATOM 2637 C CA . LEU A 1 323 ? -5.633 -0.987 -11.863 1.00 97.00 323 LEU A CA 1
ATOM 2638 C C . LEU A 1 323 ? -7.051 -1.350 -12.315 1.00 97.00 323 LEU A C 1
ATOM 2640 O O . LEU A 1 323 ? -7.539 -0.790 -13.293 1.00 97.00 323 LEU A O 1
ATOM 2644 N N . THR A 1 324 ? -7.707 -2.263 -11.596 1.00 95.94 324 THR A N 1
ATOM 2645 C CA . THR A 1 324 ? -9.027 -2.798 -11.962 1.00 95.94 324 THR A CA 1
ATOM 2646 C C . THR A 1 324 ? -10.131 -1.772 -11.778 1.00 95.94 324 THR A C 1
ATOM 2648 O O . THR A 1 324 ? -10.913 -1.544 -12.693 1.00 95.94 324 THR A O 1
ATOM 2651 N N . VAL A 1 325 ? -10.197 -1.138 -10.606 1.00 95.12 325 VAL A N 1
ATOM 2652 C CA . VAL A 1 325 ? -11.185 -0.087 -10.350 1.00 95.12 325 VAL A CA 1
ATOM 2653 C C . VAL A 1 325 ? -10.866 1.126 -11.210 1.00 95.12 325 VAL A C 1
ATOM 2655 O O . VAL A 1 325 ? -11.762 1.685 -11.834 1.00 95.12 325 VAL A O 1
ATOM 2658 N N . GLY A 1 326 ? -9.584 1.482 -11.314 1.00 92.94 326 GLY A N 1
ATOM 2659 C CA . GLY A 1 326 ? -9.119 2.640 -12.059 1.00 92.94 326 GLY A CA 1
ATOM 2660 C C . GLY A 1 326 ? -9.598 2.683 -13.500 1.00 92.94 326 GLY A C 1
ATOM 2661 O O . GLY A 1 326 ? -9.981 3.768 -13.923 1.00 92.94 326 GLY A O 1
ATOM 2662 N N . GLU A 1 327 ? -9.648 1.550 -14.217 1.00 91.00 327 GLU A N 1
ATOM 2663 C CA . GLU A 1 327 ? -10.080 1.472 -15.626 1.00 91.00 327 GLU A CA 1
ATOM 2664 C C . GLU A 1 327 ? -11.285 2.386 -15.918 1.00 91.00 327 GLU A C 1
ATOM 2666 O O . GLU A 1 327 ? -11.189 3.249 -16.785 1.00 91.00 327 GLU A O 1
ATOM 2671 N N . ASN A 1 328 ? -12.357 2.341 -15.123 1.00 91.00 328 ASN A N 1
ATOM 2672 C CA . ASN A 1 328 ? -13.552 3.159 -15.372 1.00 91.00 328 ASN A CA 1
ATOM 2673 C C . ASN A 1 328 ? -13.491 4.602 -14.836 1.00 91.00 328 ASN A C 1
ATOM 2675 O O . ASN A 1 328 ? -14.292 5.438 -15.255 1.00 91.00 328 ASN A O 1
ATOM 2679 N N . TYR A 1 329 ? -12.541 4.931 -13.958 1.00 92.94 329 TYR A N 1
ATOM 2680 C CA . TYR A 1 329 ? -12.415 6.261 -13.344 1.00 92.94 329 TYR A CA 1
ATOM 2681 C C . TYR A 1 329 ? -11.296 7.122 -13.939 1.00 92.94 329 TYR A C 1
ATOM 2683 O O . TYR A 1 329 ? -11.312 8.336 -13.741 1.00 92.94 329 TYR A O 1
ATOM 2691 N N . LEU A 1 330 ? -10.354 6.551 -14.703 1.00 93.00 330 LEU A N 1
ATOM 2692 C CA . LEU A 1 330 ? -9.218 7.301 -15.265 1.00 93.00 330 LEU A CA 1
ATOM 2693 C C . LEU A 1 330 ? -9.639 8.520 -16.094 1.00 93.00 330 LEU A C 1
ATOM 2695 O O . LEU A 1 330 ? -8.974 9.550 -16.042 1.00 93.00 330 LEU A O 1
ATOM 2699 N N . GLY A 1 331 ? -10.742 8.420 -16.841 1.00 90.50 331 GLY A N 1
ATOM 2700 C CA . GLY A 1 331 ? -11.250 9.522 -17.664 1.00 90.50 331 GLY A CA 1
ATOM 2701 C C . GLY A 1 331 ? -11.866 10.680 -16.870 1.00 90.50 331 GLY A C 1
ATOM 2702 O O . GLY A 1 331 ? -12.037 11.759 -17.429 1.00 90.50 331 GLY A O 1
ATOM 2703 N N . ALA A 1 332 ? -12.197 10.465 -15.594 1.00 92.19 332 ALA A N 1
ATOM 2704 C CA . ALA A 1 332 ? -12.823 11.452 -14.714 1.00 92.19 332 ALA A CA 1
ATOM 2705 C C . ALA A 1 332 ? -11.837 12.104 -13.726 1.00 92.19 332 ALA A C 1
ATOM 2707 O O . ALA A 1 332 ? -12.224 13.023 -13.006 1.00 92.19 332 ALA A O 1
ATOM 2708 N N . LEU A 1 333 ? -10.587 11.631 -13.673 1.00 93.94 333 LEU A N 1
ATOM 2709 C CA . LEU A 1 333 ? -9.556 12.180 -12.793 1.00 93.94 333 LEU A CA 1
ATOM 2710 C C . LEU A 1 333 ? -9.182 13.613 -13.186 1.00 93.94 333 LEU A C 1
ATOM 2712 O O . LEU A 1 333 ? -9.064 13.942 -14.371 1.00 93.94 333 LEU A O 1
ATOM 2716 N N . SER A 1 334 ? -8.925 14.447 -12.178 1.00 94.12 334 SER A N 1
ATOM 2717 C CA . SER A 1 334 ? -8.292 15.751 -12.383 1.00 94.12 334 SER A CA 1
ATOM 2718 C C . SER A 1 334 ? -6.853 15.592 -12.913 1.00 94.12 334 SER A C 1
ATOM 2720 O O . SER A 1 334 ? -6.281 14.500 -12.905 1.00 94.12 334 SER A O 1
ATOM 2722 N N . GLU A 1 335 ? -6.226 16.675 -13.385 1.00 91.75 335 GLU A 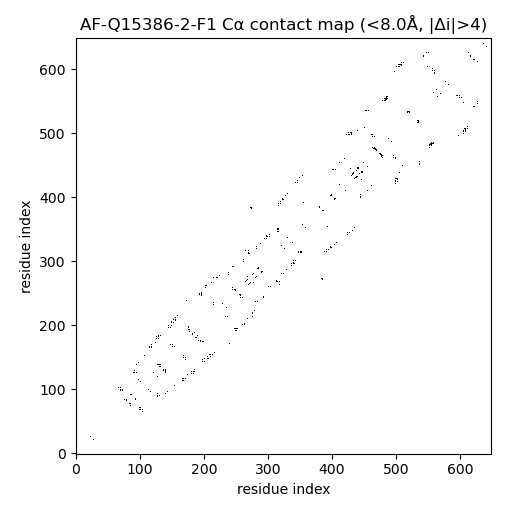N 1
ATOM 2723 C CA . GLU A 1 335 ? -4.809 16.630 -13.789 1.00 91.75 335 GLU A CA 1
ATOM 2724 C C . GLU A 1 335 ? -3.893 16.239 -12.618 1.00 91.75 335 GLU A C 1
ATOM 2726 O O . GLU A 1 335 ? -2.999 15.407 -12.780 1.00 91.75 335 GLU A O 1
ATOM 2731 N N . GLU A 1 336 ? -4.180 16.756 -11.422 1.00 93.19 336 GLU A N 1
ATOM 2732 C CA . GLU A 1 336 ? -3.515 16.347 -10.184 1.00 93.19 336 GLU A CA 1
ATOM 2733 C C . GLU A 1 336 ? -3.794 14.871 -9.869 1.00 93.19 336 GLU A C 1
ATOM 2735 O O . GLU A 1 336 ? -2.870 14.120 -9.556 1.00 93.19 336 GLU A O 1
ATOM 2740 N N . GLY A 1 337 ? -5.041 14.421 -10.032 1.00 94.81 337 GLY A N 1
ATOM 2741 C CA . GLY A 1 337 ? -5.448 13.029 -9.847 1.00 94.81 337 GLY A CA 1
ATOM 2742 C C . GLY A 1 337 ? -4.709 12.057 -10.769 1.00 94.81 337 GLY A C 1
ATOM 2743 O O . GLY A 1 337 ? -4.302 10.980 -10.331 1.00 94.81 337 GLY A O 1
ATOM 2744 N N . LEU A 1 338 ? -4.460 12.440 -12.024 1.00 94.75 338 LEU A N 1
ATOM 2745 C CA . LEU A 1 338 ? -3.671 11.647 -12.971 1.00 94.75 338 LEU A CA 1
ATOM 2746 C C . LEU A 1 338 ? -2.185 11.584 -12.589 1.00 94.75 338 LEU A C 1
ATOM 2748 O O . LEU A 1 338 ? -1.563 10.528 -12.731 1.00 94.75 338 LEU A O 1
ATOM 2752 N N . LEU A 1 339 ? -1.611 12.674 -12.071 1.00 94.62 339 LEU A N 1
ATOM 2753 C CA . LEU A 1 339 ? -0.243 12.666 -11.545 1.00 94.62 339 LEU A CA 1
ATOM 2754 C C . LEU A 1 339 ? -0.132 11.776 -10.297 1.00 94.62 339 LEU A C 1
ATOM 2756 O O . LEU A 1 339 ? 0.798 10.976 -10.188 1.00 94.62 339 LEU A O 1
ATOM 2760 N N . VAL A 1 340 ? -1.103 11.856 -9.382 1.00 95.69 340 VAL A N 1
ATOM 2761 C CA . VAL A 1 340 ? -1.199 10.967 -8.212 1.00 95.69 340 VAL A CA 1
ATOM 2762 C C . VAL A 1 340 ? -1.300 9.512 -8.667 1.00 95.69 340 VAL A C 1
ATOM 2764 O O . VAL A 1 340 ? -0.562 8.667 -8.163 1.00 95.69 340 VAL A O 1
ATOM 2767 N N . TYR A 1 341 ? -2.147 9.217 -9.656 1.00 96.69 341 TYR A N 1
ATOM 2768 C CA . TYR A 1 341 ? -2.253 7.885 -10.243 1.00 96.69 341 TYR A CA 1
ATOM 2769 C C . TYR A 1 341 ? -0.904 7.387 -10.783 1.00 96.69 341 TYR A C 1
ATOM 2771 O O . TYR A 1 341 ? -0.478 6.284 -10.446 1.00 96.69 341 TYR A O 1
ATOM 2779 N N . LEU A 1 342 ? -0.182 8.217 -11.541 1.00 96.50 342 LEU A N 1
ATOM 2780 C CA . LEU A 1 342 ? 1.136 7.880 -12.080 1.00 96.50 342 LEU A CA 1
ATOM 2781 C C . LEU A 1 342 ? 2.172 7.596 -10.972 1.00 96.50 342 LEU A C 1
ATOM 2783 O O . LEU A 1 342 ? 2.950 6.647 -11.090 1.00 96.50 342 LEU A O 1
ATOM 2787 N N . ARG A 1 343 ? 2.152 8.353 -9.866 1.00 95.81 343 ARG A N 1
ATOM 2788 C CA . ARG A 1 343 ? 2.991 8.080 -8.681 1.00 95.81 343 ARG A CA 1
ATOM 2789 C C . ARG A 1 343 ? 2.617 6.757 -8.002 1.00 95.81 343 ARG A C 1
ATOM 2791 O O . ARG A 1 343 ? 3.505 6.008 -7.589 1.00 95.81 343 ARG A O 1
ATOM 2798 N N . VAL A 1 344 ? 1.322 6.437 -7.907 1.00 95.81 344 VAL A N 1
ATOM 2799 C CA . VAL A 1 344 ? 0.849 5.136 -7.396 1.00 95.81 344 VAL A CA 1
ATOM 2800 C C . VAL A 1 344 ? 1.373 4.006 -8.283 1.00 95.81 344 VAL A C 1
ATOM 2802 O O . VAL A 1 344 ? 1.940 3.049 -7.758 1.00 95.81 344 VAL A O 1
ATOM 2805 N N . LEU A 1 345 ? 1.297 4.139 -9.613 1.00 96.38 345 LEU A N 1
ATOM 2806 C CA . LEU A 1 345 ? 1.881 3.159 -10.533 1.00 96.38 345 LEU A CA 1
ATOM 2807 C C . LEU A 1 345 ? 3.384 2.974 -10.296 1.00 96.38 345 LEU A C 1
ATOM 2809 O O . LEU A 1 345 ? 3.832 1.842 -10.146 1.00 96.38 345 LEU A O 1
ATOM 2813 N N . GLN A 1 346 ? 4.156 4.064 -10.215 1.00 95.25 346 GLN A N 1
ATOM 2814 C CA . GLN A 1 346 ? 5.600 4.009 -9.949 1.00 95.25 346 GLN A CA 1
ATOM 2815 C C . GLN A 1 346 ? 5.907 3.255 -8.646 1.00 95.25 346 GLN A C 1
ATOM 2817 O O . GLN A 1 346 ? 6.806 2.414 -8.609 1.00 95.25 346 GLN A O 1
ATOM 2822 N N . THR A 1 347 ? 5.141 3.542 -7.592 1.00 93.38 347 THR A N 1
ATOM 2823 C CA . THR A 1 347 ? 5.362 2.999 -6.250 1.00 93.38 347 THR A CA 1
ATOM 2824 C C . THR A 1 347 ? 5.051 1.508 -6.211 1.00 93.38 347 THR A C 1
ATOM 2826 O O . THR A 1 347 ? 5.920 0.703 -5.879 1.00 93.38 347 THR A O 1
ATOM 2829 N N . PHE A 1 348 ? 3.839 1.118 -6.602 1.00 93.69 348 PHE A N 1
ATOM 2830 C CA . PHE A 1 348 ? 3.369 -0.259 -6.467 1.00 93.69 348 PHE A CA 1
ATOM 2831 C C . PHE A 1 348 ? 3.992 -1.209 -7.492 1.00 93.69 348 PHE A C 1
ATOM 2833 O O . PHE A 1 348 ? 4.293 -2.351 -7.146 1.00 93.69 348 PHE A O 1
ATOM 2840 N N . LEU A 1 349 ? 4.276 -0.741 -8.713 1.00 94.31 349 LEU A N 1
ATOM 2841 C CA . LEU A 1 349 ? 4.963 -1.554 -9.718 1.00 94.31 349 LEU A CA 1
ATOM 2842 C C . LEU A 1 349 ? 6.359 -1.977 -9.236 1.00 94.31 349 LEU A C 1
ATOM 2844 O O . LEU A 1 349 ? 6.739 -3.130 -9.402 1.00 94.31 349 LEU A O 1
ATOM 2848 N N . SER A 1 350 ? 7.098 -1.088 -8.561 1.00 91.38 350 SER A N 1
ATOM 2849 C CA . SER A 1 350 ? 8.414 -1.427 -7.989 1.00 91.38 350 SER A CA 1
ATOM 2850 C C . SER A 1 350 ? 8.346 -2.476 -6.865 1.00 91.38 350 SER A C 1
ATOM 2852 O O . SER A 1 350 ? 9.337 -3.152 -6.575 1.00 91.38 350 SER A O 1
ATOM 2854 N N . GLN A 1 351 ? 7.172 -2.645 -6.246 1.00 91.19 351 GLN A N 1
ATOM 2855 C CA . GLN A 1 351 ? 6.924 -3.596 -5.162 1.00 91.19 351 GLN A CA 1
ATOM 2856 C C . GLN A 1 351 ? 6.335 -4.932 -5.640 1.00 91.19 351 GLN A C 1
ATOM 2858 O O . GLN A 1 351 ? 6.248 -5.868 -4.842 1.00 91.19 351 GLN A O 1
ATOM 2863 N N . LEU A 1 352 ? 5.957 -5.057 -6.917 1.00 91.25 352 LEU A N 1
ATOM 2864 C CA . LEU A 1 352 ? 5.461 -6.319 -7.458 1.00 91.25 352 LEU A CA 1
ATOM 2865 C C . LEU A 1 352 ? 6.571 -7.385 -7.489 1.00 91.25 352 LEU A C 1
ATOM 2867 O O . LEU A 1 352 ? 7.685 -7.108 -7.949 1.00 91.25 352 LEU A O 1
ATOM 2871 N N . PRO A 1 353 ? 6.287 -8.625 -7.049 1.00 89.00 353 PRO A N 1
ATOM 2872 C CA . PRO A 1 353 ? 7.236 -9.716 -7.181 1.00 89.00 353 PRO A CA 1
ATOM 2873 C C . PRO A 1 353 ? 7.484 -10.034 -8.657 1.00 89.00 353 PRO A C 1
ATOM 2875 O O . PRO A 1 353 ? 6.665 -9.769 -9.534 1.00 89.00 353 PRO A O 1
ATOM 2878 N N . VAL A 1 354 ? 8.645 -10.609 -8.944 1.00 81.81 354 VAL A N 1
ATOM 2879 C CA . VAL A 1 354 ? 8.983 -11.066 -10.293 1.00 81.81 354 VAL A CA 1
ATOM 2880 C C . VAL A 1 354 ? 8.337 -12.439 -10.496 1.00 81.81 354 VAL A C 1
ATOM 2882 O O . VAL A 1 354 ? 8.559 -13.331 -9.676 1.00 81.81 354 VAL A O 1
ATOM 2885 N N . SER A 1 355 ? 7.526 -12.615 -11.551 1.00 65.75 355 SER A N 1
ATOM 2886 C CA . SER A 1 355 ? 6.905 -13.919 -11.845 1.00 65.75 355 SER A CA 1
ATOM 2887 C C . SER A 1 355 ? 8.008 -14.967 -12.070 1.00 65.75 355 SER A C 1
ATOM 2889 O O . SER A 1 355 ? 8.945 -14.695 -12.836 1.00 65.75 355 SER A O 1
ATOM 2891 N N . PRO A 1 356 ? 7.937 -16.152 -11.430 1.00 56.66 356 PRO A N 1
ATOM 2892 C CA . PRO A 1 356 ? 8.959 -17.192 -11.552 1.00 56.66 356 PRO A CA 1
ATOM 2893 C C . PRO A 1 356 ? 9.165 -17.655 -13.001 1.00 56.66 356 PRO A C 1
ATOM 2895 O O . PRO A 1 356 ? 10.285 -18.017 -13.357 1.00 56.66 356 PRO A O 1
ATOM 2898 N N . ALA A 1 357 ? 8.150 -17.532 -13.865 1.00 47.09 357 ALA A N 1
ATOM 2899 C CA . ALA A 1 357 ? 8.257 -17.837 -15.295 1.00 47.09 357 ALA A CA 1
ATOM 2900 C C . ALA A 1 357 ? 9.293 -16.962 -16.031 1.00 47.09 357 ALA A C 1
ATOM 2902 O O . ALA A 1 357 ? 9.842 -17.363 -17.051 1.00 47.09 357 ALA A O 1
ATOM 2903 N N . SER A 1 358 ? 9.614 -15.776 -15.504 1.00 43.38 358 SER A N 1
ATOM 2904 C CA . SER A 1 358 ? 10.639 -14.898 -16.085 1.00 43.38 358 SER A CA 1
ATOM 2905 C C . SER A 1 358 ? 12.056 -15.178 -15.569 1.00 43.38 358 SER A C 1
ATOM 2907 O O . SER A 1 358 ? 13.030 -14.708 -16.166 1.00 43.38 358 SER A O 1
ATOM 2909 N N . ALA A 1 359 ? 12.192 -15.942 -14.479 1.00 39.22 359 ALA A N 1
ATOM 2910 C CA . ALA A 1 359 ? 13.482 -16.290 -13.887 1.00 39.22 359 ALA A CA 1
ATOM 2911 C C . ALA A 1 359 ? 14.146 -17.496 -14.574 1.00 39.22 359 ALA A C 1
ATOM 2913 O O . ALA A 1 359 ? 15.367 -17.617 -14.506 1.00 39.22 359 ALA A O 1
ATOM 2914 N N . SER A 1 360 ? 13.377 -18.347 -15.263 1.00 31.81 360 SER A N 1
ATOM 2915 C CA . SER A 1 360 ? 13.877 -19.548 -15.949 1.00 31.81 360 SER A CA 1
ATOM 2916 C C . SER A 1 360 ? 14.465 -19.295 -17.341 1.00 31.81 360 SER A C 1
ATOM 2918 O O . SER A 1 360 ? 15.060 -20.206 -17.909 1.00 31.81 360 SER A O 1
ATOM 2920 N N . CYS A 1 361 ? 14.385 -18.072 -17.879 1.00 30.92 361 CYS A N 1
ATOM 2921 C CA . CYS A 1 361 ? 15.104 -17.711 -19.102 1.00 30.92 361 CYS A CA 1
ATOM 2922 C C . CYS A 1 361 ? 16.572 -17.409 -18.754 1.00 30.92 361 CYS A C 1
ATOM 2924 O O . CYS A 1 361 ? 16.980 -16.255 -18.603 1.00 30.92 361 CYS A O 1
ATOM 2926 N N . HIS A 1 362 ? 17.322 -18.481 -18.496 1.00 32.81 362 HIS A N 1
ATOM 2927 C CA . HIS A 1 362 ? 18.775 -18.487 -18.559 1.00 32.81 362 HIS A CA 1
ATOM 2928 C C . HIS A 1 362 ? 19.183 -18.439 -20.031 1.00 32.81 362 HIS A C 1
ATOM 2930 O O . HIS A 1 362 ? 18.639 -19.179 -20.847 1.00 32.81 362 HIS A O 1
ATOM 2936 N N . ASP A 1 363 ? 20.137 -17.561 -20.335 1.00 32.56 363 ASP A N 1
ATOM 2937 C CA . ASP A 1 363 ? 20.788 -17.408 -21.631 1.00 32.56 363 ASP A CA 1
ATOM 2938 C C . ASP A 1 363 ? 21.194 -18.776 -22.203 1.00 32.56 363 ASP A C 1
ATOM 2940 O O . ASP A 1 363 ? 22.154 -19.417 -21.774 1.00 32.56 363 ASP A O 1
ATOM 2944 N N . SER A 1 364 ? 20.409 -19.271 -23.150 1.00 33.38 364 SER A N 1
ATOM 2945 C CA . SER A 1 364 ? 20.742 -20.401 -24.006 1.00 33.38 364 SER A CA 1
ATOM 2946 C C . SER A 1 364 ? 20.057 -20.141 -25.333 1.00 33.38 364 SER A C 1
ATOM 2948 O O . SER A 1 364 ? 18.856 -20.338 -25.490 1.00 33.38 364 SER A O 1
ATOM 2950 N N . ALA A 1 365 ? 20.838 -19.611 -26.271 1.00 31.52 365 ALA A N 1
ATOM 2951 C CA . ALA A 1 365 ? 20.478 -19.545 -27.672 1.00 31.52 365 ALA A CA 1
ATOM 2952 C C . ALA A 1 365 ? 20.237 -20.977 -28.173 1.00 31.52 365 ALA A C 1
ATOM 2954 O O . ALA A 1 365 ? 21.181 -21.721 -28.426 1.00 31.52 365 ALA A O 1
ATOM 2955 N N . SER A 1 366 ? 18.971 -21.368 -28.265 1.00 33.78 366 SER A N 1
ATOM 2956 C CA . SER A 1 366 ? 18.545 -22.570 -28.967 1.00 33.78 366 SER A CA 1
ATOM 2957 C C . SER A 1 366 ? 17.233 -22.250 -29.664 1.00 33.78 366 SER A C 1
ATOM 2959 O O . SER A 1 366 ? 16.197 -22.115 -29.018 1.00 33.78 366 SER A O 1
ATOM 2961 N N . ASP A 1 367 ? 17.319 -22.084 -30.982 1.00 32.12 367 ASP A N 1
ATOM 2962 C CA . ASP A 1 367 ? 16.184 -22.100 -31.899 1.00 32.12 367 ASP A CA 1
ATOM 2963 C C . ASP A 1 367 ? 15.447 -23.434 -31.745 1.00 32.12 367 ASP A C 1
ATOM 2965 O O . ASP A 1 367 ? 15.946 -24.488 -32.140 1.00 32.12 367 ASP A O 1
ATOM 2969 N N . SER A 1 368 ? 14.253 -23.387 -31.170 1.00 35.97 368 SER A N 1
ATOM 2970 C CA . SER A 1 368 ? 13.244 -24.428 -31.333 1.00 35.97 368 SER A CA 1
ATOM 2971 C C . SER A 1 368 ? 11.877 -23.770 -31.216 1.00 35.97 368 SER A C 1
ATOM 2973 O O . SER A 1 368 ? 11.425 -23.436 -30.120 1.00 35.97 368 SER A O 1
ATOM 2975 N N . GLU A 1 369 ? 11.261 -23.537 -32.372 1.00 31.94 369 GLU A N 1
ATOM 2976 C CA . GLU A 1 369 ? 9.839 -23.248 -32.491 1.00 31.94 369 GLU A CA 1
ATOM 2977 C C . GLU A 1 369 ? 9.063 -24.515 -32.127 1.00 31.94 369 GLU A C 1
ATOM 2979 O O . GLU A 1 369 ? 8.989 -25.442 -32.927 1.00 31.94 369 GLU A O 1
ATOM 2984 N N . GLU A 1 370 ? 8.490 -24.567 -30.928 1.00 38.22 370 GLU A N 1
ATOM 2985 C CA . GLU A 1 370 ? 7.380 -25.474 -30.642 1.00 38.22 370 GLU A CA 1
ATOM 2986 C C . GLU A 1 370 ? 6.285 -24.696 -29.907 1.00 38.22 370 GLU A C 1
ATOM 2988 O O . GLU A 1 370 ? 6.395 -24.331 -28.735 1.00 38.22 370 GLU A O 1
ATOM 2993 N N . GLU A 1 371 ? 5.231 -24.396 -30.665 1.00 34.03 371 GLU A N 1
ATOM 2994 C CA . GLU A 1 371 ? 3.910 -24.062 -30.158 1.00 34.03 371 GLU A CA 1
ATOM 2995 C C . GLU A 1 371 ? 3.367 -25.266 -29.382 1.00 34.03 371 GLU A C 1
ATOM 2997 O O . GLU A 1 371 ? 3.053 -26.309 -29.953 1.00 34.03 371 GLU A O 1
ATOM 3002 N N . SER A 1 372 ? 3.210 -25.118 -28.073 1.00 36.31 372 SER A N 1
ATOM 3003 C CA . SER A 1 372 ? 2.325 -25.980 -27.296 1.00 36.31 372 SER A CA 1
ATOM 3004 C C . SER A 1 372 ? 1.582 -25.125 -26.278 1.00 36.31 372 SER A C 1
ATOM 3006 O O . SER A 1 372 ? 2.061 -24.849 -25.176 1.00 36.31 372 SER A O 1
ATOM 3008 N N . GLU A 1 373 ? 0.412 -24.658 -26.710 1.00 35.06 373 GLU A N 1
ATOM 3009 C CA . GLU A 1 373 ? -0.670 -24.213 -25.845 1.00 35.06 373 GLU A CA 1
ATOM 3010 C C . GLU A 1 373 ? -1.125 -25.405 -24.995 1.00 35.06 373 GLU A C 1
ATOM 3012 O O . GLU A 1 373 ? -1.685 -26.347 -25.535 1.00 35.06 373 GLU A O 1
ATOM 3017 N N . GLU A 1 374 ? -0.825 -25.385 -23.696 1.00 34.56 374 GLU A N 1
ATOM 3018 C CA . GLU A 1 374 ? -1.600 -25.975 -22.589 1.00 34.56 374 GLU A CA 1
ATOM 3019 C C . GLU A 1 374 ? -0.723 -25.921 -21.327 1.00 34.56 374 GLU A C 1
ATOM 3021 O O . GLU A 1 374 ? 0.032 -26.838 -21.021 1.00 34.56 374 GLU A O 1
ATOM 3026 N N . ALA A 1 375 ? -0.774 -24.804 -20.596 1.00 36.81 375 ALA A N 1
ATOM 3027 C CA . ALA A 1 375 ? -0.123 -24.688 -19.292 1.00 36.81 375 ALA A CA 1
ATOM 3028 C C . ALA A 1 375 ? -1.169 -24.340 -18.230 1.00 36.81 375 ALA A C 1
ATOM 3030 O O . ALA A 1 375 ? -1.577 -23.190 -18.073 1.00 36.81 375 ALA A O 1
ATOM 3031 N N . ASP A 1 376 ? -1.629 -25.409 -17.584 1.00 37.41 376 ASP A N 1
ATOM 3032 C CA . ASP A 1 376 ? -2.128 -25.535 -16.218 1.00 37.41 376 ASP A CA 1
ATOM 3033 C C . ASP A 1 376 ? -2.651 -24.270 -15.527 1.00 37.41 376 ASP A C 1
ATOM 3035 O O . ASP A 1 376 ? -1.908 -23.383 -15.098 1.00 37.41 376 ASP A O 1
ATOM 3039 N N . LYS A 1 377 ? -3.970 -24.267 -15.284 1.00 39.81 377 LYS A N 1
ATOM 3040 C CA . LYS A 1 377 ? -4.592 -23.413 -14.266 1.00 39.81 377 LYS A CA 1
ATOM 3041 C C . LYS A 1 377 ? -3.797 -23.554 -12.959 1.00 39.81 377 LYS A C 1
ATOM 3043 O O . LYS A 1 377 ? -3.729 -24.667 -12.433 1.00 39.81 377 LYS A O 1
ATOM 3048 N N . PRO A 1 378 ? -3.250 -22.465 -12.389 1.00 42.03 378 PRO A N 1
ATOM 3049 C CA . PRO A 1 378 ? -2.581 -22.545 -11.104 1.00 42.03 378 PRO A CA 1
ATOM 3050 C C . PRO A 1 378 ? -3.603 -23.011 -10.067 1.00 42.03 378 PRO A C 1
ATOM 3052 O O . PRO A 1 378 ? -4.622 -22.353 -9.848 1.00 42.03 378 PRO A O 1
ATOM 3055 N N . SER A 1 379 ? -3.339 -24.168 -9.459 1.00 37.88 379 SER A N 1
ATOM 3056 C CA . SER A 1 379 ? -4.129 -24.718 -8.362 1.00 37.88 379 SER A CA 1
ATOM 3057 C C . SER A 1 379 ? -4.289 -23.648 -7.283 1.00 37.88 379 SER A C 1
ATOM 3059 O O . SER A 1 379 ? -3.300 -23.201 -6.693 1.00 37.88 379 SER A O 1
ATOM 3061 N N . SER A 1 380 ? -5.525 -23.209 -7.052 1.00 40.84 380 SER A N 1
ATOM 3062 C CA . SER A 1 380 ? -5.866 -22.332 -5.938 1.00 40.84 380 SER A CA 1
ATOM 3063 C C . SER A 1 380 ? -5.402 -22.988 -4.630 1.00 40.84 380 SER A C 1
ATOM 3065 O O . SER A 1 380 ? -5.673 -24.179 -4.451 1.00 40.84 380 SER A O 1
ATOM 3067 N N . PRO A 1 381 ? -4.721 -22.270 -3.717 1.00 48.03 381 PRO A N 1
ATOM 3068 C CA . PRO A 1 381 ? -4.502 -22.752 -2.359 1.00 48.03 381 PRO A CA 1
ATOM 3069 C C . PRO A 1 381 ? -5.805 -23.311 -1.770 1.00 48.03 381 PRO A C 1
ATOM 3071 O O . PRO A 1 381 ? -6.870 -22.747 -2.026 1.00 48.03 381 PRO A O 1
ATOM 3074 N N . GLU A 1 382 ? -5.719 -24.382 -0.972 1.00 52.12 382 GLU A N 1
ATOM 3075 C CA . GLU A 1 382 ? -6.871 -25.095 -0.377 1.00 52.12 382 GLU A CA 1
ATOM 3076 C C . GLU A 1 382 ? -7.869 -24.176 0.368 1.00 52.12 382 GLU A C 1
ATOM 3078 O O . GLU A 1 382 ? -9.025 -24.544 0.554 1.00 52.12 382 GLU A O 1
ATOM 3083 N N . ASP A 1 383 ? -7.462 -22.950 0.715 1.00 64.19 383 ASP A N 1
ATOM 3084 C CA . ASP A 1 383 ? -8.278 -21.915 1.361 1.00 64.19 383 ASP A CA 1
ATOM 3085 C C . ASP A 1 383 ? -9.148 -21.059 0.403 1.00 64.19 383 ASP A C 1
ATOM 3087 O O . ASP A 1 383 ? -9.762 -20.087 0.851 1.00 64.19 383 ASP A O 1
ATOM 3091 N N . GLY A 1 384 ? -9.186 -21.344 -0.907 1.00 71.94 384 GLY A N 1
ATOM 3092 C CA . GLY A 1 384 ? -9.977 -20.565 -1.884 1.00 71.94 384 GLY A CA 1
ATOM 3093 C C . GLY A 1 384 ? -9.478 -19.125 -2.083 1.00 71.94 384 GLY A C 1
ATOM 3094 O O . GLY A 1 384 ? -10.226 -18.233 -2.475 1.00 71.94 384 GLY A O 1
ATOM 3095 N N . ARG A 1 385 ? -8.210 -18.865 -1.748 1.00 83.56 385 ARG A N 1
ATOM 3096 C CA . ARG A 1 385 ? -7.560 -17.562 -1.944 1.00 83.56 385 ARG A CA 1
ATOM 3097 C C . ARG A 1 385 ? -6.760 -17.567 -3.232 1.00 83.56 385 ARG A C 1
ATOM 3099 O O . ARG A 1 385 ? -6.186 -18.584 -3.600 1.00 83.56 385 ARG A O 1
ATOM 3106 N N . LEU A 1 386 ? -6.664 -16.422 -3.891 1.00 87.06 386 LEU A N 1
ATOM 3107 C CA . LEU A 1 386 ? -5.861 -16.304 -5.107 1.00 87.06 386 LEU A CA 1
ATOM 3108 C C . LEU A 1 386 ? -4.355 -16.360 -4.809 1.00 87.06 386 LEU A C 1
ATOM 3110 O O . LEU A 1 386 ? -3.912 -16.111 -3.686 1.00 87.06 386 LEU A O 1
ATOM 3114 N N . SER A 1 387 ? -3.552 -16.686 -5.826 1.00 90.56 387 SER A N 1
ATOM 3115 C CA . SER A 1 387 ? -2.090 -16.703 -5.720 1.00 90.56 387 SER A CA 1
ATOM 3116 C C . SER A 1 387 ? -1.483 -15.340 -6.069 1.00 90.56 387 SER A C 1
ATOM 3118 O O . SER A 1 387 ? -1.987 -14.606 -6.921 1.00 90.56 387 SER A O 1
ATOM 3120 N N . VAL A 1 388 ? -0.357 -15.002 -5.432 1.00 91.06 388 VAL A N 1
ATOM 3121 C CA . VAL A 1 388 ? 0.370 -13.749 -5.710 1.00 91.06 388 VAL A CA 1
ATOM 3122 C C . VAL A 1 388 ? 0.889 -13.714 -7.154 1.00 91.06 388 VAL A C 1
ATOM 3124 O O . VAL A 1 388 ? 0.882 -12.652 -7.773 1.00 91.06 388 VAL A O 1
ATOM 3127 N N . SER A 1 389 ? 1.316 -14.861 -7.703 1.00 91.31 389 SER A N 1
ATOM 3128 C CA . SER A 1 389 ? 1.805 -14.954 -9.088 1.00 91.31 389 SER A CA 1
ATOM 3129 C C . SER A 1 389 ? 0.707 -14.592 -10.083 1.00 91.31 389 SER A C 1
ATOM 3131 O O . SER A 1 389 ? 0.929 -13.750 -10.949 1.00 91.31 389 SER A O 1
ATOM 3133 N N . TYR A 1 390 ? -0.494 -15.151 -9.895 1.00 92.12 390 TYR A N 1
ATOM 3134 C CA . TYR A 1 390 ? -1.650 -14.861 -10.741 1.00 92.12 390 TYR A CA 1
ATOM 3135 C C . TYR A 1 390 ? -1.990 -13.367 -10.725 1.00 92.12 390 TYR A C 1
ATOM 3137 O O . TYR A 1 390 ? -2.057 -12.730 -11.771 1.00 92.12 390 TYR A O 1
ATOM 3145 N N . ILE A 1 391 ? -2.108 -12.772 -9.534 1.00 94.06 391 ILE A N 1
ATOM 3146 C CA . ILE A 1 391 ? -2.391 -11.338 -9.402 1.00 94.06 391 ILE A CA 1
ATOM 3147 C C . ILE A 1 391 ? -1.298 -10.464 -10.023 1.00 94.06 391 ILE A C 1
ATOM 3149 O O . ILE A 1 391 ? -1.601 -9.443 -10.632 1.00 94.06 391 ILE A O 1
ATOM 3153 N N . THR A 1 392 ? -0.032 -10.860 -9.906 1.00 93.38 392 THR A N 1
ATOM 3154 C CA . THR A 1 392 ? 1.088 -10.126 -10.511 1.00 93.38 392 THR A CA 1
ATOM 3155 C C . THR A 1 392 ? 0.988 -10.116 -12.036 1.00 93.38 392 THR A C 1
ATOM 3157 O O . THR A 1 392 ? 1.168 -9.069 -12.656 1.00 93.38 392 THR A O 1
ATOM 3160 N N . GLU A 1 393 ? 0.667 -11.256 -12.645 1.00 93.25 393 GLU A N 1
ATOM 3161 C CA . GLU A 1 393 ? 0.464 -11.358 -14.093 1.00 93.25 393 GLU A CA 1
ATOM 3162 C C . GLU A 1 393 ? -0.745 -10.544 -14.556 1.00 93.25 393 GLU A C 1
ATOM 3164 O O . GLU A 1 393 ? -0.652 -9.819 -15.547 1.00 93.25 393 GLU A O 1
ATOM 3169 N N . GLU A 1 394 ? -1.848 -10.583 -13.809 1.00 94.94 394 GLU A N 1
ATOM 3170 C CA . GLU A 1 394 ? -3.028 -9.771 -14.105 1.00 94.94 394 GLU A CA 1
ATOM 3171 C C . GLU A 1 394 ? -2.744 -8.265 -13.995 1.00 94.94 394 GLU A C 1
ATOM 3173 O O . GLU A 1 394 ? -3.181 -7.500 -14.854 1.00 94.94 394 GLU A O 1
ATOM 3178 N N . CYS A 1 395 ? -1.948 -7.818 -13.016 1.00 96.19 395 CYS A N 1
ATOM 3179 C CA . CYS A 1 395 ? -1.496 -6.425 -12.937 1.00 96.19 395 CYS A CA 1
ATOM 3180 C C . CYS A 1 395 ? -0.730 -5.996 -14.198 1.00 96.19 395 CYS A C 1
ATOM 3182 O O . CYS A 1 395 ? -0.997 -4.927 -14.751 1.00 96.19 395 CYS A O 1
ATOM 3184 N N . LEU A 1 396 ? 0.204 -6.825 -14.678 1.00 95.00 396 LEU A N 1
ATOM 3185 C CA . LEU A 1 396 ? 0.985 -6.525 -15.883 1.00 95.00 396 LEU A CA 1
ATOM 3186 C C . LEU A 1 396 ? 0.105 -6.498 -17.142 1.00 95.00 396 LEU A C 1
ATOM 3188 O O . LEU A 1 396 ? 0.242 -5.586 -17.957 1.00 95.00 396 LEU A O 1
ATOM 3192 N N . LYS A 1 397 ? -0.842 -7.437 -17.279 1.00 94.94 397 LYS A N 1
ATOM 3193 C CA . LYS A 1 397 ? -1.826 -7.430 -18.377 1.00 94.94 397 LYS A CA 1
ATOM 3194 C C . LYS A 1 397 ? -2.707 -6.182 -18.338 1.00 94.94 397 LYS A C 1
ATOM 3196 O O . LYS A 1 397 ? -2.940 -5.569 -19.378 1.00 94.94 397 LYS A O 1
ATOM 3201 N N . LYS A 1 398 ? -3.172 -5.781 -17.149 1.00 95.12 398 LYS A N 1
ATOM 3202 C CA . LYS A 1 398 ? -4.010 -4.589 -16.966 1.00 95.12 398 LYS A CA 1
ATOM 3203 C C . LYS A 1 398 ? -3.275 -3.308 -17.329 1.00 95.12 398 LYS A C 1
ATOM 3205 O O . LYS A 1 398 ? -3.826 -2.502 -18.076 1.00 95.12 398 LYS A O 1
ATOM 3210 N N . LEU A 1 399 ? -2.025 -3.148 -16.889 1.00 94.44 399 LEU A N 1
ATOM 3211 C CA . LEU A 1 399 ? -1.168 -2.020 -17.279 1.00 94.44 399 LEU A CA 1
ATOM 3212 C C . LEU A 1 399 ? -1.008 -1.888 -18.801 1.00 94.44 399 LEU A C 1
ATOM 3214 O O . LEU A 1 399 ? -0.939 -0.771 -19.308 1.00 94.44 399 LEU A O 1
ATOM 3218 N N . ASP A 1 400 ? -0.987 -3.009 -19.525 1.00 94.75 400 ASP A N 1
ATOM 3219 C CA . ASP A 1 400 ? -0.855 -3.035 -20.984 1.00 94.75 400 ASP A CA 1
ATOM 3220 C C . ASP A 1 400 ? -2.197 -2.895 -21.736 1.00 94.75 400 ASP A C 1
ATOM 3222 O O . ASP A 1 400 ? -2.245 -2.945 -22.967 1.00 94.75 400 ASP A O 1
ATOM 3226 N N . THR A 1 401 ? -3.321 -2.679 -21.043 1.00 94.88 401 THR A N 1
ATOM 3227 C CA . THR A 1 401 ? -4.609 -2.429 -21.712 1.00 94.88 401 THR A CA 1
ATOM 3228 C C . THR A 1 401 ? -4.584 -1.124 -22.513 1.00 94.88 401 THR A C 1
ATOM 3230 O O . THR A 1 401 ? -3.863 -0.168 -22.207 1.00 94.88 401 THR A O 1
ATOM 3233 N N . LYS A 1 402 ? -5.427 -1.049 -23.554 1.00 94.44 402 LYS A N 1
ATOM 3234 C CA . LYS A 1 402 ? -5.559 0.149 -24.402 1.00 94.44 402 LYS A CA 1
ATOM 3235 C C . LYS A 1 402 ? -5.932 1.391 -23.590 1.00 94.44 402 LYS A C 1
ATOM 3237 O O . LYS A 1 402 ? -5.411 2.469 -23.855 1.00 94.44 402 LYS A O 1
ATOM 3242 N N . GLN A 1 403 ? -6.829 1.247 -22.618 1.00 92.88 403 GLN A N 1
ATOM 3243 C CA . GLN A 1 403 ? -7.299 2.363 -21.803 1.00 92.88 403 GLN A CA 1
ATOM 3244 C C . GLN A 1 403 ? -6.195 2.906 -20.897 1.00 92.88 403 GLN A C 1
ATOM 3246 O O . GLN A 1 403 ? -5.947 4.109 -20.908 1.00 92.88 403 GLN A O 1
ATOM 3251 N N . GLN A 1 404 ? -5.492 2.021 -20.185 1.00 94.62 404 GLN A N 1
ATOM 3252 C CA . GLN A 1 404 ? -4.341 2.390 -19.362 1.00 94.62 404 GLN A CA 1
ATOM 3253 C C . GLN A 1 404 ? -3.264 3.076 -20.203 1.00 94.62 404 GLN A C 1
ATOM 3255 O O . GLN A 1 404 ? -2.844 4.190 -19.895 1.00 94.62 404 GLN A O 1
ATOM 3260 N N . THR A 1 405 ? -2.905 2.467 -21.334 1.00 94.81 405 THR A N 1
ATOM 3261 C CA . THR A 1 405 ? -1.917 3.020 -22.264 1.00 94.81 405 THR A CA 1
ATOM 3262 C C . THR A 1 405 ? -2.313 4.415 -22.750 1.00 94.81 405 THR A C 1
ATOM 3264 O O . THR A 1 405 ? -1.515 5.342 -22.654 1.00 94.81 405 THR A O 1
ATOM 3267 N N . ASN A 1 406 ? -3.549 4.603 -23.220 1.00 94.75 406 ASN A N 1
ATOM 3268 C CA . ASN A 1 406 ? -4.013 5.899 -23.714 1.00 94.75 406 ASN A CA 1
ATOM 3269 C C . ASN A 1 406 ? -4.011 6.976 -22.622 1.00 94.75 406 ASN A C 1
ATOM 3271 O O . ASN A 1 406 ? -3.615 8.106 -22.891 1.00 94.75 406 ASN A O 1
ATOM 3275 N N . THR A 1 407 ? -4.411 6.642 -21.393 1.00 94.75 407 THR A N 1
ATOM 3276 C CA . THR A 1 407 ? -4.363 7.580 -20.260 1.00 94.75 407 THR A CA 1
ATOM 3277 C C . THR A 1 407 ? -2.932 8.035 -19.974 1.00 94.75 407 THR A C 1
ATOM 3279 O O . THR A 1 407 ? -2.675 9.231 -19.837 1.00 94.75 407 THR A O 1
ATOM 3282 N N . LEU A 1 408 ? -1.986 7.093 -19.934 1.00 95.19 408 LEU A N 1
ATOM 3283 C CA . LEU A 1 408 ? -0.571 7.375 -19.687 1.00 95.19 408 LEU A CA 1
ATOM 3284 C C . LEU A 1 408 ? 0.070 8.180 -20.825 1.00 95.19 408 LEU A C 1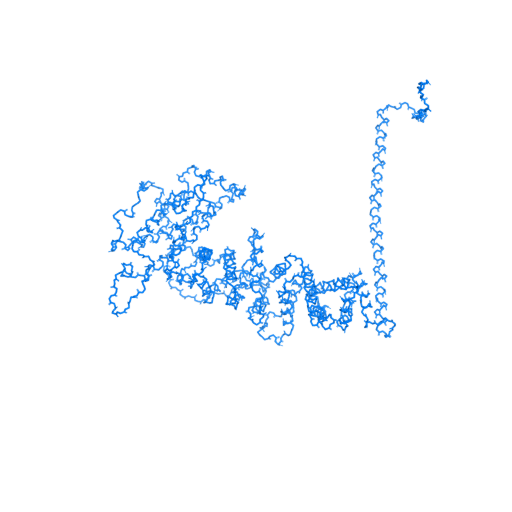
ATOM 3286 O O . LEU A 1 408 ? 0.822 9.119 -20.571 1.00 95.19 408 LEU A O 1
ATOM 3290 N N . LEU A 1 409 ? -0.268 7.871 -22.076 1.00 94.94 409 LEU A N 1
ATOM 3291 C CA . LEU A 1 409 ? 0.186 8.641 -23.234 1.00 94.94 409 LEU A CA 1
ATOM 3292 C C . LEU A 1 409 ? -0.379 10.067 -23.223 1.00 94.94 409 LEU A C 1
ATOM 3294 O O . LEU A 1 409 ? 0.367 11.020 -23.440 1.00 94.94 409 LEU A O 1
ATOM 3298 N N . ASN A 1 410 ? -1.658 10.238 -22.878 1.00 93.25 410 ASN A N 1
ATOM 3299 C CA . ASN A 1 410 ? -2.293 11.553 -22.774 1.00 93.25 410 ASN A CA 1
ATOM 3300 C C . ASN A 1 410 ? -1.636 12.452 -21.718 1.00 93.25 410 ASN A C 1
ATOM 3302 O O . ASN A 1 410 ? -1.606 13.664 -21.908 1.00 93.25 410 ASN A O 1
ATOM 3306 N N . LEU A 1 411 ? -1.097 11.894 -20.628 1.00 93.31 411 LEU A N 1
ATOM 3307 C CA . LEU A 1 411 ? -0.324 12.665 -19.644 1.00 93.31 411 LEU A CA 1
ATOM 3308 C C . LEU A 1 411 ? 0.944 13.268 -20.258 1.00 93.31 411 LEU A C 1
ATOM 3310 O O . LEU A 1 411 ? 1.270 14.422 -20.003 1.00 93.31 411 LEU A O 1
ATOM 3314 N N . VAL A 1 412 ? 1.641 12.490 -21.084 1.00 93.31 412 VAL A N 1
ATOM 3315 C CA . VAL A 1 412 ? 2.923 12.862 -21.699 1.00 93.31 412 VAL A CA 1
ATOM 3316 C C . VAL A 1 412 ? 2.740 13.769 -22.921 1.00 93.31 412 VAL A C 1
ATOM 3318 O O . VAL A 1 412 ? 3.610 14.577 -23.237 1.00 93.31 412 VAL A O 1
ATOM 3321 N N . TRP A 1 413 ? 1.620 13.634 -23.633 1.00 92.12 413 TRP A N 1
ATOM 3322 C CA . TRP A 1 413 ? 1.338 14.400 -24.851 1.00 92.12 413 TRP A CA 1
ATOM 3323 C C . TRP A 1 413 ? 0.790 15.805 -24.598 1.00 92.12 413 TRP A C 1
ATOM 3325 O O . TRP A 1 413 ? 0.712 16.595 -25.538 1.00 92.12 413 TRP A O 1
ATOM 3335 N N . ARG A 1 414 ? 0.431 16.137 -23.355 1.00 90.12 414 ARG A N 1
ATOM 3336 C CA . ARG A 1 414 ? 0.005 17.489 -22.977 1.00 90.12 414 ARG A CA 1
ATOM 3337 C C . ARG A 1 414 ? 1.144 18.493 -23.127 1.00 90.12 414 ARG A C 1
ATOM 3339 O O . ARG A 1 414 ? 2.278 18.237 -22.733 1.00 90.12 414 ARG A O 1
ATOM 3346 N N . ASP A 1 415 ? 0.810 19.689 -23.601 1.00 86.81 415 ASP A N 1
ATOM 3347 C CA . ASP A 1 415 ? 1.751 20.814 -23.626 1.00 86.81 415 ASP A CA 1
ATOM 3348 C C . ASP A 1 415 ? 2.123 21.320 -22.231 1.00 86.81 415 ASP A C 1
ATOM 3350 O O . ASP A 1 415 ? 3.227 21.820 -22.041 1.00 86.81 415 ASP A O 1
ATOM 3354 N N . SER A 1 416 ? 1.242 21.115 -21.248 1.00 88.12 416 SER A N 1
ATOM 3355 C CA . SER A 1 416 ? 1.458 21.425 -19.832 1.00 88.12 416 SER A CA 1
ATOM 3356 C C . SER A 1 416 ? 2.229 20.348 -19.058 1.00 88.12 416 SER A C 1
ATOM 3358 O O . SER A 1 416 ? 2.412 20.503 -17.851 1.00 88.12 416 SER A O 1
ATOM 3360 N N . ALA A 1 417 ? 2.658 19.251 -19.700 1.00 90.31 417 ALA A N 1
ATOM 3361 C CA . ALA A 1 417 ? 3.314 18.142 -19.010 1.00 90.31 417 ALA A CA 1
ATOM 3362 C C . ALA A 1 417 ? 4.594 18.608 -18.292 1.00 90.31 417 ALA A C 1
ATOM 3364 O O . ALA A 1 417 ? 5.539 19.094 -18.917 1.00 90.31 417 ALA A O 1
ATOM 3365 N N . SER A 1 418 ? 4.622 18.454 -16.968 1.00 91.94 418 SER A N 1
ATOM 3366 C CA . SER A 1 418 ? 5.756 18.851 -16.132 1.00 91.94 418 SER A CA 1
ATOM 3367 C C . SER A 1 418 ? 6.922 17.863 -16.244 1.00 91.94 418 SER A C 1
ATOM 3369 O O . SER A 1 418 ? 6.735 16.701 -16.605 1.00 91.94 418 SER A O 1
ATOM 3371 N N . GLU A 1 419 ? 8.133 18.291 -15.867 1.00 92.81 419 GLU A N 1
ATOM 3372 C CA . GLU A 1 419 ? 9.306 17.404 -15.736 1.00 92.81 419 GLU A CA 1
ATOM 3373 C C . GLU A 1 419 ? 9.012 16.180 -14.851 1.00 92.81 419 GLU A C 1
ATOM 3375 O O . GLU A 1 419 ? 9.482 15.071 -15.121 1.00 92.81 419 GLU A O 1
ATOM 3380 N N . GLU A 1 420 ? 8.176 16.358 -13.826 1.00 94.12 420 GLU A N 1
ATOM 3381 C CA . GLU A 1 420 ? 7.754 15.270 -12.954 1.00 94.12 420 GLU A CA 1
ATOM 3382 C C . GLU A 1 420 ? 7.024 14.160 -13.727 1.00 94.12 420 GLU A C 1
ATOM 3384 O O . GLU A 1 420 ? 7.352 12.987 -13.572 1.00 94.12 420 GLU A O 1
ATOM 3389 N N . VAL A 1 421 ? 6.108 14.505 -14.636 1.00 95.25 421 VAL A N 1
ATOM 3390 C CA . VAL A 1 421 ? 5.390 13.506 -15.446 1.00 95.25 421 VAL A CA 1
ATOM 3391 C C . VAL A 1 421 ? 6.371 12.654 -16.254 1.00 95.25 421 VAL A C 1
ATOM 3393 O O . VAL A 1 421 ? 6.267 11.427 -16.254 1.00 95.25 421 VAL A O 1
ATOM 3396 N N . PHE A 1 422 ? 7.356 13.277 -16.910 1.00 94.94 422 PHE A N 1
ATOM 3397 C CA . PHE A 1 422 ? 8.349 12.555 -17.712 1.00 94.94 422 PHE A CA 1
ATOM 3398 C C . PHE A 1 422 ? 9.252 11.658 -16.856 1.00 94.94 422 PHE A C 1
ATOM 3400 O O . PHE A 1 422 ? 9.506 10.513 -17.231 1.00 94.94 422 PHE A O 1
ATOM 3407 N N . THR A 1 423 ? 9.718 12.141 -15.703 1.00 94.94 423 THR A N 1
ATOM 3408 C CA . THR A 1 423 ? 10.601 11.376 -14.803 1.00 94.94 423 THR A CA 1
ATOM 3409 C C . THR A 1 423 ? 9.882 10.202 -14.133 1.00 94.94 423 THR A C 1
ATOM 3411 O O . THR A 1 423 ? 10.424 9.090 -14.078 1.00 94.94 423 THR A O 1
ATOM 3414 N N . THR A 1 424 ? 8.635 10.392 -13.695 1.00 96.12 424 THR A N 1
ATOM 3415 C CA . THR A 1 424 ? 7.812 9.311 -13.142 1.00 96.12 424 THR A CA 1
ATOM 3416 C C . THR A 1 424 ? 7.435 8.298 -14.224 1.00 96.12 424 THR A C 1
ATOM 3418 O O . THR A 1 424 ? 7.587 7.095 -14.006 1.00 96.12 424 THR A O 1
ATOM 3421 N N . MET A 1 425 ? 7.040 8.752 -15.421 1.00 96.69 425 MET A N 1
ATOM 3422 C CA . MET A 1 425 ? 6.768 7.867 -16.562 1.00 96.69 425 MET A CA 1
ATOM 3423 C C . MET A 1 425 ? 7.997 7.036 -16.932 1.00 96.69 425 MET A C 1
ATOM 3425 O O . MET A 1 425 ? 7.894 5.828 -17.160 1.00 96.69 425 MET A O 1
ATOM 3429 N N . ALA A 1 426 ? 9.174 7.667 -16.949 1.00 97.00 426 ALA A N 1
ATOM 3430 C CA . ALA A 1 426 ? 10.416 6.977 -17.244 1.00 97.00 426 ALA A CA 1
ATOM 3431 C C . ALA A 1 426 ? 10.743 5.909 -16.201 1.00 97.00 426 ALA A C 1
ATOM 3433 O O . ALA A 1 426 ? 11.179 4.818 -16.560 1.00 97.00 426 ALA A O 1
ATOM 3434 N N . SER A 1 427 ? 10.460 6.185 -14.929 1.00 95.94 427 SER A N 1
ATOM 3435 C CA . SER A 1 427 ? 10.613 5.214 -13.846 1.00 95.94 427 SER A CA 1
ATOM 3436 C C . SER A 1 427 ? 9.666 4.021 -13.994 1.00 95.94 427 SER A C 1
ATOM 3438 O O . SER A 1 427 ? 10.106 2.884 -13.850 1.00 95.94 427 SER A O 1
ATOM 3440 N N . VAL A 1 428 ? 8.390 4.251 -14.330 1.00 96.81 428 VAL A N 1
ATOM 3441 C CA . VAL A 1 428 ? 7.416 3.174 -14.592 1.00 96.81 428 VAL A CA 1
ATOM 3442 C C . VAL A 1 428 ? 7.897 2.291 -15.744 1.00 96.81 428 VAL A C 1
ATOM 3444 O O . VAL A 1 428 ? 8.015 1.076 -15.589 1.00 96.81 428 VAL A O 1
ATOM 3447 N N . CYS A 1 429 ? 8.252 2.902 -16.875 1.00 97.38 429 CYS A N 1
ATOM 3448 C CA . CYS A 1 429 ? 8.726 2.184 -18.056 1.00 97.38 429 CYS A CA 1
ATOM 3449 C C . CYS A 1 429 ? 10.029 1.418 -17.782 1.00 97.38 429 CYS A C 1
ATOM 3451 O O . CYS A 1 429 ? 10.153 0.256 -18.159 1.00 97.38 429 CYS A O 1
ATOM 3453 N N . HIS A 1 430 ? 10.980 2.031 -17.074 1.00 96.25 430 HIS A N 1
ATOM 3454 C CA . HIS A 1 430 ? 12.222 1.379 -16.665 1.00 96.25 430 HIS A CA 1
ATOM 3455 C C . HIS A 1 430 ? 11.959 0.151 -15.783 1.00 96.25 430 HIS A C 1
ATOM 3457 O O . HIS A 1 430 ? 12.560 -0.897 -16.012 1.00 96.25 430 HIS A O 1
ATOM 3463 N N . THR A 1 431 ? 11.026 0.227 -14.830 1.00 95.56 431 THR A N 1
ATOM 3464 C CA . THR A 1 431 ? 10.647 -0.924 -13.994 1.00 95.56 431 THR A CA 1
ATOM 3465 C C . THR A 1 431 ? 10.023 -2.049 -14.825 1.00 95.56 431 THR A C 1
ATOM 3467 O O . THR A 1 431 ? 10.401 -3.209 -14.648 1.00 95.56 431 THR A O 1
ATOM 3470 N N . LEU A 1 432 ? 9.147 -1.739 -15.791 1.00 95.75 432 LEU A N 1
ATOM 3471 C CA . LEU A 1 432 ? 8.610 -2.746 -16.721 1.00 95.75 432 LEU A CA 1
ATOM 3472 C C . LEU A 1 432 ? 9.733 -3.460 -17.490 1.00 95.75 432 LEU A C 1
ATOM 3474 O O . LEU A 1 432 ? 9.744 -4.688 -17.579 1.00 95.75 432 LEU A O 1
ATOM 3478 N N . MET A 1 433 ? 10.703 -2.703 -18.004 1.00 95.44 433 MET A N 1
ATOM 3479 C CA . MET A 1 433 ? 11.791 -3.243 -18.823 1.00 95.44 433 MET A CA 1
ATOM 3480 C C . MET A 1 433 ? 12.831 -4.025 -18.015 1.00 95.44 433 MET A C 1
ATOM 3482 O O . MET A 1 433 ? 13.308 -5.062 -18.468 1.00 95.44 433 MET A O 1
ATOM 3486 N N . VAL A 1 434 ? 13.194 -3.548 -16.823 1.00 93.38 434 VAL A N 1
ATOM 3487 C CA . VAL A 1 434 ? 14.323 -4.087 -16.048 1.00 93.38 434 VAL A CA 1
ATOM 3488 C C . VAL A 1 434 ? 13.888 -5.121 -15.013 1.00 93.38 434 VAL A C 1
ATOM 3490 O O . VAL A 1 434 ? 14.513 -6.178 -14.907 1.00 93.38 434 VAL A O 1
ATOM 3493 N N . GLN A 1 435 ? 12.833 -4.837 -14.245 1.00 91.81 435 GLN A N 1
ATOM 3494 C CA . GLN A 1 435 ? 12.350 -5.729 -13.185 1.00 91.81 435 GLN A CA 1
ATOM 3495 C C . GLN A 1 435 ? 11.443 -6.818 -13.755 1.00 91.81 435 GLN A C 1
ATOM 3497 O O . GLN A 1 435 ? 11.660 -7.996 -13.477 1.00 91.81 435 GLN A O 1
ATOM 3502 N N . HIS A 1 436 ? 10.480 -6.437 -14.596 1.00 92.12 436 HIS A N 1
ATOM 3503 C CA . HIS A 1 436 ? 9.530 -7.371 -15.212 1.00 92.12 436 HIS A CA 1
ATOM 3504 C C . HIS A 1 436 ? 9.975 -7.893 -16.585 1.00 92.12 436 HIS A C 1
ATOM 3506 O O . HIS A 1 436 ? 9.251 -8.668 -17.204 1.00 92.12 436 HIS A O 1
ATOM 3512 N N . ARG A 1 437 ? 11.177 -7.508 -17.045 1.00 92.75 437 ARG A N 1
ATOM 3513 C CA . ARG A 1 437 ? 11.811 -7.989 -18.288 1.00 92.75 437 ARG A CA 1
ATOM 3514 C C . ARG A 1 437 ? 10.920 -7.839 -19.531 1.00 92.75 437 ARG A C 1
ATOM 3516 O O . ARG A 1 437 ? 11.000 -8.640 -20.460 1.00 92.75 437 ARG A O 1
ATOM 3523 N N . MET A 1 438 ? 10.062 -6.818 -19.561 1.00 92.50 438 MET A N 1
ATOM 3524 C CA . MET A 1 438 ? 9.156 -6.588 -20.682 1.00 92.50 438 MET A CA 1
ATOM 3525 C C . MET A 1 438 ? 9.885 -5.902 -21.842 1.00 92.50 438 MET A C 1
ATOM 3527 O O . MET A 1 438 ? 10.497 -4.847 -21.683 1.00 92.50 438 MET A O 1
ATOM 3531 N N . MET A 1 439 ? 9.808 -6.497 -23.032 1.00 92.56 439 MET A N 1
ATOM 3532 C CA . MET A 1 439 ? 10.447 -5.960 -24.236 1.00 92.56 439 MET A CA 1
ATOM 3533 C C . MET A 1 439 ? 9.596 -4.860 -24.881 1.00 92.56 439 MET A C 1
ATOM 3535 O O . MET A 1 439 ? 8.375 -4.987 -24.948 1.00 92.56 439 MET A O 1
ATOM 3539 N N . VAL A 1 440 ? 10.245 -3.835 -25.449 1.00 94.12 440 VAL A N 1
ATOM 3540 C CA . VAL A 1 440 ? 9.593 -2.689 -26.120 1.00 94.12 440 VAL A CA 1
ATOM 3541 C C . VAL A 1 440 ? 8.462 -3.084 -27.090 1.00 94.12 440 VAL A C 1
ATOM 3543 O O . VAL A 1 440 ? 7.363 -2.562 -26.917 1.00 94.12 440 VAL A O 1
ATOM 3546 N N . PRO A 1 441 ? 8.644 -4.010 -28.059 1.00 94.06 441 PRO A N 1
ATOM 3547 C CA . PRO A 1 441 ? 7.581 -4.344 -29.015 1.00 94.06 441 PRO A CA 1
ATOM 3548 C C . PRO A 1 441 ? 6.397 -5.107 -28.405 1.00 94.06 441 PRO A C 1
ATOM 3550 O O . PRO A 1 441 ? 5.350 -5.198 -29.037 1.00 94.06 441 PRO A O 1
ATOM 3553 N N . LYS A 1 442 ? 6.548 -5.671 -27.199 1.00 92.75 442 LYS A N 1
ATOM 3554 C CA . LYS A 1 442 ? 5.512 -6.476 -26.533 1.00 92.75 442 LYS A CA 1
ATOM 3555 C C . LYS A 1 442 ? 4.630 -5.661 -25.580 1.00 92.75 442 LYS A C 1
ATOM 3557 O O . LYS A 1 442 ? 3.730 -6.232 -24.980 1.00 92.75 442 LYS A O 1
ATOM 3562 N N . VAL A 1 443 ? 4.888 -4.359 -25.424 1.00 94.81 443 VAL A N 1
ATOM 3563 C CA . VAL A 1 443 ? 4.140 -3.471 -24.518 1.00 94.81 443 VAL A CA 1
ATOM 3564 C C . VAL A 1 443 ? 3.655 -2.254 -25.291 1.00 94.81 443 VAL A C 1
ATOM 3566 O O . VAL A 1 443 ? 4.466 -1.492 -25.819 1.00 94.81 443 VAL A O 1
ATOM 3569 N N . ARG A 1 444 ? 2.339 -2.024 -25.324 1.00 96.81 444 ARG A N 1
ATOM 3570 C CA . ARG A 1 444 ? 1.698 -0.944 -26.095 1.00 96.81 444 ARG A CA 1
ATOM 3571 C C . ARG A 1 444 ? 2.236 0.431 -25.719 1.00 96.81 444 ARG A C 1
ATOM 3573 O O . ARG A 1 444 ? 2.486 1.245 -26.608 1.00 96.81 444 ARG A O 1
ATOM 3580 N N . LEU A 1 445 ? 2.440 0.677 -24.423 1.00 96.62 445 LEU A N 1
ATOM 3581 C CA . LEU A 1 445 ? 3.004 1.929 -23.917 1.00 96.62 445 LEU A CA 1
ATOM 3582 C C . LEU A 1 445 ? 4.428 2.154 -24.439 1.00 96.62 445 LEU A C 1
ATOM 3584 O O . LEU A 1 445 ? 4.692 3.191 -25.041 1.00 96.62 445 LEU A O 1
ATOM 3588 N N . LEU A 1 446 ? 5.329 1.181 -24.258 1.00 97.38 446 LEU A N 1
ATOM 3589 C CA . LEU A 1 446 ? 6.726 1.298 -24.695 1.00 97.38 446 LEU A CA 1
ATOM 3590 C C . LEU A 1 446 ? 6.826 1.437 -26.216 1.00 97.38 446 LEU A C 1
ATOM 3592 O O . LEU A 1 446 ? 7.546 2.306 -26.700 1.00 97.38 446 LEU A O 1
ATOM 3596 N N . TYR A 1 447 ? 6.070 0.628 -26.962 1.00 96.44 447 TYR A N 1
ATOM 3597 C CA . TYR A 1 447 ? 6.007 0.707 -28.418 1.00 96.44 447 TYR A CA 1
ATOM 3598 C C . TYR A 1 447 ? 5.544 2.096 -28.882 1.00 96.44 447 TYR A C 1
ATOM 3600 O O . TYR A 1 447 ? 6.218 2.737 -29.683 1.00 96.44 447 TYR A O 1
ATOM 3608 N N . SER A 1 448 ? 4.452 2.621 -28.316 1.00 96.00 448 SER A N 1
ATOM 3609 C CA . SER A 1 448 ? 3.927 3.949 -28.676 1.00 96.00 448 SER A CA 1
ATOM 3610 C C . SER A 1 448 ? 4.900 5.082 -28.331 1.00 96.00 448 SER A C 1
ATOM 3612 O O . SER A 1 448 ? 5.035 6.038 -29.093 1.00 96.00 448 SER A O 1
ATOM 3614 N N . LEU A 1 449 ? 5.602 4.980 -27.196 1.00 96.69 449 LEU A N 1
ATOM 3615 C CA . LEU A 1 449 ? 6.615 5.955 -26.787 1.00 96.69 449 LEU A CA 1
ATOM 3616 C C . LEU A 1 449 ? 7.873 5.900 -27.668 1.00 96.69 449 LEU A C 1
ATOM 3618 O O . LEU A 1 449 ? 8.476 6.945 -27.908 1.00 96.69 449 LEU A O 1
ATOM 3622 N N . ALA A 1 450 ? 8.256 4.723 -28.183 1.00 95.81 450 ALA A N 1
ATOM 3623 C CA . ALA A 1 450 ? 9.410 4.569 -29.076 1.00 95.81 450 ALA A CA 1
ATOM 3624 C C . ALA A 1 450 ? 9.262 5.362 -30.380 1.00 95.81 450 ALA A C 1
ATOM 3626 O O . ALA A 1 450 ? 10.243 5.895 -30.891 1.00 95.81 450 ALA A O 1
ATOM 3627 N N . PHE A 1 451 ? 8.035 5.489 -30.884 1.00 93.62 451 PHE A N 1
ATOM 3628 C CA . PHE A 1 451 ? 7.717 6.220 -32.113 1.00 93.62 451 PHE A CA 1
ATOM 3629 C C . PHE A 1 451 ? 7.284 7.670 -31.876 1.00 93.62 451 PHE A C 1
ATOM 3631 O O . PHE A 1 451 ? 6.797 8.339 -32.786 1.00 93.62 451 PHE A O 1
ATOM 3638 N N . ASN A 1 452 ? 7.474 8.189 -30.661 1.00 92.94 452 ASN A N 1
ATOM 3639 C CA . ASN A 1 452 ? 7.142 9.565 -30.330 1.00 92.94 452 ASN A CA 1
ATOM 3640 C C . ASN A 1 452 ? 8.404 10.439 -30.265 1.00 92.94 452 ASN A C 1
ATOM 3642 O O . ASN A 1 452 ? 9.102 10.498 -29.250 1.00 92.94 452 ASN A O 1
ATOM 3646 N N . ALA A 1 453 ? 8.671 11.175 -31.348 1.00 92.56 453 ALA A N 1
ATOM 3647 C CA . ALA A 1 453 ? 9.849 12.035 -31.448 1.00 92.56 453 ALA A CA 1
ATOM 3648 C C . ALA A 1 453 ? 9.917 13.111 -30.350 1.00 92.56 453 ALA A C 1
ATOM 3650 O O . ALA A 1 453 ? 10.992 13.386 -29.815 1.00 92.56 453 ALA A O 1
ATOM 3651 N N . ARG A 1 454 ? 8.769 13.690 -29.967 1.00 91.62 454 ARG A N 1
ATOM 3652 C CA . ARG A 1 454 ? 8.684 14.679 -28.882 1.00 91.62 454 ARG A CA 1
ATOM 3653 C C . ARG A 1 454 ? 9.137 14.070 -27.559 1.00 91.62 454 ARG A C 1
ATOM 3655 O O . ARG A 1 454 ? 9.938 14.690 -26.866 1.00 91.62 454 ARG A O 1
ATOM 3662 N N . PHE A 1 455 ? 8.660 12.876 -27.220 1.00 94.44 455 PHE A N 1
ATOM 3663 C CA . PHE A 1 455 ? 9.027 12.184 -25.989 1.00 94.44 455 PHE A CA 1
ATOM 3664 C C . PHE A 1 455 ? 10.527 11.882 -25.937 1.00 94.44 455 PHE A C 1
ATOM 3666 O O . PHE A 1 455 ? 11.178 12.227 -24.953 1.00 94.44 455 PHE A O 1
ATOM 3673 N N . LEU A 1 456 ? 11.099 11.335 -27.017 1.00 95.88 456 LEU A N 1
ATOM 3674 C CA . LEU A 1 456 ? 12.541 11.071 -27.108 1.00 95.88 456 LEU A CA 1
ATOM 3675 C C . LEU A 1 456 ? 13.378 12.347 -26.939 1.00 95.88 456 LEU A C 1
ATOM 3677 O O . LEU A 1 456 ? 14.360 12.337 -26.197 1.00 95.88 456 LEU A O 1
ATOM 3681 N N . ARG A 1 457 ? 12.967 13.457 -27.569 1.00 95.12 457 ARG A N 1
ATOM 3682 C CA . ARG A 1 457 ? 13.613 14.769 -27.397 1.00 95.12 457 ARG A CA 1
ATOM 3683 C C . ARG A 1 457 ? 13.556 15.258 -25.948 1.00 95.12 457 ARG A C 1
ATOM 3685 O O . ARG A 1 457 ? 14.567 15.733 -25.440 1.00 95.12 457 ARG A O 1
ATOM 3692 N N . HIS A 1 458 ? 12.413 15.119 -25.274 1.00 94.62 458 HIS A N 1
ATOM 3693 C CA . HIS A 1 458 ? 12.267 15.526 -23.871 1.00 94.62 458 HIS A CA 1
ATOM 3694 C C . HIS A 1 458 ? 13.118 14.662 -22.936 1.00 94.62 458 HIS A C 1
ATOM 3696 O O . HIS A 1 458 ? 13.807 15.208 -22.078 1.00 94.62 458 HIS A O 1
ATOM 3702 N N . LEU A 1 459 ? 13.144 13.337 -23.127 1.00 96.75 459 LEU A N 1
ATOM 3703 C CA . LEU A 1 459 ? 14.031 12.457 -22.360 1.00 96.75 459 LEU A CA 1
ATOM 3704 C C . LEU A 1 459 ? 15.497 12.869 -22.519 1.00 96.75 459 LEU A C 1
ATOM 3706 O O . LEU A 1 459 ? 16.208 12.992 -21.524 1.00 96.75 459 LEU A O 1
ATOM 3710 N N . TRP A 1 460 ? 15.939 13.123 -23.755 1.00 97.31 460 TRP A N 1
ATOM 3711 C CA . TRP A 1 460 ? 17.305 13.572 -24.017 1.00 97.31 460 TRP A CA 1
ATOM 3712 C C . TRP A 1 460 ? 17.612 14.922 -23.359 1.00 97.31 460 TRP A C 1
ATOM 3714 O O . TRP A 1 460 ? 18.675 15.088 -22.754 1.00 97.31 460 TRP A O 1
ATOM 3724 N N . PHE A 1 461 ? 16.672 15.869 -23.421 1.00 95.94 461 PHE A N 1
ATOM 3725 C CA . PHE A 1 461 ? 16.797 17.156 -22.742 1.00 95.94 461 PHE A CA 1
ATOM 3726 C C . PHE A 1 461 ? 16.971 16.981 -21.229 1.00 95.94 461 PHE A C 1
ATOM 3728 O O . PHE A 1 461 ? 17.904 17.553 -20.673 1.00 95.94 461 PHE A O 1
ATOM 3735 N N . LEU A 1 462 ? 16.151 16.144 -20.582 1.00 96.50 462 LEU A N 1
ATOM 3736 C CA . LEU A 1 462 ? 16.257 15.857 -19.146 1.00 96.50 462 LEU A CA 1
ATOM 3737 C C . LEU A 1 462 ? 17.601 15.217 -18.780 1.00 96.50 462 LEU A C 1
ATOM 3739 O O . LEU A 1 462 ? 18.260 15.659 -17.844 1.00 96.50 462 LEU A O 1
ATOM 3743 N N . ILE A 1 463 ? 18.057 14.220 -19.545 1.00 96.94 463 ILE A N 1
ATOM 3744 C CA . ILE A 1 463 ? 19.372 13.585 -19.333 1.00 96.94 463 ILE A CA 1
ATOM 3745 C C . ILE A 1 463 ? 20.504 14.622 -19.424 1.00 96.94 463 ILE A C 1
ATOM 3747 O O . ILE A 1 463 ? 21.456 14.572 -18.644 1.00 96.94 463 ILE A O 1
ATOM 3751 N N . SER A 1 464 ? 20.397 15.564 -20.365 1.00 95.94 464 SER A N 1
ATOM 3752 C CA . SER A 1 464 ? 21.422 16.584 -20.623 1.00 95.94 464 SER A CA 1
ATOM 3753 C C . SER A 1 464 ? 21.389 17.746 -19.621 1.00 95.94 464 SER A C 1
ATOM 3755 O O . SER A 1 464 ? 22.427 18.358 -19.373 1.00 95.94 464 SER A O 1
ATOM 3757 N N . SER A 1 465 ? 20.219 18.069 -19.058 1.00 94.94 465 SER A N 1
ATOM 3758 C CA . SER A 1 465 ? 20.019 19.197 -18.135 1.00 94.94 465 SER A CA 1
ATOM 3759 C C . SER A 1 465 ? 20.214 18.825 -16.663 1.00 94.94 465 SER A C 1
ATOM 3761 O O . SER A 1 465 ? 20.528 19.695 -15.844 1.00 94.94 465 SER A O 1
ATOM 3763 N N . MET A 1 466 ? 20.064 17.544 -16.311 1.00 94.62 466 MET A N 1
ATOM 3764 C CA . MET A 1 466 ? 20.235 17.071 -14.941 1.00 94.62 466 MET A CA 1
ATOM 3765 C C . MET A 1 466 ? 21.638 17.365 -14.404 1.00 94.62 466 MET A C 1
ATOM 3767 O O . MET A 1 466 ? 22.656 17.006 -14.998 1.00 94.62 466 MET A O 1
ATOM 3771 N N . SER A 1 467 ? 21.685 17.977 -13.224 1.00 94.75 467 SER A N 1
ATOM 3772 C CA . SER A 1 467 ? 22.917 18.325 -12.522 1.00 94.75 467 SER A CA 1
ATOM 3773 C C . SER A 1 467 ? 22.853 17.925 -11.052 1.00 94.75 467 SER A C 1
ATOM 3775 O O . SER A 1 467 ? 21.774 17.788 -10.470 1.00 94.75 467 SER A O 1
ATOM 3777 N N . THR A 1 468 ? 24.030 17.735 -10.464 1.00 93.25 468 THR A N 1
ATOM 3778 C CA . THR A 1 468 ? 24.220 17.479 -9.035 1.00 93.25 468 THR A CA 1
ATOM 3779 C C . THR A 1 468 ? 25.133 18.536 -8.430 1.00 93.25 468 THR A C 1
ATOM 3781 O O . THR A 1 468 ? 25.930 19.172 -9.130 1.00 93.25 468 THR A O 1
ATOM 3784 N N . ARG A 1 469 ? 25.002 18.748 -7.122 1.00 90.81 469 ARG A N 1
ATOM 3785 C CA . ARG A 1 469 ? 25.833 19.680 -6.363 1.00 90.81 469 ARG A CA 1
ATOM 3786 C C . ARG A 1 469 ? 27.037 18.926 -5.810 1.00 90.81 469 ARG A C 1
ATOM 3788 O O . ARG A 1 469 ? 26.891 18.063 -4.953 1.00 90.81 469 ARG A O 1
ATOM 3795 N N . MET A 1 470 ? 28.232 19.294 -6.261 1.00 83.88 470 MET A N 1
ATOM 3796 C CA . MET A 1 470 ? 29.479 18.742 -5.724 1.00 83.88 470 MET A CA 1
ATOM 3797 C C . MET A 1 470 ? 29.747 19.270 -4.304 1.00 83.88 470 MET A C 1
ATOM 3799 O O . MET A 1 470 ? 29.195 20.295 -3.903 1.00 83.88 470 MET A O 1
ATOM 3803 N N . ILE A 1 471 ? 30.662 18.631 -3.564 1.00 81.12 471 ILE A N 1
ATOM 3804 C CA . ILE A 1 471 ? 31.101 19.074 -2.219 1.00 81.12 471 ILE A CA 1
ATOM 3805 C C . ILE A 1 471 ? 31.614 20.528 -2.239 1.00 81.12 471 ILE A C 1
ATOM 3807 O O . ILE A 1 471 ? 31.423 21.278 -1.287 1.00 81.12 471 ILE A O 1
ATOM 3811 N N . THR A 1 472 ? 32.202 20.960 -3.357 1.00 84.00 472 THR A N 1
ATOM 3812 C CA . THR A 1 472 ? 32.654 22.341 -3.608 1.00 84.00 472 THR A CA 1
ATOM 3813 C C . THR A 1 472 ? 31.510 23.354 -3.756 1.00 84.00 472 THR A C 1
ATOM 3815 O O . THR A 1 472 ? 31.761 24.548 -3.895 1.00 84.00 472 THR A O 1
ATOM 3818 N N . GLY A 1 473 ? 30.254 22.902 -3.784 1.00 85.25 473 GLY A N 1
ATOM 3819 C CA . GLY A 1 473 ? 29.062 23.716 -4.015 1.00 85.25 473 GLY A CA 1
ATOM 3820 C C . GLY A 1 473 ? 28.754 23.997 -5.489 1.00 85.25 473 GLY A C 1
ATOM 3821 O O . GLY A 1 473 ? 27.669 24.498 -5.783 1.00 85.25 473 GLY A O 1
ATOM 3822 N N . SER A 1 474 ? 29.655 23.659 -6.418 1.00 89.62 474 SER A N 1
ATOM 3823 C CA . SER A 1 474 ? 29.431 23.826 -7.858 1.00 89.62 474 SER A CA 1
ATOM 3824 C C . SER A 1 474 ? 28.417 22.812 -8.393 1.00 89.62 474 SER A C 1
ATOM 3826 O O . SER A 1 474 ? 28.506 21.625 -8.068 1.00 89.62 474 SER A O 1
ATOM 3828 N N . MET A 1 475 ? 27.509 23.262 -9.259 1.00 92.75 475 MET A N 1
ATOM 3829 C CA . MET A 1 475 ? 26.608 22.383 -10.007 1.00 92.75 475 MET A CA 1
ATOM 3830 C C . MET A 1 475 ? 27.351 21.775 -11.198 1.00 92.75 475 MET A C 1
ATOM 3832 O O . MET A 1 475 ? 27.941 22.504 -11.993 1.00 92.75 475 MET A O 1
ATOM 3836 N N . VAL A 1 476 ? 27.316 20.451 -11.326 1.00 92.44 476 VAL A N 1
ATOM 3837 C CA . VAL A 1 476 ? 27.947 19.719 -12.432 1.00 92.44 476 VAL A CA 1
ATOM 3838 C C . VAL A 1 476 ? 26.892 18.855 -13.126 1.00 92.44 476 VAL A C 1
ATOM 3840 O O . VAL A 1 476 ? 26.141 18.164 -12.432 1.00 92.44 476 VAL A O 1
ATOM 3843 N N . PRO A 1 477 ? 26.805 18.863 -14.472 1.00 95.06 477 PRO A N 1
ATOM 3844 C CA . PRO A 1 477 ? 25.907 17.975 -15.204 1.00 95.06 477 PRO A CA 1
ATOM 3845 C C . PRO A 1 477 ? 26.197 16.503 -14.896 1.00 95.06 477 PRO A C 1
ATOM 3847 O O . PRO A 1 477 ? 27.346 16.061 -14.982 1.00 95.06 477 PRO A O 1
ATOM 3850 N N . LEU A 1 478 ? 25.164 15.717 -14.594 1.00 95.12 478 LEU A N 1
ATOM 3851 C CA . LEU A 1 478 ? 25.321 14.299 -14.259 1.00 95.12 478 LEU A CA 1
ATOM 3852 C C . LEU A 1 478 ? 25.940 13.497 -15.410 1.00 95.12 478 LEU A C 1
ATOM 3854 O O . LEU A 1 478 ? 26.738 12.597 -15.170 1.00 95.12 478 LEU A O 1
ATOM 3858 N N . LEU A 1 479 ? 25.669 13.869 -16.663 1.00 94.62 479 LEU A N 1
ATOM 3859 C CA . LEU A 1 479 ? 26.295 13.257 -17.838 1.00 94.62 479 LEU A CA 1
ATOM 3860 C C . LEU A 1 479 ? 27.831 13.421 -17.852 1.00 94.62 479 LEU A C 1
ATOM 3862 O O . LEU A 1 479 ? 28.562 12.526 -18.285 1.00 94.62 479 LEU A O 1
ATOM 3866 N N . GLN A 1 480 ? 28.346 14.538 -17.327 1.00 92.69 480 GLN A N 1
ATOM 3867 C CA . GLN A 1 480 ? 29.786 14.767 -17.178 1.00 92.69 480 GLN A CA 1
ATOM 3868 C C . GLN A 1 480 ? 30.382 13.921 -16.043 1.00 92.69 480 GLN A C 1
ATOM 3870 O O . GLN A 1 480 ? 31.503 13.428 -16.159 1.00 92.69 480 GLN A O 1
ATOM 3875 N N . VAL A 1 481 ? 29.629 13.733 -14.956 1.00 92.19 481 VAL A N 1
ATOM 3876 C CA . VAL A 1 481 ? 30.007 12.836 -13.851 1.00 92.19 481 VAL A CA 1
ATOM 3877 C C . VAL A 1 481 ? 30.077 11.388 -14.353 1.00 92.19 481 VAL A C 1
ATOM 3879 O O . VAL A 1 481 ? 31.082 10.712 -14.129 1.00 92.19 481 VAL A O 1
ATOM 3882 N N . ILE A 1 482 ? 29.064 10.952 -15.117 1.00 93.88 482 ILE A N 1
ATOM 3883 C CA . ILE A 1 482 ? 29.008 9.624 -15.742 1.00 93.88 482 ILE A CA 1
ATOM 3884 C C . ILE A 1 482 ? 30.186 9.420 -16.686 1.00 93.88 482 ILE A C 1
ATOM 3886 O O . ILE A 1 482 ? 30.901 8.447 -16.509 1.00 93.88 482 ILE A O 1
ATOM 3890 N N . SER A 1 483 ? 30.418 10.314 -17.655 1.00 92.19 483 SER A N 1
ATOM 3891 C CA . SER A 1 483 ? 31.489 10.152 -18.661 1.00 92.19 483 SER A CA 1
ATOM 3892 C C . SER A 1 483 ? 32.895 10.071 -18.061 1.00 92.19 483 SER A C 1
ATOM 3894 O O . SER A 1 483 ? 33.746 9.347 -18.571 1.00 92.19 483 SER A O 1
ATOM 3896 N N . ARG A 1 484 ? 33.140 10.741 -16.929 1.00 89.75 484 ARG A N 1
ATOM 3897 C CA . ARG A 1 484 ? 34.406 10.623 -16.183 1.00 89.75 484 ARG A CA 1
ATOM 3898 C C . ARG A 1 484 ? 34.521 9.338 -15.363 1.00 89.75 484 ARG A C 1
ATOM 3900 O O . ARG A 1 484 ? 35.621 9.002 -14.920 1.00 89.75 484 ARG A O 1
ATOM 3907 N N . GLY A 1 485 ? 33.413 8.628 -15.163 1.00 87.88 485 GLY A N 1
ATOM 3908 C CA . GLY A 1 485 ? 33.333 7.465 -14.289 1.00 87.88 485 GLY A CA 1
ATOM 3909 C C . GLY A 1 485 ? 33.467 7.819 -12.810 1.00 87.88 485 GLY A C 1
ATOM 3910 O O . GLY A 1 485 ? 34.016 7.033 -12.042 1.00 87.88 485 GLY A O 1
ATOM 3911 N N . SER A 1 486 ? 33.043 9.025 -12.421 1.00 86.19 486 SER A N 1
ATOM 3912 C CA . SER A 1 486 ? 33.104 9.490 -11.034 1.00 86.19 486 SER A CA 1
ATOM 3913 C C . SER A 1 486 ? 31.900 8.964 -10.243 1.00 86.19 486 SER A C 1
ATOM 3915 O O . SER A 1 486 ? 30.776 9.091 -10.733 1.00 86.19 486 SER A O 1
ATOM 3917 N N . PRO A 1 487 ? 32.093 8.398 -9.036 1.00 81.12 487 PRO A N 1
ATOM 3918 C CA . PRO A 1 487 ? 30.984 7.909 -8.221 1.00 81.12 487 PRO A CA 1
ATOM 3919 C C . PRO A 1 487 ? 29.992 9.041 -7.910 1.00 81.12 487 PRO A C 1
ATOM 3921 O O . PRO A 1 487 ? 30.379 10.201 -7.764 1.00 81.12 487 PRO A O 1
ATOM 3924 N N . MET A 1 488 ? 28.707 8.701 -7.809 1.00 85.75 488 MET A N 1
ATOM 3925 C CA . MET A 1 488 ? 27.623 9.639 -7.496 1.00 85.75 488 MET A CA 1
ATOM 3926 C C . MET A 1 488 ? 26.720 9.087 -6.395 1.00 85.75 488 MET A C 1
ATOM 3928 O O . MET A 1 488 ? 26.801 7.907 -6.048 1.00 85.75 488 MET A O 1
ATOM 3932 N N . SER A 1 489 ? 25.854 9.944 -5.853 1.00 85.56 489 SER A N 1
ATOM 3933 C CA . SER A 1 489 ? 24.875 9.542 -4.844 1.00 85.56 489 SER A CA 1
ATOM 3934 C C . SER A 1 489 ? 23.842 8.560 -5.416 1.00 85.56 489 SER A C 1
ATOM 3936 O O . SER A 1 489 ? 23.531 8.587 -6.609 1.00 85.56 489 SER A O 1
ATOM 3938 N N . PHE A 1 490 ? 23.263 7.713 -4.557 1.00 85.69 490 PHE A N 1
ATOM 3939 C CA . PHE A 1 490 ? 22.163 6.823 -4.952 1.00 85.69 490 PHE A CA 1
ATOM 3940 C C . PHE A 1 490 ? 20.927 7.605 -5.423 1.00 85.69 490 PHE A C 1
ATOM 3942 O O . PHE A 1 490 ? 20.182 7.138 -6.280 1.00 85.69 490 PHE A O 1
ATOM 3949 N N . GLU A 1 491 ? 20.705 8.805 -4.884 1.00 87.94 491 GLU A N 1
ATOM 3950 C CA . GLU A 1 491 ? 19.627 9.697 -5.316 1.00 87.94 491 GLU A CA 1
ATOM 3951 C C . GLU A 1 491 ? 19.837 10.146 -6.768 1.00 87.94 491 GLU A C 1
ATOM 3953 O O . GLU A 1 491 ? 18.939 10.009 -7.600 1.00 87.94 491 GLU A O 1
ATOM 3958 N N . ASP A 1 492 ? 21.048 10.594 -7.104 1.00 91.81 492 ASP A N 1
ATOM 3959 C CA . ASP A 1 492 ? 21.394 10.995 -8.466 1.00 91.81 492 ASP A CA 1
ATOM 3960 C C . ASP A 1 492 ? 21.337 9.812 -9.439 1.00 91.81 492 ASP A C 1
ATOM 3962 O O . ASP A 1 492 ? 20.751 9.934 -10.520 1.00 91.81 492 ASP A O 1
ATOM 3966 N N . SER A 1 493 ? 21.865 8.643 -9.049 1.00 92.31 493 SER A N 1
ATOM 3967 C CA . SER A 1 493 ? 21.799 7.434 -9.881 1.00 92.31 493 SER A CA 1
ATOM 3968 C C . SER A 1 493 ? 20.351 6.969 -10.086 1.00 92.31 493 SER A C 1
ATOM 3970 O O . SER A 1 493 ? 19.968 6.552 -11.180 1.00 92.31 493 SER A O 1
ATOM 3972 N N . SER A 1 494 ? 19.497 7.083 -9.066 1.00 91.56 494 SER A N 1
ATOM 3973 C CA . SER A 1 494 ? 18.057 6.782 -9.132 1.00 91.56 494 SER A CA 1
ATOM 3974 C C . SER A 1 494 ? 17.279 7.720 -10.046 1.00 91.56 494 SER A C 1
ATOM 3976 O O . SER A 1 494 ? 16.322 7.276 -10.676 1.00 91.56 494 SER A O 1
ATOM 3978 N N . ARG A 1 495 ? 17.717 8.973 -10.192 1.00 93.06 495 ARG A N 1
ATOM 3979 C CA . ARG A 1 495 ? 17.103 9.945 -11.106 1.00 93.06 495 ARG A CA 1
ATOM 3980 C C . ARG A 1 495 ? 17.511 9.730 -12.562 1.00 93.06 495 ARG A C 1
ATOM 3982 O O . ARG A 1 495 ? 16.647 9.705 -13.437 1.00 93.06 495 ARG A O 1
ATOM 3989 N N . ILE A 1 496 ? 18.810 9.571 -12.838 1.00 95.56 496 ILE A N 1
ATOM 3990 C CA . ILE A 1 496 ? 19.314 9.574 -14.222 1.00 95.56 496 ILE A CA 1
ATOM 3991 C C . ILE A 1 496 ? 19.214 8.215 -14.924 1.00 95.56 496 ILE A C 1
ATOM 3993 O O . ILE A 1 496 ? 18.922 8.172 -16.119 1.00 95.56 496 ILE A O 1
ATOM 3997 N N . ILE A 1 497 ? 19.426 7.100 -14.212 1.00 96.06 497 ILE A N 1
ATOM 3998 C CA . ILE A 1 497 ? 19.465 5.765 -14.835 1.00 96.06 497 ILE A CA 1
ATOM 3999 C C . ILE A 1 497 ? 18.140 5.417 -15.537 1.00 96.06 497 ILE A C 1
ATOM 4001 O O . ILE A 1 497 ? 18.213 5.009 -16.697 1.00 96.06 497 ILE A O 1
ATOM 4005 N N . PRO A 1 498 ? 16.945 5.602 -14.933 1.00 96.88 498 PRO A N 1
ATOM 4006 C CA . PRO A 1 498 ? 15.685 5.273 -15.603 1.00 96.88 498 PRO A CA 1
ATOM 4007 C C . PRO A 1 498 ? 15.474 6.039 -16.910 1.00 96.88 498 PRO A C 1
ATOM 4009 O O . PRO A 1 498 ? 15.100 5.443 -17.920 1.00 96.88 498 PRO A O 1
ATOM 4012 N N . LEU A 1 499 ? 15.773 7.344 -16.915 1.00 97.69 499 LEU A N 1
ATOM 4013 C CA . LEU A 1 499 ? 15.681 8.187 -18.108 1.00 97.69 499 LEU A CA 1
ATOM 4014 C C . LEU A 1 499 ? 16.644 7.712 -19.193 1.00 97.69 499 LEU A C 1
ATOM 4016 O O . LEU A 1 499 ? 16.246 7.531 -20.343 1.00 97.69 499 LEU A O 1
ATOM 4020 N N . PHE A 1 500 ? 17.906 7.495 -18.822 1.00 97.62 500 PHE A N 1
ATOM 4021 C CA . PHE A 1 500 ? 18.958 7.173 -19.776 1.00 97.62 500 PHE A CA 1
ATOM 4022 C C . PHE A 1 500 ? 18.784 5.769 -20.368 1.00 97.62 500 PHE A C 1
ATOM 4024 O O . PHE A 1 500 ? 18.942 5.564 -21.576 1.00 97.62 500 PHE A O 1
ATOM 4031 N N . TYR A 1 501 ? 18.373 4.813 -19.536 1.00 98.00 501 TYR A N 1
ATOM 4032 C CA . TYR A 1 501 ? 18.029 3.463 -19.961 1.00 98.00 501 TYR A CA 1
ATOM 4033 C C . TYR A 1 501 ? 16.839 3.473 -20.926 1.00 98.00 501 TYR A C 1
ATOM 4035 O O . TYR A 1 501 ? 16.907 2.865 -21.999 1.00 98.00 501 TYR A O 1
ATOM 4043 N N . LEU A 1 502 ? 15.760 4.185 -20.571 1.00 97.88 502 LEU A N 1
ATOM 4044 C CA . LEU A 1 502 ? 14.559 4.258 -21.396 1.00 97.88 502 LEU A CA 1
ATOM 4045 C C . LEU A 1 502 ? 14.848 4.931 -22.737 1.00 97.88 502 LEU A C 1
ATOM 4047 O O . LEU A 1 502 ? 14.534 4.359 -23.777 1.00 97.88 502 LEU A O 1
ATOM 4051 N N . PHE A 1 503 ? 15.498 6.098 -22.721 1.00 98.19 503 PHE A N 1
ATOM 4052 C CA . PHE A 1 503 ? 15.901 6.812 -23.932 1.00 98.19 503 PHE A CA 1
ATOM 4053 C C . PHE A 1 503 ? 16.688 5.899 -24.874 1.00 98.19 503 PHE A C 1
ATOM 4055 O O . PHE A 1 503 ? 16.334 5.749 -26.043 1.00 98.19 503 PHE A O 1
ATOM 4062 N N . SER A 1 504 ? 17.720 5.240 -24.342 1.00 97.94 504 SER A N 1
ATOM 4063 C CA . SER A 1 504 ? 18.611 4.405 -25.143 1.00 97.94 504 SER A CA 1
ATOM 4064 C C . SER A 1 504 ? 17.884 3.198 -25.735 1.00 97.94 504 SER A C 1
ATOM 4066 O O . SER A 1 504 ? 18.126 2.835 -26.888 1.00 97.94 504 SER A O 1
ATOM 4068 N N . SER A 1 505 ? 16.957 2.605 -24.979 1.00 97.69 505 SER A N 1
ATOM 4069 C CA . SER A 1 505 ? 16.172 1.451 -25.424 1.00 97.69 505 SER A CA 1
ATOM 4070 C C . SER A 1 505 ? 15.143 1.821 -26.489 1.00 97.69 505 SER A C 1
ATOM 4072 O O . SER A 1 505 ? 15.062 1.165 -27.527 1.00 97.69 505 SER A O 1
ATOM 4074 N N . LEU A 1 506 ? 14.364 2.878 -26.247 1.00 97.75 506 LEU A N 1
ATOM 4075 C CA . LEU A 1 506 ? 13.319 3.335 -27.160 1.00 97.75 506 LEU A CA 1
ATOM 4076 C C . LEU A 1 506 ? 13.916 3.866 -28.462 1.00 97.75 506 LEU A C 1
ATOM 4078 O O . LEU A 1 506 ? 13.441 3.512 -29.540 1.00 97.75 506 LEU A O 1
ATOM 4082 N N . PHE A 1 507 ? 14.994 4.654 -28.379 1.00 97.38 507 PHE A N 1
ATOM 4083 C CA . PHE A 1 507 ? 15.638 5.181 -29.575 1.00 97.38 507 PHE A CA 1
ATOM 4084 C C . PHE A 1 507 ? 16.278 4.054 -30.397 1.00 97.38 507 PHE A C 1
ATOM 4086 O O . PHE A 1 507 ? 16.057 3.997 -31.606 1.00 97.38 507 PHE A O 1
ATOM 4093 N N . SER A 1 508 ? 16.943 3.084 -29.750 1.00 96.88 508 SER A N 1
ATOM 4094 C CA . SER A 1 508 ? 17.419 1.869 -30.436 1.00 96.88 508 SER A CA 1
ATOM 4095 C C . SER A 1 508 ? 16.284 1.156 -31.169 1.00 96.88 508 SER A C 1
ATOM 4097 O O . SER A 1 508 ? 16.443 0.799 -32.329 1.00 96.88 508 SER A O 1
ATOM 4099 N N . HIS A 1 509 ? 15.126 0.981 -30.524 1.00 96.12 509 HIS A N 1
ATOM 4100 C CA . HIS A 1 509 ? 13.980 0.323 -31.147 1.00 96.12 509 HIS A CA 1
ATOM 4101 C C . HIS A 1 509 ? 13.448 1.102 -32.360 1.00 96.12 509 HIS A C 1
ATOM 4103 O O . HIS A 1 509 ? 13.247 0.512 -33.417 1.00 96.12 509 HIS A O 1
ATOM 4109 N N . SER A 1 510 ? 13.304 2.427 -32.249 1.00 95.19 510 SER A N 1
ATOM 4110 C CA . SER A 1 510 ? 12.851 3.275 -33.363 1.00 95.19 510 SER A CA 1
ATOM 4111 C C . SER A 1 510 ? 13.794 3.222 -34.577 1.00 95.19 510 SER A C 1
ATOM 4113 O O . SER A 1 510 ? 13.342 3.206 -35.721 1.00 95.19 510 SER A O 1
ATOM 4115 N N . LEU A 1 511 ? 15.110 3.109 -34.347 1.00 94.62 511 LEU A N 1
ATOM 4116 C CA . LEU A 1 511 ? 16.120 3.043 -35.407 1.00 94.62 511 LEU A CA 1
ATOM 4117 C C . LEU A 1 511 ? 16.071 1.745 -36.225 1.00 94.62 511 LEU A C 1
ATOM 4119 O O . LEU A 1 511 ? 16.665 1.703 -37.305 1.00 94.62 511 LEU A O 1
ATOM 4123 N N . ILE A 1 512 ? 15.401 0.697 -35.730 1.00 93.19 512 ILE A N 1
ATOM 4124 C CA . ILE A 1 512 ? 15.196 -0.556 -36.476 1.00 93.19 512 ILE A CA 1
ATOM 4125 C C . ILE A 1 512 ? 14.262 -0.311 -37.668 1.00 93.19 512 ILE A C 1
ATOM 4127 O O . ILE A 1 512 ? 14.502 -0.831 -38.752 1.00 93.19 512 ILE A O 1
ATOM 4131 N N . SER A 1 513 ? 13.227 0.503 -37.475 1.00 90.75 513 SER A N 1
ATOM 4132 C CA . SER A 1 513 ? 12.203 0.810 -38.482 1.00 90.75 513 SER A CA 1
ATOM 4133 C C . SER A 1 513 ? 12.513 2.017 -39.366 1.00 90.75 513 SER A C 1
ATOM 4135 O O . SER A 1 513 ? 11.909 2.143 -40.421 1.00 90.75 513 SER A O 1
ATOM 4137 N N . ILE A 1 514 ? 13.425 2.905 -38.955 1.00 90.62 514 ILE A N 1
ATOM 4138 C CA . ILE A 1 514 ? 13.789 4.091 -39.746 1.00 90.62 514 ILE A CA 1
ATOM 4139 C C . ILE A 1 514 ? 14.729 3.670 -40.886 1.00 90.62 514 ILE A C 1
ATOM 4141 O O . ILE A 1 514 ? 15.807 3.105 -40.654 1.00 90.62 514 ILE A O 1
ATOM 4145 N N . HIS A 1 515 ? 14.344 3.950 -42.130 1.00 89.38 515 HIS A N 1
ATOM 4146 C CA . HIS A 1 515 ? 15.178 3.659 -43.301 1.00 89.38 515 HIS A CA 1
ATOM 4147 C C . HIS A 1 515 ? 16.296 4.697 -43.479 1.00 89.38 515 HIS A C 1
ATOM 4149 O O . HIS A 1 515 ? 16.237 5.788 -42.919 1.00 89.38 515 HIS A O 1
ATOM 4155 N N . ASP A 1 516 ? 17.337 4.371 -44.259 1.00 89.19 516 ASP A N 1
ATOM 4156 C CA . ASP A 1 516 ? 18.486 5.276 -44.442 1.00 89.19 516 ASP A CA 1
ATOM 4157 C C . ASP A 1 516 ? 18.042 6.661 -44.974 1.00 89.19 516 ASP A C 1
ATOM 4159 O O . ASP A 1 516 ? 18.451 7.675 -44.416 1.00 89.19 516 ASP A O 1
ATOM 4163 N N . ASN A 1 517 ? 17.116 6.733 -45.939 1.00 85.81 517 ASN A N 1
ATOM 4164 C CA . ASN A 1 517 ? 16.613 8.013 -46.473 1.00 85.81 517 ASN A CA 1
ATOM 4165 C C . ASN A 1 517 ? 15.963 8.901 -45.392 1.00 85.81 517 ASN A C 1
ATOM 4167 O O . ASN A 1 517 ? 16.207 10.105 -45.338 1.00 85.81 517 ASN A O 1
ATOM 4171 N N . GLU A 1 518 ? 15.160 8.303 -44.509 1.00 88.19 518 GLU A N 1
ATOM 4172 C CA . GLU A 1 518 ? 14.497 9.004 -43.401 1.00 88.19 518 GLU A CA 1
ATOM 4173 C C . GLU A 1 518 ? 15.502 9.428 -42.324 1.00 88.19 518 GLU A C 1
ATOM 4175 O O . GLU A 1 518 ? 15.398 10.524 -41.774 1.00 88.19 518 GLU A O 1
ATOM 4180 N N . PHE A 1 519 ? 16.498 8.578 -42.051 1.00 91.06 519 PHE A N 1
ATOM 4181 C CA . PHE A 1 519 ? 17.571 8.847 -41.095 1.00 91.06 519 PHE A CA 1
ATOM 4182 C C . PHE A 1 519 ? 18.437 10.037 -41.528 1.00 91.06 519 PHE A C 1
ATOM 4184 O O . PHE A 1 519 ? 18.735 10.909 -40.713 1.00 91.06 519 PHE A O 1
ATOM 4191 N N . PHE A 1 520 ? 18.835 10.085 -42.805 1.00 89.50 520 PHE A N 1
ATOM 4192 C CA . PHE A 1 520 ? 19.672 11.159 -43.352 1.00 89.50 520 PHE A CA 1
ATOM 4193 C C . PHE A 1 520 ? 18.880 12.416 -43.737 1.00 89.50 520 PHE A C 1
ATOM 4195 O O . PHE A 1 520 ? 19.489 13.455 -43.996 1.00 89.50 520 PHE A O 1
ATOM 4202 N N . GLY A 1 521 ? 17.544 12.351 -43.734 1.00 80.69 521 GLY A N 1
ATOM 4203 C CA . GLY A 1 521 ? 16.678 13.468 -44.107 1.00 80.69 521 GLY A CA 1
ATOM 4204 C C . GLY A 1 521 ? 16.715 13.781 -45.603 1.00 80.69 521 GLY A C 1
ATOM 4205 O O . GLY A 1 521 ? 16.530 14.938 -45.985 1.00 80.69 521 GLY A O 1
ATOM 4206 N N . ASP A 1 522 ? 16.973 12.773 -46.441 1.00 73.62 522 ASP A N 1
ATOM 4207 C CA . ASP A 1 522 ? 16.942 12.949 -47.889 1.00 73.62 522 ASP A CA 1
ATOM 4208 C C . ASP A 1 522 ? 15.500 13.298 -48.311 1.00 73.62 522 ASP A C 1
ATOM 4210 O O . ASP A 1 522 ? 14.551 12.638 -47.870 1.00 73.62 522 ASP A O 1
ATOM 4214 N N . PRO A 1 523 ? 15.288 14.344 -49.130 1.00 61.22 523 PRO A N 1
ATOM 4215 C CA . PRO A 1 523 ? 13.953 14.727 -49.559 1.00 61.22 523 PRO A CA 1
ATOM 4216 C C . PRO A 1 523 ? 13.345 13.589 -50.377 1.00 61.22 523 PRO A C 1
ATOM 4218 O O . PRO A 1 523 ? 13.772 13.306 -51.493 1.00 61.22 523 PRO A O 1
ATOM 4221 N N . ILE A 1 524 ? 12.328 12.932 -49.822 1.00 58.56 524 ILE A N 1
ATOM 4222 C CA . ILE A 1 524 ? 11.499 12.014 -50.592 1.00 58.56 524 ILE A CA 1
ATOM 4223 C C . ILE A 1 524 ? 10.670 12.896 -51.528 1.00 58.56 524 ILE A C 1
ATOM 4225 O O . ILE A 1 524 ? 9.760 13.601 -51.086 1.00 58.56 524 ILE A O 1
ATOM 4229 N N . GLU A 1 525 ? 11.018 12.903 -52.814 1.00 51.03 525 GLU A N 1
ATOM 4230 C CA . GLU A 1 525 ? 10.264 13.591 -53.863 1.00 51.03 525 GLU A CA 1
ATOM 4231 C C . GLU A 1 525 ? 8.910 12.895 -54.077 1.00 51.03 525 GLU A C 1
ATOM 4233 O O . GLU A 1 525 ? 8.693 12.163 -55.038 1.00 51.03 525 GLU A O 1
ATOM 4238 N N . VAL A 1 526 ? 7.969 13.120 -53.160 1.00 55.22 526 VAL A N 1
ATOM 4239 C CA . VAL A 1 526 ? 6.543 12.928 -53.420 1.00 55.22 526 VAL A CA 1
ATOM 4240 C C . VAL A 1 526 ? 5.936 14.309 -53.597 1.00 55.22 526 VAL A C 1
ATOM 4242 O O . VAL A 1 526 ? 5.941 15.141 -52.688 1.00 55.22 526 VAL A O 1
ATOM 4245 N N . VAL A 1 527 ? 5.439 14.563 -54.805 1.00 45.59 527 VAL A N 1
ATOM 4246 C CA . VAL A 1 527 ? 4.787 15.813 -55.200 1.00 45.59 527 VAL A CA 1
ATOM 4247 C C . VAL A 1 527 ? 3.713 16.193 -54.169 1.00 45.59 527 VAL A C 1
ATOM 4249 O O . VAL A 1 527 ? 2.669 15.554 -54.084 1.00 45.59 527 VAL A O 1
ATOM 4252 N N . GLY A 1 528 ? 3.961 17.257 -53.396 1.00 54.00 528 GLY A N 1
ATOM 4253 C CA . GLY A 1 528 ? 2.920 17.995 -52.671 1.00 54.00 528 GLY A CA 1
ATOM 4254 C C . GLY A 1 528 ? 2.758 17.765 -51.162 1.00 54.00 528 GLY A C 1
ATOM 4255 O O . GLY A 1 528 ? 1.926 18.451 -50.573 1.00 54.00 528 GLY A O 1
ATOM 4256 N N . GLN A 1 529 ? 3.529 16.897 -50.494 1.00 45.47 529 GLN A N 1
ATOM 4257 C CA . GLN A 1 529 ? 3.448 16.745 -49.028 1.00 45.47 529 GLN A CA 1
ATOM 4258 C C . GLN A 1 529 ? 4.835 16.607 -48.379 1.00 45.47 529 GLN A C 1
ATOM 4260 O O . GLN A 1 529 ? 5.525 15.612 -48.573 1.00 45.47 529 GLN A O 1
ATOM 4265 N N . ARG A 1 530 ? 5.234 17.589 -47.550 1.00 47.66 530 ARG A N 1
ATOM 4266 C CA . ARG A 1 530 ? 6.351 17.424 -46.600 1.00 47.66 530 ARG A CA 1
ATOM 4267 C C . ARG A 1 530 ? 5.937 16.370 -45.575 1.00 47.66 530 ARG A C 1
ATOM 4269 O O . ARG A 1 530 ? 5.124 16.665 -44.701 1.00 47.66 530 ARG A O 1
ATOM 4276 N N . GLN A 1 531 ? 6.480 15.163 -45.677 1.00 50.97 531 GLN A N 1
ATOM 4277 C CA . GLN A 1 531 ? 6.329 14.171 -44.619 1.00 50.97 531 GLN A CA 1
ATOM 4278 C C . GLN A 1 531 ? 7.016 14.688 -43.349 1.00 50.97 531 GLN A C 1
ATOM 4280 O O . GLN A 1 531 ? 8.157 15.154 -43.383 1.00 50.97 531 GLN A O 1
ATOM 4285 N N . SER A 1 532 ? 6.302 14.645 -42.224 1.00 55.16 532 SER A N 1
ATOM 4286 C CA . SER A 1 532 ? 6.891 14.816 -40.898 1.00 55.16 532 SER A CA 1
ATOM 4287 C C . SER A 1 532 ? 7.948 13.731 -40.713 1.00 55.16 532 SER A C 1
ATOM 4289 O O . SER A 1 532 ? 7.597 12.553 -40.691 1.00 55.16 532 SER A O 1
ATOM 4291 N N . SER A 1 533 ? 9.224 14.120 -40.633 1.00 65.06 533 SER A N 1
ATOM 4292 C CA . SER A 1 533 ? 10.323 13.165 -40.474 1.00 65.06 533 SER A CA 1
ATOM 4293 C C . SER A 1 533 ? 10.070 12.268 -39.262 1.00 65.06 533 SER A C 1
ATOM 4295 O O . SER A 1 533 ? 9.829 12.763 -38.160 1.00 65.06 533 SER A O 1
ATOM 4297 N N . MET A 1 534 ? 10.126 10.950 -39.473 1.00 78.38 534 MET A N 1
ATOM 4298 C CA . MET A 1 534 ? 10.079 9.964 -38.389 1.00 78.38 534 MET A CA 1
ATOM 4299 C C . MET A 1 534 ? 11.320 10.051 -37.490 1.00 78.38 534 MET A C 1
ATOM 4301 O O . MET A 1 534 ? 11.309 9.547 -36.368 1.00 78.38 534 MET A O 1
ATOM 4305 N N . MET A 1 535 ? 12.386 10.700 -37.969 1.00 89.69 535 MET A N 1
ATOM 4306 C CA . MET A 1 535 ? 13.642 10.830 -37.253 1.00 89.69 535 MET A CA 1
ATOM 4307 C C . MET A 1 535 ? 13.536 11.884 -36.135 1.00 89.69 535 MET A C 1
ATOM 4309 O O . MET A 1 535 ? 13.298 13.061 -36.418 1.00 89.69 535 MET A O 1
ATOM 4313 N N . PRO A 1 536 ? 13.748 11.510 -34.856 1.00 91.44 536 PRO A N 1
ATOM 4314 C CA . PRO A 1 536 ? 13.591 12.438 -33.740 1.00 91.44 536 PRO A CA 1
ATOM 4315 C C . PRO A 1 536 ? 14.656 13.533 -33.685 1.00 91.44 536 PRO A C 1
ATOM 4317 O O . PRO A 1 536 ? 14.368 14.597 -33.146 1.00 91.44 536 PRO A O 1
ATOM 4320 N N . PHE A 1 537 ? 15.855 13.315 -34.228 1.00 94.31 537 PHE A N 1
ATOM 4321 C CA . PHE A 1 537 ? 17.000 14.226 -34.111 1.00 94.31 537 PHE A CA 1
ATOM 4322 C C . PHE A 1 537 ? 17.605 14.542 -35.481 1.00 94.31 537 PHE A C 1
ATOM 4324 O O . PHE A 1 537 ? 17.662 13.671 -36.346 1.00 94.31 537 PHE A O 1
ATOM 4331 N N . THR A 1 538 ? 18.083 15.769 -35.676 1.00 92.69 538 THR A N 1
ATOM 4332 C CA . THR A 1 538 ? 18.856 16.144 -36.870 1.00 92.69 538 THR A CA 1
ATOM 4333 C C . THR A 1 538 ? 20.236 15.485 -36.850 1.00 92.69 538 THR A C 1
ATOM 4335 O O . THR A 1 538 ? 20.728 15.090 -35.793 1.00 92.69 538 THR A O 1
ATOM 4338 N N . LEU A 1 539 ? 20.911 15.399 -38.002 1.00 92.81 539 LEU A N 1
ATOM 4339 C CA . LEU A 1 539 ? 22.275 14.854 -38.062 1.00 92.81 539 LEU A CA 1
ATOM 4340 C C . LEU A 1 539 ? 23.246 15.608 -37.135 1.00 92.81 539 LEU A C 1
ATOM 4342 O O . LEU A 1 539 ? 24.075 14.981 -36.484 1.00 92.81 539 LEU A O 1
ATOM 4346 N N . GLU A 1 540 ? 23.108 16.930 -37.010 1.00 92.88 540 GLU A N 1
ATOM 4347 C CA . GLU A 1 540 ? 23.920 17.743 -36.095 1.00 92.88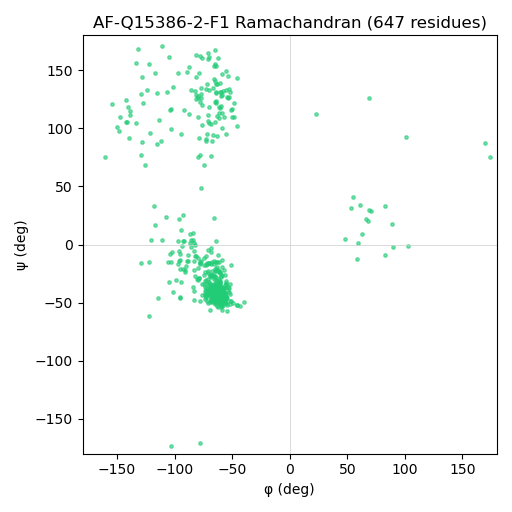 540 GLU A CA 1
ATOM 4348 C C . GLU A 1 540 ? 23.663 17.384 -34.621 1.00 92.88 540 GLU A C 1
ATOM 4350 O O . GLU A 1 540 ? 24.606 17.169 -33.854 1.00 92.88 540 GLU A O 1
ATOM 4355 N N . GLU A 1 541 ? 22.390 17.231 -34.237 1.00 95.25 541 GLU A N 1
ATOM 4356 C CA . GLU A 1 541 ? 22.005 16.769 -32.898 1.00 95.25 541 GLU A CA 1
ATOM 4357 C C . GLU A 1 541 ? 22.561 15.355 -32.625 1.00 95.25 541 GLU A C 1
ATOM 4359 O O . GLU A 1 541 ? 23.057 15.085 -31.528 1.00 95.25 541 GLU A O 1
ATOM 4364 N N . LEU A 1 542 ? 22.554 14.463 -33.626 1.00 95.44 542 LEU A N 1
ATOM 4365 C CA . LEU A 1 542 ? 23.090 13.101 -33.512 1.00 95.44 542 LEU A CA 1
ATOM 4366 C C . LEU A 1 542 ? 24.602 13.053 -33.319 1.00 95.44 542 LEU A C 1
ATOM 4368 O O . LEU A 1 542 ? 25.077 12.164 -32.609 1.00 95.44 542 LEU A O 1
ATOM 4372 N N . ILE A 1 543 ? 25.371 13.971 -33.911 1.00 95.38 543 ILE A N 1
ATOM 4373 C CA . ILE A 1 543 ? 26.820 14.055 -33.670 1.00 95.38 543 ILE A CA 1
ATOM 4374 C C . ILE A 1 543 ? 27.057 14.312 -32.179 1.00 95.38 543 ILE A C 1
ATOM 4376 O O . ILE A 1 543 ? 27.780 13.563 -31.521 1.00 95.38 543 ILE A O 1
ATOM 4380 N N . MET A 1 544 ? 26.397 15.320 -31.608 1.00 93.94 544 MET A N 1
ATOM 4381 C CA . MET A 1 544 ? 26.562 15.654 -30.190 1.00 93.94 544 MET A CA 1
ATOM 4382 C C . MET A 1 544 ? 26.090 14.519 -29.277 1.00 93.94 544 MET A C 1
ATOM 4384 O O . MET A 1 544 ? 26.811 14.105 -28.368 1.00 93.94 544 MET A O 1
ATOM 4388 N N . LEU A 1 545 ? 24.917 13.962 -29.567 1.00 96.06 545 LEU A N 1
ATOM 4389 C CA . LEU A 1 545 ? 24.321 12.861 -28.819 1.00 96.06 545 LEU A CA 1
ATOM 4390 C C . LEU A 1 545 ? 25.211 11.615 -28.847 1.00 96.06 545 LEU A C 1
ATOM 4392 O O . LEU A 1 545 ? 25.543 11.076 -27.795 1.00 96.06 545 LEU A O 1
ATOM 4396 N N . SER A 1 546 ? 25.661 11.175 -30.023 1.00 95.44 546 SER A N 1
ATOM 4397 C CA . SER A 1 546 ? 26.500 9.976 -30.152 1.00 95.44 546 SER A CA 1
ATOM 4398 C C . SER A 1 546 ? 27.856 10.119 -29.454 1.00 95.44 546 SER A C 1
ATOM 4400 O O . SER A 1 546 ? 28.328 9.142 -28.868 1.00 95.44 546 SER A O 1
ATOM 4402 N N . ARG A 1 547 ? 28.442 11.327 -29.426 1.00 93.56 547 ARG A N 1
ATOM 4403 C CA . ARG A 1 547 ? 29.635 11.622 -28.612 1.00 93.56 547 ARG A CA 1
ATOM 4404 C C . ARG A 1 547 ? 29.352 11.422 -27.125 1.00 93.56 547 ARG A C 1
ATOM 4406 O O . ARG A 1 547 ? 30.076 10.690 -26.457 1.00 93.56 547 ARG A O 1
ATOM 4413 N N . CYS A 1 548 ? 28.269 12.018 -26.629 1.00 94.81 548 CYS A N 1
ATOM 4414 C CA . CYS A 1 548 ? 27.851 11.888 -25.237 1.00 94.81 548 CYS A CA 1
ATOM 4415 C C . CYS A 1 548 ? 27.580 10.431 -24.834 1.00 94.81 548 CYS A C 1
ATOM 4417 O O . CYS A 1 548 ? 28.014 10.010 -23.765 1.00 94.81 548 CYS A O 1
ATOM 4419 N N . LEU A 1 549 ? 26.903 9.647 -25.683 1.00 95.69 549 LEU A N 1
ATOM 4420 C CA . LEU A 1 549 ? 26.645 8.224 -25.429 1.00 95.69 549 LEU A CA 1
ATOM 4421 C C . LEU A 1 549 ? 27.940 7.408 -25.362 1.00 95.69 549 LEU A C 1
ATOM 4423 O O . LEU A 1 549 ? 28.113 6.600 -24.453 1.00 95.69 549 LEU A O 1
ATOM 4427 N N . ARG A 1 550 ? 28.856 7.627 -26.313 1.00 94.12 550 ARG A N 1
ATOM 4428 C CA . ARG A 1 550 ? 30.169 6.970 -26.356 1.00 94.12 550 ARG A CA 1
ATOM 4429 C C . ARG A 1 550 ? 30.968 7.254 -25.084 1.00 94.12 550 ARG A C 1
ATOM 4431 O O . ARG A 1 550 ? 31.489 6.325 -24.472 1.00 94.12 550 ARG A O 1
ATOM 4438 N N . ASP A 1 551 ? 31.041 8.518 -24.679 1.00 93.12 551 ASP A N 1
ATOM 4439 C CA . ASP A 1 551 ? 31.796 8.930 -23.492 1.00 93.12 551 ASP A CA 1
ATOM 4440 C C . ASP A 1 551 ? 31.143 8.400 -22.210 1.00 93.12 551 ASP A C 1
ATOM 4442 O O . ASP A 1 551 ? 31.834 7.929 -21.306 1.00 93.12 551 ASP A O 1
ATOM 4446 N N . ALA A 1 552 ? 29.807 8.378 -22.158 1.00 94.12 552 ALA A N 1
ATOM 4447 C CA . ALA A 1 552 ? 29.070 7.739 -21.076 1.00 94.12 552 ALA A CA 1
ATOM 4448 C C . ALA A 1 552 ? 29.371 6.234 -20.984 1.00 94.12 552 ALA A C 1
ATOM 4450 O O . ALA A 1 552 ? 29.611 5.752 -19.882 1.00 94.12 552 ALA A O 1
ATOM 4451 N N . CYS A 1 553 ? 29.431 5.492 -22.099 1.00 93.00 553 CYS A N 1
ATOM 4452 C CA . CYS A 1 553 ? 29.809 4.072 -22.079 1.00 93.00 553 CYS A CA 1
ATOM 4453 C C . CYS A 1 553 ? 31.165 3.841 -21.399 1.00 93.00 553 CYS A C 1
ATOM 4455 O O . CYS A 1 553 ? 31.280 2.939 -20.571 1.00 93.00 553 CYS A O 1
ATOM 4457 N N . LEU A 1 554 ? 32.178 4.653 -21.719 1.00 90.06 554 LEU A N 1
ATOM 4458 C CA . LEU A 1 554 ? 33.518 4.528 -21.132 1.00 90.06 554 LEU A CA 1
ATOM 4459 C C . LEU A 1 554 ? 33.515 4.808 -19.629 1.00 90.06 554 LEU A C 1
ATOM 4461 O O . LEU A 1 554 ? 34.128 4.077 -18.851 1.00 90.06 554 LEU A O 1
ATOM 4465 N N . GLY A 1 555 ? 32.791 5.839 -19.205 1.00 91.25 555 GLY A N 1
ATOM 4466 C CA . GLY A 1 555 ? 32.666 6.168 -17.794 1.00 91.25 555 GLY A CA 1
ATOM 4467 C C . GLY A 1 555 ? 31.841 5.152 -16.993 1.00 91.25 555 GLY A C 1
ATOM 4468 O O . GLY A 1 555 ? 32.204 4.823 -15.864 1.00 91.25 555 GLY A O 1
ATOM 4469 N N . ILE A 1 556 ? 30.797 4.559 -17.585 1.00 92.56 556 ILE A N 1
ATOM 4470 C CA . ILE A 1 556 ? 29.990 3.511 -16.939 1.00 92.56 556 ILE A CA 1
ATOM 4471 C C . ILE A 1 556 ? 30.817 2.252 -16.657 1.00 92.56 556 ILE A C 1
ATOM 4473 O O . ILE A 1 556 ? 30.598 1.625 -15.625 1.00 92.56 556 ILE A O 1
ATOM 4477 N N . ILE A 1 557 ? 31.800 1.900 -17.495 1.00 87.44 557 ILE A N 1
ATOM 4478 C CA . ILE A 1 557 ? 32.713 0.775 -17.208 1.00 87.44 557 ILE A CA 1
ATOM 4479 C C . ILE A 1 557 ? 33.424 0.993 -15.863 1.00 87.44 557 ILE A C 1
ATOM 4481 O O . ILE A 1 557 ? 33.496 0.076 -15.046 1.00 87.44 557 ILE A O 1
ATOM 4485 N N . LYS A 1 558 ? 33.878 2.221 -15.585 1.00 85.44 558 LYS A N 1
ATOM 4486 C CA . LYS A 1 558 ? 34.516 2.574 -14.305 1.00 85.44 558 LYS A CA 1
ATOM 4487 C C . LYS A 1 558 ? 33.531 2.519 -13.130 1.00 85.44 558 LYS A C 1
ATOM 4489 O O . LYS A 1 558 ? 33.916 2.108 -12.041 1.00 85.44 558 LYS A O 1
ATOM 4494 N N . LEU A 1 559 ? 32.267 2.898 -13.350 1.00 86.56 559 LEU A N 1
ATOM 4495 C CA . LEU A 1 559 ? 31.207 2.855 -12.329 1.00 86.56 559 LEU A CA 1
ATOM 4496 C C . LEU A 1 559 ? 30.737 1.430 -12.006 1.00 86.56 559 LEU A C 1
ATOM 4498 O O . LEU A 1 559 ? 30.451 1.123 -10.852 1.00 86.56 559 LEU A O 1
ATOM 4502 N N . ALA A 1 560 ? 30.658 0.560 -13.013 1.00 84.06 560 ALA A N 1
ATOM 4503 C CA . ALA A 1 560 ? 30.255 -0.834 -12.859 1.00 84.06 560 ALA A CA 1
ATOM 4504 C C . ALA A 1 560 ? 31.346 -1.690 -12.192 1.00 84.06 560 ALA A C 1
ATOM 4506 O O . ALA A 1 560 ? 31.022 -2.624 -11.460 1.00 84.06 560 ALA A O 1
ATOM 4507 N N . TYR A 1 561 ? 32.623 -1.350 -12.407 1.00 77.88 561 TYR A N 1
ATOM 4508 C CA . TYR A 1 561 ? 33.784 -2.093 -11.902 1.00 77.88 561 TYR A CA 1
ATOM 4509 C C . TYR A 1 561 ? 34.743 -1.186 -11.104 1.00 77.88 561 TYR A C 1
ATOM 4511 O O . TYR A 1 561 ? 35.882 -0.938 -11.525 1.00 77.88 561 TYR A O 1
ATOM 4519 N N . PRO A 1 562 ? 34.318 -0.699 -9.919 1.00 64.81 562 PRO A N 1
ATOM 4520 C CA . PRO A 1 562 ? 35.119 0.210 -9.095 1.00 64.81 562 PRO A CA 1
ATOM 4521 C C . PRO A 1 562 ? 36.399 -0.435 -8.539 1.00 64.81 562 PRO A C 1
ATOM 4523 O O . PRO A 1 562 ? 37.304 0.276 -8.110 1.00 64.81 562 PRO A O 1
ATOM 4526 N N . GLU A 1 563 ? 36.522 -1.768 -8.586 1.00 55.56 563 GLU A N 1
ATOM 4527 C CA . GLU A 1 563 ? 37.700 -2.508 -8.104 1.00 55.56 563 GLU A CA 1
ATOM 4528 C C . GLU A 1 563 ? 39.003 -2.169 -8.844 1.00 55.56 563 GLU A C 1
ATOM 4530 O O . GLU A 1 563 ? 40.089 -2.533 -8.398 1.00 55.56 563 GLU A O 1
ATOM 4535 N N . THR A 1 564 ? 38.925 -1.412 -9.939 1.00 52.62 564 THR A N 1
ATOM 4536 C CA . THR A 1 564 ? 40.102 -0.916 -10.655 1.00 52.62 564 THR A CA 1
ATOM 4537 C C . THR A 1 564 ? 40.851 0.207 -9.918 1.00 52.62 564 THR A C 1
ATOM 4539 O O . THR A 1 564 ? 41.975 0.519 -10.314 1.00 52.62 564 THR A O 1
ATOM 4542 N N . LYS A 1 565 ? 40.306 0.790 -8.829 1.00 50.66 565 LYS A N 1
ATOM 4543 C CA . LYS A 1 565 ? 40.999 1.800 -7.997 1.00 50.66 565 LYS A CA 1
ATOM 4544 C C . LYS A 1 565 ? 40.746 1.617 -6.483 1.00 50.66 565 LYS A C 1
ATOM 4546 O O . LYS A 1 565 ? 39.611 1.789 -6.043 1.00 50.66 565 LYS A O 1
ATOM 4551 N N . PRO A 1 566 ? 41.778 1.354 -5.652 1.00 47.81 566 PRO A N 1
ATOM 4552 C CA . PRO A 1 566 ? 41.613 1.137 -4.206 1.00 47.81 566 PRO A CA 1
ATOM 4553 C C . PRO A 1 566 ? 41.073 2.361 -3.443 1.00 47.81 566 PRO A C 1
ATOM 4555 O O . PRO A 1 566 ? 40.351 2.192 -2.466 1.00 47.81 566 PRO A O 1
ATOM 4558 N N . GLU A 1 567 ? 41.348 3.576 -3.924 1.00 52.66 567 GLU A N 1
ATOM 4559 C CA . GLU A 1 567 ? 40.918 4.852 -3.321 1.00 52.66 567 GLU A CA 1
ATOM 4560 C C . GLU A 1 567 ? 39.386 5.028 -3.316 1.00 52.66 567 GLU A C 1
ATOM 4562 O O . GLU A 1 567 ? 38.818 5.597 -2.388 1.00 52.66 567 GLU A O 1
ATOM 4567 N N . VAL A 1 568 ? 38.688 4.468 -4.312 1.00 52.81 568 VAL A N 1
ATOM 4568 C CA . VAL A 1 568 ? 37.231 4.627 -4.478 1.00 52.81 568 VAL A CA 1
ATOM 4569 C C . VAL A 1 568 ? 36.452 3.789 -3.459 1.00 52.81 568 VAL A C 1
ATOM 4571 O O . VAL A 1 568 ? 35.334 4.138 -3.084 1.00 52.81 568 VAL A O 1
ATOM 4574 N N . ARG A 1 569 ? 37.037 2.688 -2.968 1.00 57.16 569 ARG A N 1
ATOM 4575 C CA . ARG A 1 569 ? 36.363 1.757 -2.052 1.00 57.16 569 ARG A CA 1
ATOM 4576 C C . ARG A 1 569 ? 36.081 2.393 -0.689 1.00 57.16 569 ARG A C 1
ATOM 4578 O O . ARG A 1 569 ? 35.008 2.162 -0.141 1.00 57.16 569 ARG A O 1
ATOM 4585 N N . GLU A 1 570 ? 37.004 3.189 -0.152 1.00 58.47 570 GLU A N 1
ATOM 4586 C CA . GLU A 1 570 ? 36.832 3.835 1.158 1.00 58.47 570 GLU A CA 1
ATOM 4587 C C . GLU A 1 570 ? 35.790 4.955 1.120 1.00 58.47 570 GLU A C 1
ATOM 4589 O O . GLU A 1 570 ? 34.934 5.023 2.003 1.00 58.47 570 GLU A O 1
ATOM 4594 N N . GLU A 1 571 ? 35.789 5.780 0.072 1.00 59.94 571 GLU A N 1
ATOM 4595 C CA . GLU A 1 571 ? 34.783 6.834 -0.108 1.00 59.94 571 GLU A CA 1
ATOM 4596 C C . GLU A 1 571 ? 33.379 6.244 -0.277 1.0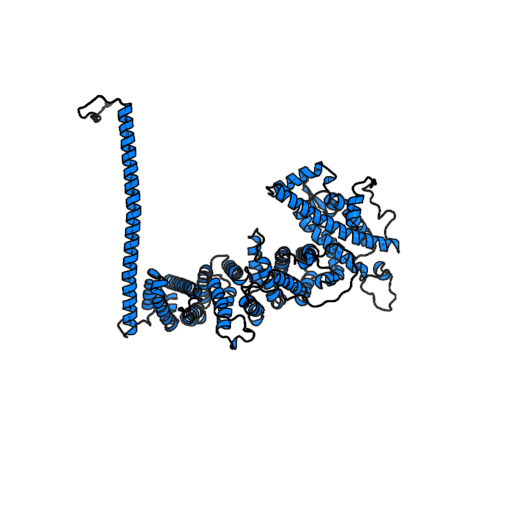0 59.94 571 GLU A C 1
ATOM 4598 O O . GLU A 1 571 ? 32.428 6.718 0.347 1.00 59.94 571 GLU A O 1
ATOM 4603 N N . TYR A 1 572 ? 33.257 5.159 -1.051 1.00 61.78 572 TYR A N 1
ATOM 4604 C CA . TYR A 1 572 ? 31.991 4.450 -1.244 1.00 61.78 572 TYR A CA 1
ATOM 4605 C C . TYR A 1 572 ? 31.480 3.880 0.086 1.00 61.78 572 TYR A C 1
ATOM 4607 O O . TYR A 1 572 ? 30.338 4.127 0.470 1.00 61.78 572 TYR A O 1
ATOM 4615 N N . ILE A 1 573 ? 32.343 3.197 0.849 1.00 62.66 573 ILE A N 1
ATOM 4616 C CA . ILE A 1 573 ? 32.002 2.673 2.182 1.00 62.66 573 IL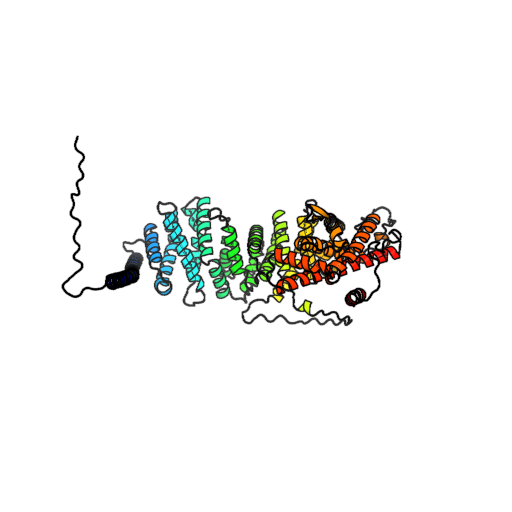E A CA 1
ATOM 4617 C C . ILE A 1 573 ? 31.569 3.806 3.125 1.00 62.66 573 ILE A C 1
ATOM 4619 O O . ILE A 1 573 ? 30.574 3.667 3.836 1.00 62.66 573 ILE A O 1
ATOM 4623 N N . THR A 1 574 ? 32.266 4.942 3.107 1.00 67.31 574 THR A N 1
ATOM 4624 C CA . THR A 1 574 ? 31.947 6.098 3.958 1.00 67.31 574 THR A CA 1
ATOM 4625 C C . THR A 1 574 ? 30.596 6.723 3.582 1.00 67.31 574 THR A C 1
ATOM 4627 O O . THR A 1 574 ? 29.810 7.077 4.461 1.00 67.31 574 THR A O 1
ATOM 4630 N N . ALA A 1 575 ? 30.276 6.801 2.287 1.00 64.69 575 ALA A N 1
ATOM 4631 C CA . ALA A 1 575 ? 29.005 7.330 1.791 1.00 64.69 575 ALA A CA 1
ATOM 4632 C C . ALA A 1 575 ? 27.801 6.437 2.138 1.00 64.69 575 ALA A C 1
ATOM 4634 O O . ALA A 1 575 ? 26.719 6.932 2.431 1.00 64.69 575 ALA A O 1
ATOM 4635 N N . PHE A 1 576 ? 27.961 5.117 2.152 1.00 63.16 576 PHE A N 1
ATOM 4636 C CA . PHE A 1 576 ? 26.875 4.227 2.576 1.00 63.16 576 PHE A CA 1
ATOM 4637 C C . PHE A 1 576 ? 26.685 4.213 4.096 1.00 63.16 576 PHE A C 1
ATOM 4639 O O . PHE A 1 576 ? 25.551 4.128 4.571 1.00 63.16 576 PHE A O 1
ATOM 4646 N N . GLN A 1 577 ? 27.766 4.356 4.870 1.00 64.88 577 GLN A N 1
ATOM 4647 C CA . GLN A 1 577 ? 27.666 4.528 6.322 1.00 64.88 577 GLN A CA 1
ATOM 4648 C C . GLN A 1 577 ? 26.897 5.807 6.691 1.00 64.88 577 GLN A C 1
ATOM 4650 O O . GLN A 1 577 ? 26.113 5.789 7.640 1.00 64.88 577 GLN A O 1
ATOM 4655 N N . SER A 1 578 ? 27.042 6.896 5.924 1.00 64.62 578 SER A N 1
ATOM 4656 C CA . SER A 1 578 ? 26.316 8.150 6.177 1.00 64.62 578 SER A CA 1
ATOM 4657 C C . SER A 1 578 ? 24.818 8.095 5.838 1.00 64.62 578 SER A C 1
ATOM 4659 O O . SER A 1 578 ? 24.056 8.907 6.361 1.00 64.62 578 SER A O 1
ATOM 4661 N N . ILE A 1 579 ? 24.371 7.109 5.048 1.00 58.94 579 ILE A N 1
ATOM 4662 C CA . ILE A 1 579 ? 22.950 6.857 4.724 1.00 58.94 579 ILE A CA 1
ATOM 4663 C C . ILE A 1 579 ? 22.314 5.856 5.723 1.00 58.94 579 ILE A C 1
ATOM 4665 O O . ILE A 1 579 ? 21.137 5.517 5.625 1.00 58.94 579 ILE A O 1
ATOM 4669 N N . GLY A 1 580 ? 23.061 5.413 6.744 1.00 59.06 580 GLY A N 1
ATOM 4670 C CA . GLY A 1 580 ? 22.550 4.546 7.811 1.00 59.06 580 GLY A CA 1
ATOM 4671 C C . GLY A 1 580 ? 22.650 3.046 7.525 1.00 59.06 580 GLY A C 1
ATOM 4672 O O . GLY A 1 580 ? 21.990 2.259 8.201 1.00 59.06 580 GLY A O 1
ATOM 4673 N N . VAL A 1 581 ? 23.477 2.625 6.560 1.00 61.38 581 VAL A N 1
ATOM 4674 C CA . VAL A 1 581 ? 23.792 1.204 6.350 1.00 61.38 581 VAL A CA 1
ATOM 4675 C C . VAL A 1 581 ? 24.670 0.712 7.501 1.00 61.38 581 VAL A C 1
ATOM 4677 O O . VAL A 1 581 ? 25.821 1.126 7.640 1.00 61.38 581 VAL A O 1
ATOM 4680 N N . THR A 1 582 ? 24.119 -0.159 8.351 1.00 57.97 582 THR A N 1
ATOM 4681 C CA . THR A 1 582 ? 24.766 -0.560 9.616 1.00 57.97 582 THR A CA 1
ATOM 4682 C C . THR A 1 582 ? 25.572 -1.850 9.512 1.00 57.97 582 THR A C 1
ATOM 4684 O O . THR A 1 582 ? 26.466 -2.081 10.327 1.00 57.97 582 THR A O 1
ATOM 4687 N N . THR A 1 583 ? 25.290 -2.691 8.511 1.00 61.34 583 THR A N 1
ATOM 4688 C CA . THR A 1 583 ? 25.935 -4.001 8.359 1.00 61.34 583 THR A CA 1
ATOM 4689 C C . THR A 1 583 ? 26.747 -4.109 7.069 1.00 61.34 583 THR A C 1
ATOM 4691 O O . THR A 1 583 ? 26.385 -3.567 6.024 1.00 61.34 583 THR A O 1
ATOM 4694 N N . SER A 1 584 ? 27.841 -4.877 7.114 1.00 66.50 584 SER A N 1
ATOM 4695 C CA . SER A 1 584 ? 28.645 -5.187 5.922 1.00 66.50 584 SER A CA 1
ATOM 4696 C C . SER A 1 584 ? 27.839 -5.918 4.841 1.00 66.50 584 SER A C 1
ATOM 4698 O O . SER A 1 584 ? 28.136 -5.768 3.659 1.00 66.50 584 SER A O 1
ATOM 4700 N N . SER A 1 585 ? 26.808 -6.676 5.232 1.00 74.50 585 SER A N 1
ATOM 4701 C CA . SER A 1 585 ? 25.949 -7.409 4.299 1.00 74.50 585 SER A CA 1
ATOM 4702 C C . SER A 1 585 ? 25.012 -6.492 3.510 1.00 74.50 585 SER A C 1
ATOM 4704 O O . SER A 1 585 ? 24.939 -6.612 2.290 1.00 74.50 585 SER A O 1
ATOM 4706 N N . GLU A 1 586 ? 24.356 -5.534 4.173 1.00 69.06 586 GLU A N 1
ATOM 4707 C CA . GLU A 1 586 ? 23.478 -4.552 3.522 1.00 69.06 586 GLU A CA 1
ATOM 4708 C C . GLU A 1 586 ? 24.289 -3.663 2.576 1.00 69.06 586 GLU A C 1
ATOM 4710 O O . GLU A 1 586 ? 23.897 -3.444 1.434 1.00 69.06 586 GLU A O 1
ATOM 4715 N N . MET A 1 587 ? 25.479 -3.246 3.018 1.00 69.12 587 MET A N 1
ATOM 4716 C CA . MET A 1 587 ? 26.449 -2.515 2.203 1.00 69.12 587 MET A CA 1
ATOM 4717 C C . MET A 1 587 ? 26.782 -3.270 0.910 1.00 69.12 587 MET A C 1
ATOM 4719 O O . MET A 1 587 ? 26.684 -2.712 -0.180 1.00 69.12 587 MET A O 1
ATOM 4723 N N . GLN A 1 588 ? 27.151 -4.550 1.014 1.00 74.12 588 GLN A N 1
ATOM 4724 C CA . GLN A 1 588 ? 27.477 -5.374 -0.152 1.00 74.12 588 GLN A CA 1
ATOM 4725 C C . GLN A 1 588 ? 26.284 -5.543 -1.093 1.00 74.12 588 GLN A C 1
ATOM 4727 O O . GLN A 1 588 ? 26.460 -5.464 -2.307 1.00 74.12 588 GLN A O 1
ATOM 4732 N N . GLN A 1 589 ? 25.075 -5.721 -0.558 1.00 78.19 589 GLN A N 1
ATOM 4733 C CA . GLN A 1 589 ? 23.860 -5.805 -1.370 1.00 78.19 589 GLN A CA 1
ATOM 4734 C C . GLN A 1 589 ? 23.583 -4.500 -2.123 1.00 78.19 589 GLN A C 1
ATOM 4736 O O . GLN A 1 589 ? 23.255 -4.544 -3.309 1.00 78.19 589 GLN A O 1
ATOM 4741 N N . CYS A 1 590 ? 23.758 -3.343 -1.478 1.00 74.94 590 CYS A N 1
ATOM 4742 C CA . CYS A 1 590 ? 23.611 -2.044 -2.131 1.00 74.94 590 CYS A CA 1
ATOM 4743 C C . CYS A 1 590 ? 24.643 -1.843 -3.249 1.00 74.94 590 CYS A C 1
ATOM 4745 O O . CYS A 1 590 ? 24.271 -1.451 -4.354 1.00 74.94 590 CYS A O 1
ATOM 4747 N N . ILE A 1 591 ? 25.915 -2.173 -2.994 1.00 77.38 591 ILE A N 1
ATOM 4748 C CA . ILE A 1 591 ? 26.986 -2.109 -4.001 1.00 77.38 591 ILE A CA 1
ATOM 4749 C C . ILE A 1 591 ? 26.639 -3.001 -5.202 1.00 77.38 591 ILE A C 1
ATOM 4751 O O . ILE A 1 591 ? 26.685 -2.548 -6.343 1.00 77.38 591 ILE A O 1
ATOM 4755 N N . GLN A 1 592 ? 26.246 -4.253 -4.956 1.00 83.06 592 GLN A N 1
ATOM 4756 C CA . GLN A 1 592 ? 25.875 -5.201 -6.011 1.00 83.06 592 GLN A CA 1
ATOM 4757 C C . GLN A 1 592 ? 24.649 -4.734 -6.807 1.00 83.06 592 GLN A C 1
ATOM 4759 O O . GLN A 1 592 ? 24.596 -4.904 -8.028 1.00 83.06 592 GLN A O 1
ATOM 4764 N N . MET A 1 593 ? 23.662 -4.131 -6.138 1.00 83.56 593 MET A N 1
ATOM 4765 C CA . MET A 1 593 ? 22.479 -3.575 -6.790 1.00 83.56 593 MET A CA 1
ATOM 4766 C C . MET A 1 593 ? 22.853 -2.415 -7.722 1.00 83.56 593 MET A C 1
ATOM 4768 O O . MET A 1 593 ? 22.423 -2.416 -8.875 1.00 83.56 593 MET A O 1
ATOM 4772 N N . GLU A 1 594 ? 23.688 -1.474 -7.272 1.00 85.44 594 GLU A N 1
ATOM 4773 C CA . GLU A 1 594 ? 24.175 -0.372 -8.113 1.00 85.44 594 GLU A CA 1
ATOM 4774 C C . GLU A 1 594 ? 25.007 -0.880 -9.294 1.00 85.44 594 GLU A C 1
ATOM 4776 O O . GLU A 1 594 ? 24.755 -0.490 -10.435 1.00 85.44 594 GLU A O 1
ATOM 4781 N N . GLN A 1 595 ? 25.940 -1.808 -9.060 1.00 87.62 595 GLN A N 1
ATOM 4782 C CA . GLN A 1 595 ? 26.739 -2.423 -10.126 1.00 87.62 595 GLN A CA 1
ATOM 4783 C C . GLN A 1 595 ? 25.848 -3.042 -11.207 1.00 87.62 595 GLN A C 1
ATOM 4785 O O . GLN A 1 595 ? 26.035 -2.787 -12.397 1.00 87.62 595 GLN A O 1
ATOM 4790 N N . LYS A 1 596 ? 24.819 -3.798 -10.807 1.00 89.69 596 LYS A N 1
ATOM 4791 C CA . LYS A 1 596 ? 23.867 -4.404 -11.744 1.00 89.69 596 LYS A CA 1
ATOM 4792 C C . LYS A 1 596 ? 23.137 -3.354 -12.587 1.00 89.69 596 LYS A C 1
ATOM 4794 O O . LYS A 1 596 ? 22.982 -3.558 -13.792 1.00 89.69 596 LYS A O 1
ATOM 4799 N N . ARG A 1 597 ? 22.723 -2.232 -11.987 1.00 92.12 597 ARG A N 1
ATOM 4800 C CA . ARG A 1 597 ? 22.056 -1.125 -12.697 1.00 92.12 597 ARG A CA 1
ATOM 4801 C C . ARG A 1 597 ? 22.980 -0.486 -13.736 1.00 92.12 597 ARG A C 1
ATOM 4803 O O . ARG A 1 597 ? 22.559 -0.278 -14.874 1.00 92.12 597 ARG A O 1
ATOM 4810 N N . TRP A 1 598 ? 24.243 -0.242 -13.384 1.00 93.81 598 TRP A N 1
ATOM 4811 C CA . TRP A 1 598 ? 25.243 0.294 -14.314 1.00 93.81 598 TRP A CA 1
ATOM 4812 C C . TRP A 1 598 ? 25.538 -0.665 -15.470 1.00 93.81 598 TRP A C 1
ATOM 4814 O O . TRP A 1 598 ? 25.560 -0.233 -16.621 1.00 93.81 598 TRP A O 1
ATOM 4824 N N . ILE A 1 599 ? 25.673 -1.969 -15.202 1.00 92.19 599 ILE A N 1
ATOM 4825 C CA . ILE A 1 599 ? 25.874 -2.994 -16.242 1.00 92.19 599 ILE A CA 1
ATOM 4826 C C . ILE A 1 599 ? 24.679 -3.042 -17.206 1.00 92.19 599 ILE A C 1
ATOM 4828 O O . ILE A 1 599 ? 24.855 -3.117 -18.423 1.00 92.19 599 ILE A O 1
ATOM 4832 N N . GLN A 1 600 ? 23.452 -2.979 -16.686 1.00 93.12 600 GLN A N 1
ATOM 4833 C CA . GLN A 1 600 ? 22.244 -2.954 -17.515 1.00 93.12 600 GLN A CA 1
ATOM 4834 C C . GLN A 1 600 ? 22.183 -1.702 -18.394 1.00 93.12 600 GLN A C 1
ATOM 4836 O O . GLN A 1 600 ? 21.905 -1.811 -19.589 1.00 93.12 600 GLN A O 1
ATOM 4841 N N . LEU A 1 601 ? 22.496 -0.532 -17.833 1.00 95.88 601 LEU A N 1
ATOM 4842 C CA . LEU A 1 601 ? 22.563 0.714 -18.591 1.00 95.88 601 LEU A CA 1
ATOM 4843 C C . LEU A 1 601 ? 23.648 0.661 -19.679 1.00 95.88 601 LEU A C 1
ATOM 4845 O O . LEU A 1 601 ? 23.388 1.034 -20.823 1.00 95.88 601 LEU A O 1
ATOM 4849 N N . PHE A 1 602 ? 24.830 0.128 -19.353 1.00 95.50 602 PHE A N 1
ATOM 4850 C CA . PHE A 1 602 ? 25.932 -0.054 -20.298 1.00 95.50 602 PHE A CA 1
ATOM 4851 C C . PHE A 1 602 ? 25.515 -0.875 -21.522 1.00 95.50 602 PHE A C 1
ATOM 4853 O O . PHE A 1 602 ? 25.791 -0.465 -22.651 1.00 95.50 602 PHE A O 1
ATOM 4860 N N . LYS A 1 603 ? 24.821 -2.006 -21.315 1.00 95.19 603 LYS A N 1
ATOM 4861 C CA . LYS A 1 603 ? 24.345 -2.875 -22.406 1.00 95.19 603 LYS A CA 1
ATOM 4862 C C . LYS A 1 603 ? 23.462 -2.107 -23.396 1.00 95.19 603 LYS A C 1
ATOM 4864 O O . LYS A 1 603 ? 23.680 -2.188 -24.605 1.00 95.19 603 LYS A O 1
ATOM 4869 N N . VAL A 1 604 ? 22.506 -1.324 -22.894 1.00 96.31 604 VAL A N 1
ATOM 4870 C CA . VAL A 1 604 ? 21.547 -0.600 -23.743 1.00 96.31 604 VAL A CA 1
ATOM 4871 C C . VAL A 1 604 ? 22.194 0.585 -24.463 1.00 96.31 604 VAL A C 1
ATOM 4873 O O . VAL A 1 604 ? 21.996 0.737 -25.670 1.00 96.31 604 VAL A O 1
ATOM 4876 N N . ILE A 1 605 ? 22.996 1.404 -23.772 1.00 96.81 605 ILE A N 1
ATOM 4877 C CA . ILE A 1 605 ? 23.690 2.533 -24.417 1.00 96.81 605 ILE A CA 1
ATOM 4878 C C . ILE A 1 605 ? 24.650 2.008 -25.485 1.00 96.81 605 ILE A C 1
ATOM 4880 O O . ILE A 1 605 ? 24.686 2.530 -26.598 1.00 96.81 605 ILE A O 1
ATOM 4884 N N . THR A 1 606 ? 25.389 0.938 -25.189 1.00 95.50 606 THR A N 1
ATOM 4885 C CA . THR A 1 606 ? 26.331 0.353 -26.146 1.00 95.50 606 THR A CA 1
ATOM 4886 C C . THR A 1 606 ? 25.623 -0.175 -27.391 1.00 95.50 606 THR A C 1
ATOM 4888 O O . THR A 1 606 ? 26.135 0.002 -28.496 1.00 95.50 606 THR A O 1
ATOM 4891 N N . ASN A 1 607 ? 24.435 -0.770 -27.249 1.00 96.44 607 ASN A N 1
ATOM 4892 C CA . ASN A 1 607 ? 23.618 -1.152 -28.398 1.00 96.44 607 ASN A CA 1
ATOM 4893 C C . ASN A 1 607 ? 23.250 0.064 -29.265 1.00 96.44 607 ASN A C 1
ATOM 4895 O O . ASN A 1 607 ? 23.482 0.044 -30.473 1.00 96.44 607 ASN A O 1
ATOM 4899 N N . LEU A 1 608 ? 22.765 1.149 -28.652 1.00 97.12 608 LEU A N 1
ATOM 4900 C CA . LEU A 1 608 ? 22.428 2.377 -29.377 1.00 97.12 608 LEU A CA 1
ATOM 4901 C C . LEU A 1 608 ? 23.648 2.971 -30.102 1.00 97.12 608 LEU A C 1
ATOM 4903 O O . LEU A 1 608 ? 23.571 3.310 -31.283 1.00 97.12 608 LEU A O 1
ATOM 4907 N N . VAL A 1 609 ? 24.796 3.042 -29.424 1.00 96.56 609 VAL A N 1
ATOM 4908 C CA . VAL A 1 609 ? 26.068 3.503 -30.005 1.00 96.56 609 VAL A CA 1
ATOM 4909 C C . VAL A 1 609 ? 26.464 2.649 -31.210 1.00 96.56 609 VAL A C 1
ATOM 4911 O O . VAL A 1 609 ? 26.838 3.196 -32.248 1.00 96.56 609 VAL A O 1
ATOM 4914 N N . LYS A 1 610 ? 26.345 1.317 -31.119 1.00 95.38 610 LYS A N 1
ATOM 4915 C CA . LYS A 1 610 ? 26.619 0.402 -32.240 1.00 95.38 610 LYS A CA 1
ATOM 4916 C C . LYS A 1 610 ? 25.695 0.660 -33.430 1.00 95.38 610 LYS A C 1
ATOM 4918 O O . LYS A 1 610 ? 26.176 0.682 -34.562 1.00 95.38 610 LYS A O 1
ATOM 4923 N N . MET A 1 611 ? 24.402 0.884 -33.190 1.00 95.69 611 MET A N 1
ATOM 4924 C CA . MET A 1 611 ? 23.436 1.186 -34.251 1.00 95.69 611 MET A CA 1
ATOM 4925 C C . MET A 1 611 ? 23.761 2.508 -34.955 1.00 95.69 611 MET A C 1
ATOM 4927 O O . MET A 1 611 ? 23.813 2.547 -36.184 1.00 95.69 611 MET A O 1
ATOM 4931 N N . LEU A 1 612 ? 24.054 3.570 -34.198 1.00 95.62 612 LEU A N 1
ATOM 4932 C CA . LEU A 1 612 ? 24.432 4.872 -34.759 1.00 95.62 612 LEU A CA 1
ATOM 4933 C C . LEU A 1 612 ? 25.754 4.798 -35.536 1.00 95.62 612 LEU A C 1
ATOM 4935 O O . LEU A 1 612 ? 25.837 5.305 -36.653 1.00 95.62 612 LEU A O 1
ATOM 4939 N N . LYS A 1 613 ? 26.760 4.095 -35.001 1.00 94.81 613 LYS A N 1
ATOM 4940 C CA . LYS A 1 613 ? 28.032 3.847 -35.696 1.00 94.81 613 LYS A CA 1
ATOM 4941 C C . LYS A 1 613 ? 27.840 3.048 -36.985 1.00 94.81 613 LYS A C 1
ATOM 4943 O O . LYS A 1 613 ? 28.508 3.322 -37.979 1.00 94.81 613 LYS A O 1
ATOM 4948 N N . SER A 1 614 ? 26.929 2.073 -36.993 1.00 93.75 614 SER A N 1
ATOM 4949 C CA . SER A 1 614 ? 26.601 1.308 -38.200 1.00 93.75 614 SER A CA 1
ATOM 4950 C C . SER A 1 614 ? 26.015 2.205 -39.293 1.00 93.75 614 SER A C 1
ATOM 4952 O O . SER A 1 614 ? 26.426 2.078 -40.443 1.00 93.75 614 SER A O 1
ATOM 4954 N N . ARG A 1 615 ? 25.123 3.146 -38.946 1.00 93.88 615 ARG A N 1
ATOM 4955 C CA . ARG A 1 615 ? 24.581 4.134 -39.899 1.00 93.88 615 ARG A CA 1
ATOM 4956 C C . ARG A 1 615 ? 25.668 5.074 -40.421 1.00 93.88 615 ARG A C 1
ATOM 4958 O O . ARG A 1 615 ? 25.771 5.248 -41.631 1.00 93.88 615 ARG A O 1
ATOM 4965 N N . ASP A 1 616 ? 26.522 5.589 -39.537 1.00 94.12 616 ASP A N 1
ATOM 4966 C CA . ASP A 1 616 ? 27.649 6.457 -39.915 1.00 94.12 616 ASP A CA 1
ATOM 4967 C C . ASP A 1 616 ? 28.616 5.743 -40.871 1.00 94.12 616 ASP A C 1
ATOM 4969 O O . ASP A 1 616 ? 29.036 6.310 -41.869 1.00 94.12 616 ASP A O 1
ATOM 4973 N N . THR A 1 617 ? 28.869 4.449 -40.651 1.00 92.44 617 THR A N 1
ATOM 4974 C CA . THR A 1 617 ? 29.718 3.635 -41.542 1.00 92.44 617 THR A CA 1
ATOM 4975 C C . THR A 1 617 ? 29.117 3.471 -42.948 1.00 92.44 617 THR A C 1
ATOM 4977 O O . THR A 1 617 ? 29.861 3.308 -43.912 1.00 92.44 617 THR A O 1
ATOM 4980 N N . ARG A 1 618 ? 27.782 3.500 -43.093 1.00 92.12 618 ARG A N 1
ATOM 4981 C CA . ARG A 1 618 ? 27.109 3.417 -44.406 1.00 92.12 618 ARG A CA 1
ATOM 4982 C C . ARG A 1 618 ? 27.191 4.735 -45.171 1.00 92.12 618 ARG A C 1
ATOM 4984 O O . ARG A 1 618 ? 27.443 4.730 -46.372 1.00 92.12 618 ARG A O 1
ATOM 4991 N N . ARG A 1 619 ? 26.964 5.852 -44.478 1.00 92.19 619 ARG A N 1
ATOM 4992 C CA . ARG A 1 619 ? 27.108 7.214 -45.003 1.00 92.19 619 ARG A CA 1
ATOM 4993 C C . ARG A 1 619 ? 27.563 8.112 -43.862 1.00 92.19 619 ARG A C 1
ATOM 4995 O O . ARG A 1 619 ? 26.795 8.390 -42.943 1.00 92.19 619 ARG A O 1
ATOM 5002 N N . ASN A 1 620 ? 28.814 8.556 -43.956 1.00 92.12 620 ASN A N 1
ATOM 5003 C CA . ASN A 1 620 ? 29.455 9.350 -42.916 1.00 92.12 620 ASN A CA 1
ATOM 5004 C C . ASN A 1 620 ? 28.680 10.652 -42.679 1.00 92.12 620 ASN A C 1
ATOM 5006 O O . ASN A 1 620 ? 28.438 11.418 -43.614 1.00 92.12 620 ASN A O 1
ATOM 5010 N N . PHE A 1 621 ? 28.346 10.914 -41.422 1.00 93.62 621 PHE A N 1
ATOM 5011 C CA . PHE A 1 621 ? 27.802 12.184 -40.943 1.00 93.62 621 PHE A CA 1
ATOM 5012 C C . PHE A 1 621 ? 28.577 12.717 -39.731 1.00 93.62 621 PHE A C 1
ATOM 5014 O O . PHE A 1 621 ? 28.472 13.899 -39.411 1.00 93.62 621 PHE A O 1
ATOM 5021 N N . CYS A 1 622 ? 29.387 11.882 -39.077 1.00 93.44 622 CYS A N 1
ATOM 5022 C CA . CYS A 1 622 ? 30.255 12.286 -37.981 1.00 93.44 622 CYS A CA 1
ATOM 5023 C C . CYS A 1 622 ? 31.630 12.798 -38.466 1.00 93.44 622 CYS A C 1
ATOM 5025 O O . CYS A 1 622 ? 32.136 12.362 -39.503 1.00 93.44 622 CYS A O 1
ATOM 5027 N N . PRO A 1 623 ? 32.290 13.689 -37.701 1.00 92.75 623 PRO A N 1
ATOM 5028 C CA . PRO A 1 623 ? 33.663 14.107 -37.978 1.00 92.75 623 PRO A CA 1
ATOM 5029 C C . PRO A 1 623 ? 34.675 12.944 -37.905 1.00 92.75 623 PRO A C 1
ATOM 5031 O O . PRO A 1 623 ? 34.425 11.938 -37.231 1.00 92.75 623 PRO A O 1
ATOM 5034 N N . PRO A 1 624 ? 35.872 13.086 -38.505 1.00 87.69 624 PRO A N 1
ATOM 5035 C CA . PRO A 1 624 ? 36.969 12.142 -38.299 1.00 87.69 624 PRO A CA 1
ATOM 5036 C C . PRO A 1 624 ? 37.284 11.936 -36.806 1.00 87.69 624 PRO A C 1
ATOM 5038 O O . PRO A 1 624 ? 37.181 12.867 -36.011 1.00 87.69 624 PRO A O 1
ATOM 5041 N N . ASN A 1 625 ? 37.679 10.716 -36.424 1.00 85.44 625 ASN A N 1
ATOM 5042 C CA . ASN A 1 625 ? 37.976 10.296 -35.041 1.00 85.44 625 ASN A CA 1
ATOM 5043 C C . ASN A 1 625 ? 36.798 10.355 -34.049 1.00 85.44 625 ASN A C 1
ATOM 5045 O O . ASN A 1 625 ? 36.979 10.099 -32.862 1.00 85.44 625 ASN A O 1
ATOM 5049 N N . HIS A 1 626 ? 35.567 10.588 -34.513 1.00 89.94 626 HIS A N 1
ATOM 5050 C CA . HIS A 1 626 ? 34.390 10.684 -33.643 1.00 89.94 626 HIS A CA 1
ATOM 5051 C C . HIS A 1 626 ? 34.060 9.415 -32.847 1.00 89.94 626 HIS A C 1
ATOM 5053 O O . HIS A 1 626 ? 33.422 9.490 -31.804 1.00 89.94 626 HIS A O 1
ATOM 5059 N N . TRP A 1 627 ? 34.490 8.233 -33.277 1.00 89.44 627 TRP A N 1
ATOM 5060 C CA . TRP A 1 627 ? 34.246 6.989 -32.529 1.00 89.44 627 TRP A CA 1
ATOM 5061 C C . TRP A 1 627 ? 35.420 6.565 -31.640 1.00 89.44 627 TRP A C 1
ATOM 5063 O O . TRP A 1 627 ? 35.341 5.520 -30.998 1.00 89.44 627 TRP A O 1
ATOM 5073 N N . LEU A 1 628 ? 36.486 7.369 -31.587 1.00 82.44 628 LEU A N 1
ATOM 5074 C CA . LEU A 1 628 ? 37.641 7.180 -30.714 1.00 82.44 628 LEU A CA 1
ATOM 5075 C C . LEU A 1 628 ? 37.573 8.217 -29.588 1.00 82.44 628 LEU A C 1
ATOM 5077 O O . LEU A 1 628 ? 37.323 9.396 -29.838 1.00 82.44 628 LEU A O 1
ATOM 5081 N N . SER A 1 629 ? 37.741 7.784 -28.340 1.00 70.19 629 SER A N 1
ATOM 5082 C CA . SER A 1 629 ? 37.805 8.714 -27.211 1.00 70.19 629 SER A CA 1
ATOM 5083 C C . SER A 1 629 ? 39.229 9.213 -27.031 1.00 70.19 629 SER A C 1
ATOM 5085 O O . SER A 1 629 ? 40.160 8.417 -27.004 1.00 70.19 629 SER A O 1
ATOM 5087 N N . GLU A 1 630 ? 39.390 10.523 -26.859 1.00 65.69 630 GLU A N 1
ATOM 5088 C CA . GLU A 1 630 ? 40.675 11.134 -26.495 1.00 65.69 630 GLU A CA 1
ATOM 5089 C C . GLU A 1 630 ? 41.059 10.844 -25.034 1.00 65.69 630 GLU A C 1
ATOM 5091 O O . GLU A 1 630 ? 42.204 11.042 -24.643 1.00 65.69 630 GLU A O 1
ATOM 5096 N N . GLN A 1 631 ? 40.102 10.401 -24.209 1.00 57.62 631 GLN A N 1
ATOM 5097 C CA . GLN A 1 631 ? 40.275 10.288 -22.758 1.00 57.62 631 GLN A CA 1
ATOM 5098 C C . GLN A 1 631 ? 40.864 8.944 -22.301 1.00 57.62 631 GLN A C 1
ATOM 5100 O O . GLN A 1 631 ? 41.195 8.813 -21.126 1.00 57.62 631 GLN A O 1
ATOM 5105 N N . GLU A 1 632 ? 41.000 7.949 -23.184 1.00 54.47 632 GLU A N 1
ATOM 5106 C CA . GLU A 1 632 ? 41.417 6.589 -22.813 1.00 54.47 632 GLU A CA 1
ATOM 5107 C C . GLU A 1 632 ? 42.353 5.969 -23.869 1.00 54.47 632 GLU A C 1
ATOM 5109 O O . GLU A 1 632 ? 41.900 5.491 -24.909 1.00 54.47 632 GLU A O 1
ATOM 5114 N N . ASP A 1 633 ? 43.653 5.892 -23.566 1.00 43.28 633 ASP A N 1
ATOM 5115 C CA . ASP A 1 633 ? 44.554 4.917 -24.194 1.00 43.28 633 ASP A CA 1
ATOM 5116 C C . ASP A 1 633 ? 44.218 3.536 -23.612 1.00 43.28 633 ASP A C 1
ATOM 5118 O O . ASP A 1 633 ? 44.744 3.134 -22.569 1.00 43.28 633 ASP A O 1
ATOM 5122 N N . ILE A 1 634 ? 43.307 2.802 -24.258 1.00 47.19 634 ILE A N 1
ATOM 5123 C CA . ILE A 1 634 ? 42.973 1.430 -23.858 1.00 47.19 634 ILE A CA 1
ATOM 5124 C C . ILE A 1 634 ? 44.193 0.541 -24.141 1.00 47.19 634 ILE A C 1
ATOM 5126 O O . ILE A 1 634 ? 44.330 -0.047 -25.214 1.00 47.19 634 ILE A O 1
ATOM 5130 N N . LYS A 1 635 ? 45.105 0.426 -23.169 1.00 39.78 635 LYS A N 1
ATOM 5131 C CA . LYS A 1 635 ? 46.141 -0.611 -23.181 1.00 39.78 635 LYS A CA 1
ATOM 5132 C C . LYS A 1 635 ? 45.441 -1.963 -23.070 1.00 39.78 635 LYS A C 1
ATOM 5134 O O . LYS A 1 635 ? 44.709 -2.207 -22.116 1.00 39.78 635 LYS A O 1
ATOM 5139 N N . ALA A 1 636 ? 45.670 -2.842 -24.043 1.00 42.44 636 ALA A N 1
ATOM 5140 C CA . ALA A 1 636 ? 45.046 -4.163 -24.175 1.00 42.44 636 ALA A CA 1
ATOM 5141 C C . ALA A 1 636 ? 45.415 -5.181 -23.062 1.00 42.44 636 ALA A C 1
ATOM 5143 O O . ALA A 1 636 ? 45.296 -6.393 -23.257 1.00 42.44 636 ALA A O 1
ATOM 5144 N N . ASP A 1 637 ? 45.850 -4.729 -21.884 1.00 38.84 637 ASP A N 1
ATOM 5145 C CA . ASP A 1 637 ? 46.297 -5.591 -20.795 1.00 38.84 637 ASP A CA 1
ATOM 5146 C C . ASP A 1 637 ? 45.115 -6.206 -20.015 1.00 38.84 637 ASP A C 1
ATOM 5148 O O . ASP A 1 637 ? 44.567 -5.674 -19.052 1.00 38.84 637 ASP A O 1
ATOM 5152 N N . LYS A 1 638 ? 44.746 -7.399 -20.494 1.00 41.44 638 LYS A N 1
ATOM 5153 C CA . LYS A 1 638 ? 44.347 -8.642 -19.797 1.00 41.44 638 LYS A CA 1
ATOM 5154 C C . LYS A 1 638 ? 43.163 -8.701 -18.817 1.00 41.44 638 LYS A C 1
ATOM 5156 O O . LYS A 1 638 ? 42.747 -9.829 -18.556 1.00 41.44 638 LYS A O 1
ATOM 5161 N N . VAL A 1 639 ? 42.561 -7.609 -18.339 1.00 42.50 639 VAL A N 1
ATOM 5162 C CA . VAL A 1 639 ? 41.414 -7.703 -17.394 1.00 42.50 639 VAL A CA 1
ATOM 5163 C C . VAL A 1 639 ? 40.103 -7.170 -17.988 1.00 42.50 639 VAL A C 1
ATOM 5165 O O . VAL A 1 639 ? 39.114 -7.893 -18.010 1.00 42.50 639 VAL A O 1
ATOM 5168 N N . LEU A 1 640 ? 40.110 -5.998 -18.632 1.00 44.53 640 LEU A N 1
ATOM 5169 C CA . LEU A 1 640 ? 38.897 -5.392 -19.214 1.00 44.53 640 LEU A CA 1
ATOM 5170 C C . LEU A 1 640 ? 38.276 -6.209 -20.360 1.00 44.53 640 LEU A C 1
ATOM 5172 O O . LEU A 1 640 ? 37.060 -6.245 -20.514 1.00 44.53 640 LEU A O 1
ATOM 5176 N N . LEU A 1 641 ? 39.098 -6.886 -21.168 1.00 42.75 641 LEU A N 1
ATOM 5177 C CA . LEU A 1 641 ? 38.622 -7.634 -22.336 1.00 42.75 641 LEU A CA 1
ATOM 5178 C C . LEU A 1 641 ? 37.882 -8.923 -21.970 1.00 42.75 641 LEU A C 1
ATOM 5180 O O . LEU A 1 641 ? 36.978 -9.293 -22.707 1.00 42.75 641 LEU A O 1
ATOM 5184 N N . LYS A 1 642 ? 38.226 -9.589 -20.858 1.00 39.50 642 LYS A N 1
ATOM 5185 C CA . LYS A 1 642 ? 37.519 -10.799 -20.396 1.00 39.50 642 LYS A CA 1
ATOM 5186 C C . LYS A 1 642 ? 36.142 -10.464 -19.828 1.00 39.50 642 LYS A C 1
ATOM 5188 O O . LYS A 1 642 ? 35.180 -11.158 -20.143 1.00 39.50 642 LYS A O 1
ATOM 5193 N N . ASP A 1 643 ? 36.043 -9.371 -19.076 1.00 45.06 643 ASP A N 1
ATOM 5194 C CA . ASP A 1 643 ? 34.768 -8.900 -18.530 1.00 45.06 643 ASP A CA 1
ATOM 5195 C C . ASP A 1 643 ? 33.872 -8.311 -19.626 1.00 45.06 643 ASP A C 1
ATOM 5197 O O . ASP A 1 643 ? 32.665 -8.531 -19.620 1.00 45.06 643 ASP A O 1
ATOM 5201 N N . LEU A 1 644 ? 34.460 -7.662 -20.640 1.00 44.22 644 LEU A N 1
ATOM 5202 C CA . LEU A 1 644 ? 33.745 -7.270 -21.856 1.00 44.22 644 LEU A CA 1
ATOM 5203 C C . LEU A 1 644 ? 33.315 -8.489 -22.692 1.00 44.22 644 LEU A C 1
ATOM 5205 O O . LEU A 1 644 ? 32.204 -8.483 -23.208 1.00 44.22 644 LEU A O 1
ATOM 5209 N N . PHE A 1 645 ? 34.130 -9.545 -22.813 1.00 39.00 645 PHE A N 1
ATOM 5210 C CA . PHE A 1 645 ? 33.769 -10.755 -23.574 1.00 39.00 645 PHE A CA 1
ATOM 5211 C C . PHE A 1 645 ? 32.616 -11.541 -22.937 1.00 39.00 645 PHE A C 1
ATOM 5213 O O . PHE A 1 645 ? 31.741 -12.007 -23.659 1.00 39.00 645 PHE A O 1
ATOM 5220 N N . ASN A 1 646 ? 32.559 -11.621 -21.604 1.00 39.12 646 ASN A N 1
ATOM 5221 C CA . ASN A 1 646 ? 31.458 -12.263 -20.869 1.00 39.12 646 ASN A CA 1
ATOM 5222 C C . ASN A 1 646 ? 30.137 -11.466 -20.907 1.00 39.12 646 ASN A C 1
ATOM 5224 O O . ASN A 1 646 ? 29.127 -11.912 -20.377 1.00 39.12 646 ASN A O 1
ATOM 5228 N N . ILE A 1 647 ? 30.139 -10.264 -21.493 1.00 42.38 647 ILE A N 1
ATOM 5229 C CA . ILE A 1 647 ? 28.942 -9.444 -21.735 1.00 42.38 647 ILE A CA 1
ATOM 5230 C C . ILE A 1 647 ? 28.409 -9.650 -23.168 1.00 42.38 647 ILE A C 1
ATOM 5232 O O . ILE A 1 647 ? 27.280 -9.250 -23.461 1.00 42.38 647 ILE A O 1
ATOM 5236 N N . TYR A 1 648 ? 29.207 -10.263 -24.052 1.00 33.94 648 TYR A N 1
ATOM 5237 C CA . TYR A 1 648 ? 28.920 -10.452 -25.480 1.00 33.94 648 TYR A CA 1
ATOM 5238 C C . TYR A 1 648 ? 28.649 -11.907 -25.898 1.00 33.94 648 TYR A C 1
ATOM 5240 O O . TYR A 1 648 ? 28.412 -12.153 -27.081 1.00 33.94 648 TYR A O 1
ATOM 5248 N N . HIS A 1 649 ? 28.620 -12.823 -24.932 1.00 29.58 649 HIS A N 1
ATOM 5249 C CA . HIS A 1 649 ? 28.067 -14.174 -25.009 1.00 29.58 649 HIS A CA 1
ATOM 5250 C C . HIS A 1 649 ? 27.136 -14.372 -23.819 1.00 29.58 649 HIS A C 1
ATOM 5252 O O . HIS A 1 649 ? 26.168 -15.142 -23.985 1.00 29.58 649 HIS A O 1
#

Foldseek 3Di:
DDDDPDPDDDDDPDPPDDDDDDDDPVRVVVVVVVVVVVVVVVVVVVVVVCVVVVVVVVVVVLVVLLVVLVVVLVVLVVQCVVVHPRPLLAQVSLLSSLVSCLSNPDCVPCVVVLLVSLVSCLVNVLNNLLCCVDPCVVVSLVSLLSNLLVLLVLLLVVVPPVDDNPSSLSSLVLSLDLVSNCVRVVDSVVSLLSNLVSVLSNLVSCQLVSLLSCLVRVPDLPDQCPDVVVPVVLVSSLCSLQVNQPRPSPNHPPCSNLSNLVSSCVRQFQDFHASSSVRPNLVVLLDVVSVGPLLSSLVSVVVVLVVDPDLRSRLLRNLLSNLSSCLNCLVVADLVSLLSSLVSLLRSLLSQAAQVVVVPPDDDPDDDDDDDPDDDDPDDPPVRGDDSNVSSVSSVVSCQDPSNLVSLVVLVPDPPNDPSSLQSSLSSVLSCCPVHVDAQVRGPNSVVLLQDLVSLVSLVVCLQPDWDQDPVRDTDRVLVCLLQLHDDDPVSCSRNLSSLLSSLRSPLVLLVPQDLCLQQVPDPPDPDDDPDRSHSDHLVRVLVVLLSLLSSLNSLLCNLCVVVDPVVVVVLVVSVVVVPPDDPVVSVVVSNVRSVSSLSSSLSSVSSSVSSVVSCVVPNSYDPCSNPDPPDPPDVPDDSVVVVVVSVD

Radius of gyration: 37.81 Å; Cα contacts (8 Å, |Δi|>4): 601; chains: 1; bounding box: 95×75×138 Å